Protein AF-A0A412X2U8-F1 (afdb_monomer_lite)

Organism: NCBI:txid544645

Sequence (378 aa):
MINEYYLPGLNDKSQNVSLQNDITNKDTPKIYLFLTNTDAFYDKYCRNLDNFKLREKRFLDFETPNRALITHEYDIEISDDDFNYQDYYYLFNPRARLSWLKISQEGKRLSVAGEKTVKSYIKEILQSELLQVSISFDEIWKNKIGLPCFIKLEKGQYKNFLLTASYYDSIKENKPLKCFFLKSIFSPLMERKIKYDYLPLKGKSSWLYIKAPNNFNISIDKKNIEAQDVNIIDYANSGNIDADPGKLSLTILNKESSISLERNVVSLNFCITVPPPLKVWFLSIYDIAIAILIMLCITVGNEIWLYFWTPIFNIERPVMLLFENKNFGSIIMGVVAAVITTRSWLISEETITRYYSIYLTRIIAFILILYVIAMLLQ

pLDDT: mean 76.71, std 13.03, range [38.62, 93.12]

Foldseek 3Di:
DEFEWEQCPQHDPDDDFDDDPLDDCVQQVLLNCQLPPVFVSCVPQNAAQQVFFQEWEWEWEDQFPWKTKIKIKTWGAQPDPPDDLVDKHWDGFHQDDFAPKFKDKQNHTWDWDDPVVVLVVVCVSRVVSCVVDPDDSVVSVVSGGGDITITRDDDDPHSIIMIMIITMTTMGGPDDDPPCDVVCLVPVQYKYKYKYKDQGRAQHKYKYKYFAHPQKFKDWPPVPFPPLVFKDKDWPQPPDPPDDRRMTMIIIGGNDPDDDPVSRITITIMIIGHPPVVSVLLVVLSVVLVVLLVLLCLQLVQLVCVVPDDGPDPDPHSLCVQVVPVCNVVVLVVSVVSLVVVVVVCPSRCPSCVSVNVVSVVSNVSSVVSVVSSVVSD

Structure (mmCIF, N/CA/C/O backbone):
data_AF-A0A412X2U8-F1
#
_entry.id   AF-A0A412X2U8-F1
#
loop_
_atom_site.group_PDB
_atom_site.id
_atom_site.type_symbol
_atom_site.label_atom_id
_atom_site.label_alt_id
_atom_site.label_comp_id
_atom_site.label_asym_id
_atom_site.label_entity_id
_atom_site.label_seq_id
_atom_site.pdbx_PDB_ins_code
_atom_site.Cartn_x
_atom_site.Cartn_y
_atom_site.Cartn_z
_atom_site.occupancy
_atom_site.B_iso_or_equiv
_atom_site.auth_seq_id
_atom_site.auth_comp_id
_atom_site.auth_asym_id
_atom_site.auth_atom_id
_atom_site.pdbx_PDB_model_num
ATOM 1 N N . MET A 1 1 ? 15.004 -6.950 -12.056 1.00 53.09 1 MET A N 1
ATOM 2 C CA . MET A 1 1 ? 15.632 -6.511 -10.788 1.00 53.09 1 MET A CA 1
ATOM 3 C C . MET A 1 1 ? 14.520 -6.014 -9.887 1.00 53.09 1 MET A C 1
ATOM 5 O O . MET A 1 1 ? 13.593 -5.417 -10.418 1.00 53.09 1 MET A O 1
ATOM 9 N N . ILE A 1 2 ? 14.569 -6.325 -8.593 1.00 53.44 2 ILE A N 1
ATOM 10 C CA . ILE A 1 2 ? 13.459 -6.100 -7.668 1.00 53.44 2 ILE A CA 1
ATOM 11 C C . ILE A 1 2 ? 13.888 -5.081 -6.611 1.00 53.44 2 ILE A C 1
ATOM 13 O O . ILE A 1 2 ? 14.855 -5.324 -5.894 1.00 53.44 2 ILE A O 1
ATOM 17 N N . ASN A 1 3 ? 13.163 -3.969 -6.518 1.00 51.91 3 ASN A N 1
ATOM 18 C CA . ASN A 1 3 ? 13.319 -2.996 -5.438 1.00 51.91 3 ASN A CA 1
ATOM 19 C C . ASN A 1 3 ? 12.344 -3.321 -4.305 1.00 51.91 3 ASN A C 1
ATOM 21 O O . ASN A 1 3 ? 11.178 -3.619 -4.570 1.00 51.91 3 ASN A O 1
ATOM 25 N N . GLU A 1 4 ? 12.817 -3.252 -3.063 1.00 56.66 4 GLU A N 1
ATOM 26 C CA . GLU A 1 4 ? 12.007 -3.538 -1.881 1.00 56.66 4 GLU A CA 1
ATOM 27 C C . GLU A 1 4 ? 11.320 -2.277 -1.363 1.00 56.66 4 GLU A C 1
ATOM 29 O O . GLU A 1 4 ? 11.937 -1.251 -1.068 1.00 56.66 4 GLU A O 1
ATOM 34 N N . TYR A 1 5 ? 10.011 -2.382 -1.223 1.00 55.53 5 TYR A N 1
ATOM 35 C CA . TYR A 1 5 ? 9.141 -1.341 -0.724 1.00 55.53 5 TYR A CA 1
ATOM 36 C C . TYR A 1 5 ? 8.297 -1.870 0.430 1.00 55.53 5 TYR A C 1
ATOM 38 O O . TYR A 1 5 ? 8.077 -3.073 0.555 1.00 55.53 5 TYR A O 1
ATOM 46 N N . TYR A 1 6 ? 7.794 -0.963 1.258 1.00 53.50 6 TYR A N 1
ATOM 47 C CA . TYR A 1 6 ? 6.918 -1.273 2.377 1.00 53.50 6 TYR A CA 1
ATOM 48 C C . TYR A 1 6 ? 5.621 -0.476 2.263 1.00 53.50 6 TYR A C 1
ATOM 50 O O . TYR A 1 6 ? 5.646 0.747 2.090 1.00 53.50 6 TYR A O 1
ATOM 58 N N . LEU A 1 7 ? 4.489 -1.173 2.352 1.00 55.44 7 LEU A N 1
ATOM 59 C CA . LEU A 1 7 ? 3.183 -0.559 2.548 1.00 55.44 7 LEU A CA 1
ATOM 60 C C . LEU A 1 7 ? 2.855 -0.673 4.045 1.00 55.44 7 LEU A C 1
ATOM 62 O O . LEU A 1 7 ? 2.484 -1.759 4.492 1.00 55.44 7 LEU A O 1
ATOM 66 N N . PRO A 1 8 ? 3.027 0.410 4.825 1.00 51.84 8 PRO A N 1
ATOM 67 C CA . PRO A 1 8 ? 2.992 0.345 6.286 1.00 51.84 8 PRO A CA 1
ATOM 68 C C . PRO A 1 8 ? 1.644 -0.091 6.854 1.00 51.84 8 PRO A C 1
ATOM 70 O O . PRO A 1 8 ? 1.582 -0.628 7.960 1.00 51.84 8 PRO A O 1
ATOM 73 N N . GLY A 1 9 ? 0.556 0.107 6.103 1.00 55.78 9 GLY A N 1
ATOM 74 C CA . GLY A 1 9 ? -0.774 -0.182 6.612 1.00 55.78 9 GLY A CA 1
ATOM 75 C C . GLY A 1 9 ? -1.017 0.568 7.926 1.00 55.78 9 GLY A C 1
ATOM 76 O O . GLY A 1 9 ? -0.541 1.684 8.124 1.00 55.78 9 GLY A O 1
ATOM 77 N N . LEU A 1 10 ? -1.766 -0.044 8.841 1.00 52.84 10 LEU A N 1
ATOM 78 C CA . LEU A 1 10 ? -2.047 0.545 10.155 1.00 52.84 10 LEU A CA 1
ATOM 79 C C . LEU A 1 10 ? -0.919 0.312 11.181 1.00 52.84 10 LEU A C 1
ATOM 81 O O . LEU A 1 10 ? -0.895 0.984 12.207 1.00 52.84 10 LEU A O 1
ATOM 85 N N . ASN A 1 11 ? 0.045 -0.571 10.893 1.00 49.09 11 ASN A N 1
ATOM 86 C CA . ASN A 1 11 ? 0.974 -1.120 11.884 1.00 49.09 11 ASN A CA 1
ATOM 87 C C . ASN A 1 11 ? 2.441 -0.795 11.542 1.00 49.09 11 ASN A C 1
ATOM 89 O O . ASN A 1 11 ? 3.209 -1.685 11.190 1.00 49.09 11 ASN A O 1
ATOM 93 N N . ASP A 1 12 ? 2.860 0.466 11.676 1.00 46.88 12 ASP A N 1
ATOM 94 C CA . ASP A 1 12 ? 4.286 0.830 11.582 1.00 46.88 12 ASP A CA 1
ATOM 95 C C . ASP A 1 12 ? 4.977 0.615 12.949 1.00 46.88 12 ASP A C 1
ATOM 97 O O . ASP A 1 12 ? 4.587 1.219 13.955 1.00 46.88 12 ASP A O 1
ATOM 101 N N . LYS A 1 13 ? 5.985 -0.270 13.001 1.00 46.59 13 LYS A N 1
ATOM 102 C CA . LYS A 1 13 ? 6.669 -0.715 14.238 1.00 46.59 13 LYS A CA 1
ATOM 103 C C . LYS A 1 13 ? 7.779 0.228 14.730 1.00 46.59 13 LYS A C 1
ATOM 105 O O . LYS A 1 13 ? 8.423 -0.064 15.735 1.00 46.59 13 LYS A O 1
ATOM 110 N N . SER A 1 14 ? 8.054 1.345 14.058 1.00 38.62 14 SER A N 1
ATOM 111 C CA . SER A 1 14 ? 9.189 2.199 14.424 1.00 38.62 14 SER A CA 1
ATOM 112 C C . SER A 1 14 ? 8.797 3.314 15.399 1.00 38.62 14 SER A C 1
ATOM 114 O O . SER A 1 14 ? 8.379 4.379 14.951 1.00 38.62 14 SER A O 1
ATOM 116 N N . GLN A 1 15 ? 8.962 3.098 16.709 1.00 43.44 15 GLN A N 1
ATOM 117 C CA . GLN A 1 15 ? 9.271 4.151 17.694 1.00 43.44 15 GLN A CA 1
ATOM 118 C C . GLN A 1 15 ? 9.549 3.548 19.079 1.00 43.44 15 GLN A C 1
ATOM 120 O O . GLN A 1 15 ? 8.745 2.781 19.600 1.00 43.44 15 GLN A O 1
ATOM 125 N N . ASN A 1 16 ? 10.677 3.932 19.683 1.00 41.62 16 ASN A N 1
ATOM 126 C CA . ASN A 1 16 ? 10.977 3.666 21.088 1.00 41.62 16 ASN A CA 1
ATOM 127 C C . ASN A 1 16 ? 10.439 4.834 21.918 1.00 41.62 16 ASN A C 1
ATOM 129 O O . ASN A 1 16 ? 10.831 5.978 21.686 1.00 41.62 16 ASN A O 1
ATOM 133 N N . VAL A 1 17 ? 9.557 4.553 22.875 1.00 51.81 17 VAL A N 1
ATOM 134 C CA . VAL A 1 17 ? 9.065 5.556 23.826 1.00 51.81 17 VAL A CA 1
ATOM 135 C C . VAL A 1 17 ? 9.987 5.564 25.041 1.00 51.81 17 VAL A C 1
ATOM 137 O O . VAL A 1 17 ? 10.225 4.525 25.654 1.00 51.81 17 VAL A O 1
ATOM 140 N N . SER A 1 18 ? 10.510 6.736 25.399 1.00 48.97 18 SER A N 1
ATOM 141 C CA . SER A 1 18 ? 11.182 6.940 26.682 1.00 48.97 18 SER A CA 1
ATOM 142 C C . SER A 1 18 ? 10.123 7.025 27.783 1.00 48.97 18 SER A C 1
ATOM 144 O O . SER A 1 18 ? 9.410 8.025 27.881 1.00 48.97 18 SER A O 1
ATOM 146 N N . LEU A 1 19 ? 9.990 5.971 28.585 1.00 57.75 19 LEU A N 1
ATOM 147 C CA . LEU A 1 19 ? 9.115 5.960 29.758 1.00 57.75 19 LEU A CA 1
ATOM 148 C C . LEU A 1 19 ? 9.795 6.693 30.925 1.00 57.75 19 LEU A C 1
ATOM 150 O O . LEU A 1 19 ? 10.999 6.544 31.129 1.00 57.75 19 LEU A O 1
ATOM 154 N N . GLN A 1 20 ? 9.029 7.476 31.687 1.00 61.97 20 GLN A N 1
ATOM 155 C CA . GLN A 1 20 ? 9.489 8.035 32.964 1.00 61.97 20 GLN A CA 1
ATOM 156 C C . GLN A 1 20 ? 9.479 6.951 34.054 1.00 61.97 20 GLN A C 1
ATOM 158 O O . GLN A 1 20 ? 8.694 6.006 33.981 1.00 61.97 20 GLN A O 1
ATOM 163 N N . ASN A 1 21 ? 10.336 7.104 35.069 1.00 58.28 21 ASN A N 1
ATOM 164 C CA . ASN A 1 21 ? 10.594 6.089 36.102 1.00 58.28 21 ASN A CA 1
ATOM 165 C C . ASN A 1 21 ? 9.352 5.665 36.914 1.00 58.28 21 ASN A C 1
ATOM 167 O O . ASN A 1 21 ? 9.322 4.544 37.413 1.00 58.28 21 ASN A O 1
ATOM 171 N N . ASP A 1 22 ? 8.330 6.520 37.001 1.00 65.06 22 ASP A N 1
ATOM 172 C CA . ASP A 1 22 ? 7.118 6.278 37.798 1.00 65.06 22 ASP A CA 1
ATOM 173 C C . ASP A 1 22 ? 6.039 5.476 37.032 1.00 65.06 22 ASP A C 1
ATOM 175 O O . ASP A 1 22 ? 5.006 5.111 37.594 1.00 65.06 22 ASP A O 1
ATOM 179 N N . ILE A 1 23 ? 6.254 5.189 35.740 1.00 73.38 23 ILE A N 1
ATOM 180 C CA . ILE A 1 23 ? 5.323 4.414 34.909 1.00 73.38 23 ILE A CA 1
ATOM 181 C C . ILE A 1 23 ? 5.823 2.973 34.800 1.00 73.38 23 ILE A C 1
ATOM 183 O O . ILE A 1 23 ? 6.752 2.674 34.045 1.00 73.38 23 ILE A O 1
ATOM 187 N N . THR A 1 24 ? 5.173 2.054 35.513 1.00 76.00 24 THR A N 1
ATOM 188 C CA . THR A 1 24 ? 5.520 0.629 35.506 1.00 76.00 24 THR A CA 1
ATOM 189 C C . THR A 1 24 ? 4.316 -0.220 35.113 1.00 76.00 24 THR A C 1
ATOM 191 O O . THR A 1 24 ? 3.169 0.103 35.405 1.00 76.00 24 THR A O 1
ATOM 194 N N . ASN A 1 25 ? 4.573 -1.375 34.497 1.00 77.00 25 ASN A N 1
ATOM 195 C CA . ASN A 1 25 ? 3.520 -2.340 34.167 1.00 77.00 25 ASN A CA 1
ATOM 196 C C . ASN A 1 25 ? 2.795 -2.903 35.414 1.00 77.00 25 ASN A C 1
ATOM 198 O O . ASN A 1 25 ? 1.745 -3.520 35.282 1.00 77.00 25 ASN A O 1
ATOM 202 N N . LYS A 1 26 ? 3.362 -2.749 36.619 1.00 80.56 26 LYS A N 1
ATOM 203 C CA . LYS A 1 26 ? 2.759 -3.256 37.861 1.00 80.56 26 LYS A CA 1
ATOM 204 C C . LYS A 1 26 ? 1.839 -2.229 38.509 1.00 80.56 26 LYS A C 1
ATOM 206 O O . LYS A 1 26 ? 0.725 -2.582 38.880 1.00 80.56 26 LYS A O 1
ATOM 211 N N . ASP A 1 27 ? 2.306 -0.992 38.618 1.00 81.81 27 ASP A N 1
ATOM 212 C CA . ASP A 1 27 ? 1.621 0.046 39.389 1.00 81.81 27 ASP A CA 1
ATOM 213 C C . ASP A 1 27 ? 0.662 0.852 38.506 1.00 81.81 27 ASP A C 1
ATOM 215 O O . ASP A 1 27 ? -0.418 1.237 38.942 1.00 81.81 27 ASP A O 1
ATOM 219 N N . THR A 1 28 ? 1.014 1.046 37.230 1.00 85.12 28 THR A N 1
ATOM 220 C CA . THR A 1 28 ? 0.232 1.828 36.259 1.00 85.12 28 THR A CA 1
ATOM 221 C C . THR A 1 28 ? 0.028 1.060 34.944 1.00 85.12 28 THR A C 1
ATOM 223 O O . THR A 1 28 ? 0.454 1.500 33.870 1.00 85.12 28 THR A O 1
ATOM 226 N N . PRO A 1 29 ? -0.609 -0.129 34.992 1.00 87.69 29 PRO A N 1
ATOM 227 C CA . PRO A 1 29 ? -0.693 -1.039 33.852 1.00 87.69 29 PRO A CA 1
ATOM 228 C C . PRO A 1 29 ? -1.435 -0.451 32.645 1.00 87.69 29 PRO A C 1
ATOM 230 O O . PRO A 1 29 ? -1.082 -0.764 31.506 1.00 87.69 29 PRO A O 1
ATOM 233 N N . LYS A 1 30 ? -2.464 0.386 32.840 1.00 89.75 30 LYS A N 1
ATOM 234 C CA . LYS A 1 30 ? -3.200 1.000 31.726 1.00 89.75 30 LYS A CA 1
ATOM 235 C C . LYS A 1 30 ? -2.381 2.102 31.059 1.00 89.75 30 LYS A C 1
ATOM 237 O O . LYS A 1 30 ? -2.304 2.113 29.832 1.00 89.75 30 LYS A O 1
ATOM 242 N N . ILE A 1 31 ? -1.757 2.995 31.832 1.00 87.00 31 ILE A N 1
ATOM 243 C CA . ILE A 1 31 ? -0.896 4.068 31.301 1.00 87.00 31 ILE A CA 1
ATOM 244 C C . ILE A 1 31 ? 0.329 3.463 30.606 1.00 87.00 31 ILE A C 1
ATOM 246 O O . ILE A 1 31 ? 0.656 3.855 29.484 1.00 87.00 31 ILE A O 1
ATOM 250 N N . TYR A 1 32 ? 0.964 2.466 31.228 1.00 86.44 32 TYR A N 1
ATOM 251 C CA . TYR A 1 32 ? 2.086 1.741 30.640 1.00 86.44 32 TYR A CA 1
ATOM 252 C C . TYR A 1 32 ? 1.700 1.126 29.291 1.00 86.44 32 TYR A C 1
ATOM 254 O O . TYR A 1 32 ? 2.402 1.322 28.297 1.00 86.44 32 TYR A O 1
ATOM 262 N N . LEU A 1 33 ? 0.559 0.430 29.222 1.00 84.12 33 LEU A N 1
ATOM 263 C CA . LEU A 1 33 ? 0.093 -0.183 27.979 1.00 84.12 33 LEU A CA 1
ATOM 264 C C . LEU A 1 33 ? -0.269 0.870 26.923 1.00 84.12 33 LEU A C 1
ATOM 266 O O . LEU A 1 33 ? 0.100 0.708 25.767 1.00 84.12 33 LEU A O 1
ATOM 270 N N . PHE A 1 34 ? -0.919 1.972 27.307 1.00 87.19 34 PHE A N 1
ATOM 271 C CA . PHE A 1 34 ? -1.264 3.066 26.393 1.00 87.19 34 PHE A CA 1
ATOM 272 C C . PHE A 1 34 ? -0.033 3.665 25.696 1.00 87.19 34 PHE A C 1
ATOM 274 O O . PHE A 1 34 ? -0.089 3.984 24.506 1.00 87.19 34 PHE A O 1
ATOM 281 N N . LEU A 1 35 ? 1.084 3.787 26.416 1.00 84.81 35 LEU A N 1
ATOM 282 C CA . LEU A 1 35 ? 2.327 4.356 25.892 1.00 84.81 35 LEU A CA 1
ATOM 283 C C . LEU A 1 35 ? 3.191 3.343 25.133 1.00 84.81 35 LEU A C 1
ATOM 285 O O . LEU A 1 35 ? 3.856 3.717 24.174 1.00 84.81 35 LEU A O 1
ATOM 289 N N . THR A 1 36 ? 3.198 2.074 25.543 1.00 80.06 36 THR A N 1
ATOM 290 C CA . THR A 1 36 ? 4.078 1.048 24.948 1.00 80.06 36 THR A CA 1
ATOM 291 C C . THR A 1 36 ? 3.427 0.279 23.805 1.00 80.06 36 THR A C 1
ATOM 293 O O . THR A 1 36 ? 4.088 -0.048 22.822 1.00 80.06 36 THR A O 1
ATOM 296 N N . ASN A 1 37 ? 2.129 -0.004 23.911 1.00 79.00 37 ASN A N 1
ATOM 297 C CA . ASN A 1 37 ? 1.350 -0.720 22.911 1.00 79.00 37 ASN A CA 1
ATOM 298 C C . ASN A 1 37 ? -0.087 -0.183 22.888 1.00 79.00 37 ASN A C 1
ATOM 300 O O . ASN A 1 37 ? -1.024 -0.787 23.417 1.00 79.00 37 ASN A O 1
ATOM 304 N N . THR A 1 38 ? -0.239 0.987 22.267 1.00 81.56 38 THR A N 1
ATOM 305 C CA . THR A 1 38 ? -1.504 1.725 22.218 1.00 81.56 38 THR A CA 1
ATOM 306 C C . THR A 1 38 ? -2.629 0.909 21.563 1.00 81.56 38 THR A C 1
ATOM 308 O O . THR A 1 38 ? -3.773 0.996 21.998 1.00 81.56 38 THR A O 1
ATOM 311 N N . ASP A 1 39 ? -2.307 0.056 20.587 1.00 77.75 39 ASP A N 1
ATOM 312 C CA . ASP A 1 39 ? -3.278 -0.811 19.905 1.00 77.75 39 ASP A CA 1
ATOM 313 C C . ASP A 1 39 ? -3.862 -1.850 20.876 1.00 77.75 39 ASP A C 1
ATOM 315 O O . ASP A 1 39 ? -5.078 -1.939 21.037 1.00 77.75 39 ASP A O 1
ATOM 319 N N . ALA A 1 40 ? -3.003 -2.541 21.635 1.00 79.62 40 ALA A N 1
ATOM 320 C CA . ALA A 1 40 ? -3.441 -3.481 22.667 1.00 79.62 40 ALA A CA 1
ATOM 321 C C . ALA A 1 40 ? -4.219 -2.800 23.806 1.00 79.62 40 ALA A C 1
ATOM 323 O O . ALA A 1 40 ? -5.109 -3.410 24.403 1.00 79.62 40 ALA A O 1
ATOM 324 N N . PHE A 1 41 ? -3.898 -1.542 24.125 1.00 87.81 41 PHE A N 1
ATOM 325 C CA . PHE A 1 41 ? -4.673 -0.758 25.082 1.00 87.81 41 PHE A CA 1
ATOM 326 C C . PHE A 1 41 ? -6.107 -0.524 24.593 1.00 87.81 41 PHE A C 1
ATOM 328 O O . PHE A 1 41 ? -7.047 -0.767 25.355 1.00 87.81 41 PHE A O 1
ATOM 335 N N . TYR A 1 42 ? -6.286 -0.083 23.343 1.00 86.69 42 TYR A N 1
ATOM 336 C CA . TYR A 1 42 ? -7.621 0.148 22.790 1.00 86.69 42 TYR A CA 1
ATOM 337 C C . TYR A 1 42 ? -8.414 -1.153 22.688 1.00 86.69 42 TYR A C 1
ATOM 339 O O . TYR A 1 42 ? -9.576 -1.180 23.085 1.00 86.69 42 TYR A O 1
ATOM 347 N N . ASP A 1 43 ? -7.779 -2.245 22.267 1.00 80.69 43 ASP A N 1
ATOM 348 C CA . ASP A 1 43 ? -8.441 -3.546 22.169 1.00 80.69 43 ASP A CA 1
ATOM 349 C C . ASP A 1 43 ? -8.916 -4.072 23.530 1.00 80.69 43 ASP A C 1
ATOM 351 O O . ASP A 1 43 ? -9.949 -4.735 23.611 1.00 80.69 43 ASP A O 1
ATOM 355 N N . LYS A 1 44 ? -8.166 -3.794 24.605 1.00 84.81 44 LYS A N 1
ATOM 356 C CA . LYS A 1 44 ? -8.449 -4.329 25.944 1.00 84.81 44 LYS A CA 1
ATOM 357 C C . LYS A 1 44 ? -9.409 -3.467 26.762 1.00 84.81 44 LYS A C 1
ATOM 359 O O . LYS A 1 44 ? -10.215 -4.012 27.512 1.00 84.81 44 LYS A O 1
ATOM 364 N N . TYR A 1 45 ? -9.277 -2.143 26.691 1.00 88.81 45 TYR A N 1
ATOM 365 C CA . TYR A 1 45 ? -9.975 -1.225 27.599 1.00 88.81 45 TYR A CA 1
ATOM 366 C C . TYR A 1 45 ? -11.022 -0.347 26.916 1.00 88.81 45 TYR A C 1
ATOM 368 O O . TYR A 1 45 ? -11.829 0.267 27.611 1.00 88.81 45 TYR A O 1
ATOM 376 N N . CYS A 1 46 ? -11.024 -0.270 25.584 1.00 88.00 46 CYS A N 1
ATOM 377 C CA . CYS A 1 46 ? -12.033 0.474 24.840 1.00 88.00 46 CYS A CA 1
ATOM 378 C C . CYS A 1 46 ? -13.056 -0.475 24.218 1.00 88.00 46 CYS A C 1
ATOM 380 O O . CYS A 1 46 ? -12.797 -1.652 23.977 1.00 88.00 46 CYS A O 1
ATOM 382 N N . ARG A 1 47 ? -14.240 0.061 23.923 1.00 87.12 47 ARG A N 1
ATOM 383 C CA . ARG A 1 47 ? -15.244 -0.678 23.156 1.00 87.12 47 ARG A CA 1
ATOM 384 C C . ARG A 1 47 ? -14.773 -0.787 21.712 1.00 87.12 47 ARG A C 1
ATOM 386 O O . ARG A 1 47 ? -14.545 0.238 21.076 1.00 87.12 47 ARG A O 1
ATOM 393 N N . ASN A 1 48 ? -14.644 -2.001 21.196 1.00 84.06 48 ASN A N 1
ATOM 394 C CA . ASN A 1 48 ? -14.281 -2.270 19.806 1.00 84.06 48 ASN A CA 1
ATOM 395 C C . ASN A 1 48 ? -15.377 -3.095 19.114 1.00 84.06 48 ASN A C 1
ATOM 397 O O . ASN A 1 48 ? -16.329 -3.552 19.749 1.00 84.06 48 ASN A O 1
ATOM 401 N N . LEU A 1 49 ? -15.258 -3.244 17.795 1.00 82.56 49 LEU A N 1
ATOM 402 C CA . LEU A 1 49 ? -16.226 -3.988 16.983 1.00 82.56 49 LEU A CA 1
ATOM 403 C C . LEU A 1 49 ? -15.794 -5.431 16.696 1.00 82.56 49 LEU A C 1
ATOM 405 O O . LEU A 1 49 ? -16.496 -6.136 15.979 1.00 82.56 49 LEU A O 1
ATOM 409 N N . ASP A 1 50 ? -14.664 -5.892 17.232 1.00 78.94 50 ASP A N 1
ATOM 410 C CA . ASP A 1 50 ? -14.033 -7.145 16.800 1.00 78.94 50 ASP A CA 1
ATOM 411 C C . ASP A 1 50 ? -14.894 -8.383 17.063 1.00 78.94 50 ASP A C 1
ATOM 413 O O . ASP A 1 50 ? -14.944 -9.295 16.233 1.00 78.94 50 ASP A O 1
ATOM 417 N N . ASN A 1 51 ? -15.646 -8.384 18.165 1.00 80.00 51 ASN A N 1
ATOM 418 C CA . ASN A 1 51 ? -16.562 -9.477 18.490 1.00 80.00 51 ASN A CA 1
ATOM 419 C C . ASN A 1 51 ? -17.734 -9.573 17.496 1.00 80.00 51 ASN A C 1
ATOM 421 O O . ASN A 1 51 ? -18.158 -10.680 17.166 1.00 80.00 51 ASN A O 1
ATOM 425 N N . PHE A 1 52 ? -18.188 -8.440 16.952 1.00 84.38 52 PHE A N 1
ATOM 426 C CA . PHE A 1 52 ? -19.332 -8.350 16.036 1.00 84.38 52 PHE A CA 1
ATOM 427 C C . PHE A 1 52 ? -18.954 -8.544 14.556 1.00 84.38 52 PHE A C 1
ATOM 429 O O . PHE A 1 52 ? -19.827 -8.729 13.711 1.00 84.38 52 PHE A O 1
ATOM 436 N N . LYS A 1 53 ? -17.659 -8.507 14.209 1.00 85.69 53 LYS A N 1
ATOM 437 C CA . LYS A 1 53 ? -17.177 -8.704 12.829 1.00 85.69 53 LYS A CA 1
ATOM 438 C C . LYS A 1 53 ? -17.301 -10.169 12.421 1.00 85.69 53 LYS A C 1
ATOM 440 O O . LYS A 1 53 ? -16.552 -10.996 12.926 1.00 85.69 53 LYS A O 1
ATOM 445 N N . LEU A 1 54 ? -18.172 -10.519 11.485 1.00 85.56 54 LEU A N 1
ATOM 446 C CA . LEU A 1 54 ? -18.260 -11.878 10.933 1.00 85.56 54 LEU A CA 1
ATOM 447 C C . LEU A 1 54 ? -17.108 -12.183 9.975 1.00 85.56 54 LEU A C 1
ATOM 449 O O . LEU A 1 54 ? -16.542 -13.276 9.989 1.00 85.56 54 LEU A O 1
ATOM 453 N N . ARG A 1 55 ? -16.765 -11.203 9.138 1.00 84.75 55 ARG A N 1
ATOM 454 C CA . ARG A 1 55 ? -15.767 -11.333 8.080 1.00 84.75 55 ARG A CA 1
ATOM 455 C C . ARG A 1 55 ? -15.106 -9.990 7.823 1.00 84.75 55 ARG A C 1
ATOM 457 O O . ARG A 1 55 ? -15.747 -8.944 7.907 1.00 84.75 55 ARG A O 1
ATOM 464 N N . GLU A 1 56 ? -13.833 -10.045 7.459 1.00 87.75 56 GLU A N 1
ATOM 465 C CA . GLU A 1 56 ? -13.098 -8.905 6.926 1.00 87.75 56 GLU A CA 1
ATOM 466 C C . GLU A 1 56 ? -12.734 -9.173 5.468 1.00 87.75 56 GLU A C 1
ATOM 468 O O . GLU A 1 56 ? -12.249 -10.255 5.125 1.00 87.75 56 GLU A O 1
ATOM 473 N N . LYS A 1 57 ? -12.916 -8.162 4.622 1.00 91.06 57 LYS A N 1
ATOM 474 C CA . LYS A 1 57 ? -12.312 -8.102 3.295 1.00 91.06 57 LYS A CA 1
ATOM 475 C C . LYS A 1 57 ? -11.440 -6.863 3.216 1.00 91.06 57 LYS A C 1
ATOM 477 O O . LYS A 1 57 ? -11.839 -5.779 3.632 1.00 91.06 57 LYS A O 1
ATOM 482 N N . ARG A 1 58 ? -10.252 -7.008 2.651 1.00 90.12 58 ARG A N 1
ATOM 483 C CA . ARG A 1 58 ? -9.331 -5.906 2.428 1.00 90.12 58 ARG A CA 1
ATOM 484 C C . ARG A 1 58 ? -8.993 -5.818 0.956 1.00 90.12 58 ARG A C 1
ATOM 486 O O . ARG A 1 58 ? -8.538 -6.789 0.360 1.00 90.12 58 ARG A O 1
ATOM 493 N N . PHE A 1 59 ? -9.199 -4.641 0.389 1.00 91.31 59 PHE A N 1
ATOM 494 C CA . PHE A 1 59 ? -8.905 -4.340 -1.001 1.00 91.31 59 PHE A CA 1
ATOM 495 C C . PHE A 1 59 ? -7.721 -3.388 -1.063 1.00 91.31 59 PHE A C 1
ATOM 497 O O . PHE A 1 59 ? -7.735 -2.326 -0.440 1.00 91.31 59 PHE A O 1
ATOM 504 N N . LEU A 1 60 ? -6.703 -3.776 -1.818 1.00 91.12 60 LEU A N 1
ATOM 505 C CA . LEU A 1 60 ? -5.561 -2.951 -2.176 1.00 91.12 60 LEU A CA 1
ATOM 506 C C . LEU A 1 60 ? -5.668 -2.654 -3.673 1.00 91.12 60 LEU A C 1
ATOM 508 O O . LEU A 1 60 ? -5.278 -3.485 -4.494 1.00 91.12 60 LEU A O 1
ATOM 512 N N . ASP A 1 61 ? -6.243 -1.505 -4.030 1.00 90.62 61 ASP A N 1
ATOM 513 C CA . ASP A 1 61 ? -6.347 -1.067 -5.426 1.00 90.62 61 ASP A CA 1
ATOM 514 C C . ASP A 1 61 ? -5.244 -0.051 -5.730 1.00 90.62 61 ASP A C 1
ATOM 516 O O . ASP A 1 61 ? -5.257 1.079 -5.233 1.00 90.62 61 ASP A O 1
ATOM 520 N N . PHE A 1 62 ? -4.244 -0.466 -6.504 1.00 86.94 62 PHE A N 1
ATOM 521 C CA . PHE A 1 62 ? -3.134 0.400 -6.872 1.00 86.94 62 PHE A CA 1
ATOM 522 C C . PHE A 1 62 ? -3.551 1.348 -7.999 1.00 86.94 62 PHE A C 1
ATOM 524 O O . PHE A 1 62 ? -3.685 0.940 -9.146 1.00 86.94 62 PHE A O 1
ATOM 531 N N . GLU A 1 63 ? -3.691 2.642 -7.700 1.00 82.00 63 GLU A N 1
ATOM 532 C CA . GLU A 1 63 ? -3.849 3.667 -8.746 1.00 82.00 63 GLU A CA 1
ATOM 533 C C . GLU A 1 63 ? -2.554 3.827 -9.543 1.00 82.00 63 GLU A C 1
ATOM 535 O O . GLU A 1 63 ? -2.557 4.005 -10.757 1.00 82.00 63 GLU A O 1
ATOM 540 N N . THR A 1 64 ? -1.429 3.770 -8.832 1.00 76.25 64 THR A N 1
ATOM 541 C CA . THR A 1 64 ? -0.084 3.838 -9.398 1.00 76.25 64 THR A CA 1
ATOM 542 C C . THR A 1 64 ? 0.812 2.859 -8.648 1.00 76.25 64 THR A C 1
ATOM 544 O O . THR A 1 64 ? 0.487 2.461 -7.526 1.00 76.25 64 THR A O 1
ATOM 547 N N . PRO A 1 65 ? 2.005 2.533 -9.171 1.00 70.00 65 PRO A N 1
ATOM 548 C CA . PRO A 1 65 ? 2.954 1.699 -8.441 1.00 70.00 65 PRO A CA 1
ATOM 549 C C . PRO A 1 65 ? 3.420 2.268 -7.088 1.00 70.00 65 PRO A C 1
ATOM 551 O O . PRO A 1 65 ? 4.128 1.561 -6.381 1.00 70.00 65 PRO A O 1
ATOM 554 N N . ASN A 1 66 ? 3.090 3.522 -6.738 1.00 73.44 66 ASN A N 1
ATOM 555 C CA . ASN A 1 66 ? 3.448 4.198 -5.481 1.00 73.44 66 ASN A CA 1
ATOM 556 C C . ASN A 1 66 ? 2.264 4.432 -4.537 1.00 73.44 66 ASN A C 1
ATOM 558 O O . ASN A 1 66 ? 2.486 4.791 -3.384 1.00 73.44 66 ASN A O 1
ATOM 562 N N . ARG A 1 67 ? 1.024 4.327 -5.015 1.00 82.62 67 ARG A N 1
ATOM 563 C CA . ARG A 1 67 ? -0.157 4.765 -4.270 1.00 82.62 67 ARG A CA 1
ATOM 564 C C . ARG A 1 67 ? -1.252 3.726 -4.394 1.00 82.62 67 ARG A C 1
ATOM 566 O O . ARG A 1 67 ? -1.634 3.366 -5.506 1.00 82.62 67 ARG A O 1
ATOM 573 N N . ALA A 1 68 ? -1.773 3.308 -3.249 1.00 87.69 68 ALA A N 1
ATOM 574 C CA . ALA A 1 68 ? -2.892 2.388 -3.164 1.00 87.69 68 ALA A CA 1
ATOM 575 C C . ALA A 1 68 ? -4.083 3.058 -2.487 1.00 87.69 68 ALA A C 1
ATOM 577 O O . ALA A 1 68 ? -3.929 3.761 -1.485 1.00 87.69 68 ALA A O 1
ATOM 578 N N . LEU A 1 69 ? -5.272 2.801 -3.021 1.00 90.81 69 LEU A N 1
ATOM 579 C CA . LEU A 1 69 ? -6.510 2.915 -2.275 1.00 90.81 69 LEU A CA 1
ATOM 580 C C . LEU A 1 69 ? -6.668 1.637 -1.451 1.00 90.81 69 LEU A C 1
ATOM 582 O O . LEU A 1 69 ? -6.841 0.546 -1.996 1.00 90.81 69 LEU A O 1
ATOM 586 N N . ILE A 1 70 ? -6.599 1.780 -0.133 1.00 90.38 70 ILE A N 1
ATOM 587 C CA . ILE A 1 70 ? -6.827 0.691 0.809 1.00 90.38 70 ILE A CA 1
ATOM 588 C C . ILE A 1 70 ? -8.265 0.798 1.289 1.00 90.38 70 ILE A C 1
ATOM 590 O O . ILE A 1 70 ? -8.648 1.816 1.865 1.00 90.38 70 ILE A O 1
ATOM 594 N N . THR A 1 71 ? -9.049 -0.253 1.073 1.00 91.44 71 THR A N 1
ATOM 595 C CA . THR A 1 71 ? -10.420 -0.353 1.580 1.00 91.44 71 THR A CA 1
ATOM 596 C C . THR A 1 71 ? -10.532 -1.545 2.510 1.00 91.44 71 THR A C 1
ATOM 598 O O . THR A 1 71 ? -10.231 -2.672 2.127 1.00 91.44 71 THR A O 1
ATOM 601 N N . HIS A 1 72 ? -10.961 -1.284 3.737 1.00 90.44 72 HIS A N 1
ATOM 602 C CA . HIS A 1 72 ? -11.330 -2.297 4.715 1.00 90.44 72 HIS A CA 1
ATOM 603 C C . HIS A 1 72 ? -12.844 -2.413 4.711 1.00 90.44 72 HIS A C 1
ATOM 605 O O . HIS A 1 72 ? -13.531 -1.413 4.910 1.00 90.44 72 HIS A O 1
ATOM 611 N N . GLU A 1 73 ? -13.354 -3.613 4.491 1.00 92.19 73 GLU A N 1
ATOM 612 C CA . GLU A 1 73 ? -14.767 -3.939 4.596 1.00 92.19 73 GLU A CA 1
ATOM 613 C C . GLU A 1 73 ? -14.964 -4.942 5.725 1.00 92.19 73 GLU A C 1
ATOM 615 O O . GLU A 1 73 ? -14.322 -5.993 5.768 1.00 92.19 73 GLU A O 1
ATOM 620 N N . TYR A 1 74 ? -15.872 -4.613 6.631 1.00 90.06 74 TYR A N 1
ATOM 621 C CA . TYR A 1 74 ? -16.251 -5.452 7.749 1.00 90.06 74 TYR A CA 1
ATOM 622 C C . TYR A 1 74 ? -17.733 -5.781 7.621 1.00 90.06 74 TYR A C 1
ATOM 624 O O . TYR A 1 74 ? -18.574 -4.880 7.640 1.00 90.06 74 TYR A O 1
ATOM 632 N N . ASP A 1 75 ? -18.039 -7.069 7.513 1.00 90.25 75 ASP A N 1
ATOM 633 C CA . ASP A 1 75 ? -19.405 -7.559 7.676 1.00 90.25 75 ASP A CA 1
ATOM 634 C C . ASP A 1 75 ? -19.674 -7.646 9.182 1.00 90.25 75 ASP A C 1
ATOM 636 O O . ASP A 1 75 ? -19.013 -8.423 9.878 1.00 90.25 75 ASP A O 1
ATOM 640 N N . ILE A 1 76 ? -20.588 -6.821 9.694 1.00 89.25 76 ILE A N 1
ATOM 641 C CA . ILE A 1 76 ? -20.897 -6.729 11.125 1.00 89.25 76 ILE A CA 1
ATOM 642 C C . ILE A 1 76 ? -22.304 -7.264 11.369 1.00 89.25 76 ILE A C 1
ATOM 644 O O . ILE A 1 76 ? -23.240 -6.882 10.669 1.00 89.25 76 ILE A O 1
ATOM 648 N N . GLU A 1 77 ? -22.444 -8.116 12.382 1.00 88.50 77 GLU A N 1
ATOM 649 C CA . GLU A 1 77 ? -23.724 -8.621 12.878 1.00 88.50 77 GLU A CA 1
ATOM 650 C C . GLU A 1 77 ? -23.853 -8.297 14.366 1.00 88.50 77 GLU A C 1
ATOM 652 O O . GLU A 1 77 ? -23.040 -8.718 15.192 1.00 88.50 77 GLU A O 1
ATOM 657 N N . ILE A 1 78 ? -24.873 -7.509 14.703 1.00 86.00 78 ILE A N 1
ATOM 658 C CA . ILE A 1 78 ? -25.193 -7.144 16.081 1.00 86.00 78 ILE A CA 1
ATOM 659 C C . ILE A 1 78 ? -26.293 -8.084 16.571 1.00 86.00 78 ILE A C 1
ATOM 661 O O . ILE A 1 78 ? -27.480 -7.848 16.344 1.00 86.00 78 ILE A O 1
ATOM 665 N N . SER A 1 79 ? -25.896 -9.166 17.238 1.00 72.56 79 SER A N 1
ATOM 666 C CA . SER A 1 79 ? -26.828 -10.122 17.843 1.00 72.56 79 SER A CA 1
ATOM 667 C C . SER A 1 79 ? -27.448 -9.603 19.143 1.00 72.56 79 SER A C 1
ATOM 669 O O . SER A 1 79 ? -28.616 -9.890 19.407 1.00 72.56 79 SER A O 1
ATOM 671 N N . ASP A 1 80 ? -26.693 -8.816 19.916 1.00 66.50 80 ASP A N 1
ATOM 672 C CA . ASP A 1 80 ? -27.059 -8.409 21.276 1.00 66.50 80 ASP A CA 1
ATOM 673 C C . ASP A 1 80 ? -27.978 -7.186 21.309 1.00 66.50 80 ASP A C 1
ATOM 675 O O . ASP A 1 80 ? -27.713 -6.157 20.680 1.00 66.50 80 ASP A O 1
ATOM 679 N N . ASP A 1 81 ? -29.030 -7.272 22.123 1.00 63.88 81 ASP A N 1
ATOM 680 C CA . ASP A 1 81 ? -29.950 -6.157 22.367 1.00 63.88 81 ASP A CA 1
ATOM 681 C C . ASP A 1 81 ? -29.314 -5.046 23.242 1.00 63.88 81 ASP A C 1
ATOM 683 O O . ASP A 1 81 ? -29.809 -3.919 23.256 1.00 63.88 81 ASP A O 1
ATOM 687 N N . ASP A 1 82 ? -28.166 -5.320 23.879 1.00 68.00 82 ASP A N 1
ATOM 688 C CA . ASP A 1 82 ? -27.399 -4.383 24.721 1.00 68.00 82 ASP A CA 1
ATOM 689 C C . ASP A 1 82 ? -26.417 -3.490 23.936 1.00 68.00 82 ASP A C 1
ATOM 691 O O . ASP A 1 82 ? -25.662 -2.698 24.514 1.00 68.00 82 ASP A O 1
ATOM 695 N N . PHE A 1 83 ? -26.393 -3.585 22.603 1.00 81.06 83 PHE A N 1
ATOM 696 C CA . PHE A 1 83 ? -25.516 -2.747 21.794 1.00 81.06 83 PHE A CA 1
ATOM 697 C C . PHE A 1 83 ? -25.928 -1.268 21.857 1.00 81.06 83 PHE A C 1
ATOM 699 O O . PHE A 1 83 ? -26.976 -0.860 21.344 1.00 81.06 83 PHE A O 1
ATOM 706 N N . ASN A 1 84 ? -25.069 -0.429 22.439 1.00 84.00 84 ASN A N 1
ATOM 707 C CA . ASN A 1 84 ? -25.358 0.991 22.585 1.00 84.00 84 ASN A CA 1
ATOM 708 C C . ASN A 1 84 ? -24.865 1.828 21.394 1.00 84.00 84 ASN A C 1
ATOM 710 O O . ASN A 1 84 ? -23.723 2.281 21.349 1.00 84.00 84 ASN A O 1
ATOM 714 N N . TYR A 1 85 ? -25.784 2.153 20.485 1.00 85.00 85 TYR A N 1
ATOM 715 C CA . TYR A 1 85 ? -25.543 3.062 19.354 1.00 85.00 85 TYR A CA 1
ATOM 716 C C . TYR A 1 85 ? -25.167 4.500 19.757 1.00 85.00 85 TYR A C 1
ATOM 718 O O . TYR A 1 85 ? -24.752 5.288 18.907 1.00 85.00 85 TYR A O 1
ATOM 726 N N . GLN A 1 86 ? -25.328 4.893 21.026 1.00 84.31 86 GLN A N 1
ATOM 727 C CA . GLN A 1 86 ? -24.918 6.228 21.470 1.00 84.31 86 GLN A CA 1
ATOM 728 C C . GLN A 1 86 ? -23.410 6.364 21.663 1.00 84.31 86 GLN A C 1
ATOM 730 O O . GLN A 1 86 ? -22.904 7.490 21.579 1.00 84.31 86 GLN A O 1
ATOM 735 N N . ASP A 1 87 ? -22.722 5.244 21.871 1.00 86.88 87 ASP A N 1
ATOM 736 C CA . ASP A 1 87 ? -21.313 5.214 22.225 1.00 86.88 87 ASP A CA 1
ATOM 737 C C . ASP A 1 87 ? -20.392 5.207 21.003 1.00 86.88 87 ASP A C 1
ATOM 739 O O . ASP A 1 87 ? -20.781 4.911 19.870 1.00 86.88 87 ASP A O 1
ATOM 743 N N . TYR A 1 88 ? -19.137 5.571 21.258 1.00 89.69 88 TYR A N 1
ATOM 744 C CA . TYR A 1 88 ? -18.071 5.519 20.271 1.00 89.69 88 TYR A CA 1
ATOM 745 C C . TYR A 1 88 ? -17.321 4.196 20.370 1.00 89.69 88 TYR A C 1
ATOM 747 O O . TYR A 1 88 ? -16.916 3.776 21.454 1.00 89.69 88 TYR A O 1
ATOM 755 N N . TYR A 1 89 ? -17.086 3.582 19.217 1.00 90.06 89 TYR A N 1
ATOM 756 C CA . TYR A 1 89 ? -16.365 2.325 19.092 1.00 90.06 89 TYR A CA 1
ATOM 757 C C . TYR A 1 89 ? -15.025 2.551 18.401 1.00 90.06 89 TYR A C 1
ATOM 759 O O . TYR A 1 89 ? -14.939 3.251 17.389 1.00 90.06 89 TYR A O 1
ATOM 767 N N . TYR A 1 90 ? -13.977 1.959 18.960 1.00 89.81 90 TYR A N 1
ATOM 768 C CA . TYR A 1 90 ? -12.644 1.927 18.381 1.00 89.81 90 TYR A CA 1
ATOM 769 C C . TYR A 1 90 ? -12.641 1.084 17.101 1.00 89.81 90 TYR A C 1
ATOM 771 O O . TYR A 1 90 ? -13.197 -0.018 17.074 1.00 89.81 90 TYR A O 1
ATOM 779 N N . LEU A 1 91 ? -12.011 1.612 16.047 1.00 86.56 91 LEU A N 1
ATOM 780 C CA . LEU A 1 91 ? -11.905 0.941 14.753 1.00 86.56 91 LEU A CA 1
ATOM 781 C C . LEU A 1 91 ? -10.459 0.580 14.391 1.00 86.56 91 LEU A C 1
ATOM 783 O O . LEU A 1 91 ? -10.194 -0.563 14.033 1.00 86.56 91 LEU A O 1
ATOM 787 N N . PHE A 1 92 ? -9.545 1.552 14.442 1.00 84.62 92 PHE A N 1
ATOM 788 C CA . PHE A 1 92 ? -8.110 1.361 14.202 1.00 84.62 92 PHE A CA 1
ATOM 789 C C . PHE A 1 92 ? -7.300 2.570 14.696 1.00 84.62 92 PHE A C 1
ATOM 791 O O . PHE A 1 92 ? -7.852 3.641 14.952 1.00 84.62 92 PHE A O 1
ATOM 798 N N . ASN A 1 93 ? -5.976 2.432 14.760 1.00 84.44 93 ASN A N 1
ATOM 799 C CA . ASN A 1 93 ? -5.047 3.471 15.202 1.00 84.44 93 ASN A CA 1
ATOM 800 C C . ASN A 1 93 ? -3.897 3.638 14.183 1.00 84.44 93 ASN A C 1
ATOM 802 O O . ASN A 1 93 ? -2.848 3.008 14.300 1.00 84.44 93 ASN A O 1
ATOM 806 N N . PRO A 1 94 ? -4.071 4.478 13.148 1.00 80.50 94 PRO A N 1
ATOM 807 C CA . PRO A 1 94 ? -3.036 4.732 12.165 1.00 80.50 94 PRO A CA 1
ATOM 808 C C . PRO A 1 94 ? -1.893 5.557 12.777 1.00 80.50 94 PRO A C 1
ATOM 810 O O . PRO A 1 94 ? -2.106 6.477 13.570 1.00 80.50 94 PRO A O 1
ATOM 813 N N . ARG A 1 95 ? -0.659 5.282 12.351 1.00 76.38 95 ARG A N 1
ATOM 814 C CA . ARG A 1 95 ? 0.548 5.984 12.835 1.00 76.38 95 ARG A CA 1
ATOM 815 C C . ARG A 1 95 ? 0.691 7.401 12.280 1.00 76.38 95 ARG A C 1
ATOM 817 O O . ARG A 1 95 ? 1.307 8.257 12.907 1.00 76.38 95 ARG A O 1
ATOM 824 N N . ALA A 1 96 ? 0.101 7.654 11.117 1.00 78.62 96 ALA A N 1
ATOM 825 C CA . ALA A 1 96 ? 0.076 8.953 10.465 1.00 78.62 96 ALA A CA 1
ATOM 826 C C . ALA A 1 96 ? -1.346 9.298 10.019 1.00 78.62 96 ALA A C 1
ATOM 828 O O . ALA A 1 96 ? -2.226 8.439 9.934 1.00 78.62 96 ALA A O 1
ATOM 829 N N . ARG A 1 97 ? -1.580 10.576 9.718 1.00 80.31 97 ARG A N 1
ATOM 830 C CA . ARG A 1 97 ? -2.876 11.034 9.218 1.00 80.31 97 ARG A CA 1
ATOM 831 C C . ARG A 1 97 ? -3.185 10.358 7.881 1.00 80.31 97 ARG A C 1
ATOM 833 O O . ARG A 1 97 ? -2.461 10.548 6.908 1.00 80.31 97 ARG A O 1
ATOM 840 N N . LEU A 1 98 ? -4.288 9.617 7.83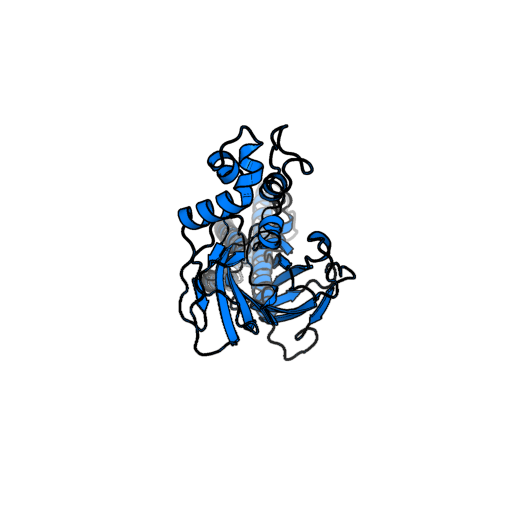9 1.00 83.69 98 LEU A N 1
ATOM 841 C CA . LEU A 1 98 ? -4.745 8.938 6.631 1.00 83.69 98 LEU A CA 1
ATOM 842 C C . LEU A 1 98 ? -5.284 9.947 5.611 1.00 83.69 98 LEU A C 1
ATOM 844 O O . LEU A 1 98 ? -6.101 10.817 5.938 1.00 83.69 98 LEU A O 1
ATOM 848 N N . SER A 1 99 ? -4.836 9.822 4.363 1.00 83.50 99 SER A N 1
ATOM 849 C CA . SER A 1 99 ? -5.261 10.707 3.281 1.00 83.50 99 SER A CA 1
ATOM 850 C C . SER A 1 99 ? -6.646 10.311 2.785 1.00 83.50 99 SER A C 1
ATOM 852 O O . SER A 1 99 ? -6.861 9.181 2.351 1.00 83.50 99 SER A O 1
ATOM 854 N N . TRP A 1 100 ? -7.576 11.270 2.824 1.00 87.31 100 TRP A N 1
ATOM 855 C CA . TRP A 1 100 ? -8.945 11.124 2.311 1.00 87.31 100 TRP A CA 1
ATOM 856 C C . TRP A 1 100 ? -9.707 9.950 2.937 1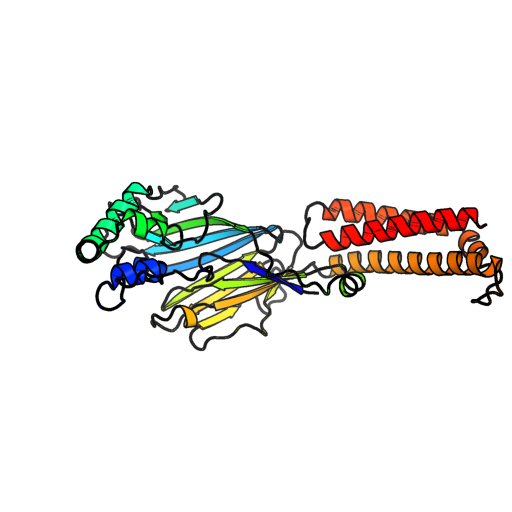.00 87.31 100 TRP A C 1
ATOM 858 O O . TRP A 1 100 ? -10.457 9.255 2.255 1.00 87.31 100 TRP A O 1
ATOM 868 N N . LEU A 1 101 ? -9.532 9.749 4.246 1.00 90.12 101 LEU A N 1
ATOM 869 C CA . LEU A 1 101 ? -10.288 8.750 4.989 1.00 90.12 101 LEU A CA 1
ATOM 870 C C . LEU A 1 101 ? -11.797 8.975 4.816 1.00 90.12 101 LEU A C 1
ATOM 872 O O . LEU A 1 101 ? -12.338 10.035 5.155 1.00 90.12 101 LEU A O 1
ATOM 876 N N . LYS A 1 102 ? -12.475 7.948 4.313 1.00 92.00 102 LYS A N 1
ATOM 877 C CA . LYS A 1 102 ? -13.931 7.852 4.263 1.00 92.00 102 LYS A CA 1
ATOM 878 C C . LYS A 1 102 ? -14.332 6.603 5.023 1.00 92.00 102 LYS A C 1
ATOM 880 O O . LYS A 1 102 ? -13.825 5.524 4.736 1.00 92.00 102 LYS A O 1
ATOM 885 N N . ILE A 1 103 ? -15.233 6.770 5.978 1.00 92.50 103 ILE A N 1
ATOM 886 C CA . ILE A 1 103 ? -15.855 5.662 6.692 1.00 92.50 103 ILE A CA 1
ATOM 887 C C . ILE A 1 103 ? -17.339 5.717 6.376 1.00 92.50 103 ILE A C 1
ATOM 889 O O . ILE A 1 103 ? -17.932 6.799 6.422 1.00 92.50 103 ILE A O 1
ATOM 893 N N . SER A 1 104 ? -17.926 4.583 6.017 1.00 92.88 104 SER A N 1
ATOM 894 C CA . SER A 1 104 ? -19.351 4.502 5.736 1.00 92.88 104 SER A CA 1
ATOM 895 C C . SER A 1 104 ? -19.976 3.225 6.275 1.00 92.88 104 SER A C 1
ATOM 897 O O . SER A 1 104 ? -19.336 2.178 6.309 1.00 92.88 104 SER A O 1
ATOM 899 N N . GLN A 1 105 ? -21.231 3.334 6.690 1.00 92.56 105 GLN A N 1
ATOM 900 C CA . GLN A 1 105 ? -22.106 2.233 7.064 1.00 92.56 105 GLN A CA 1
ATOM 901 C C . GLN A 1 105 ? -23.184 2.134 5.990 1.00 92.56 105 GLN A C 1
ATOM 903 O O . GLN A 1 105 ? -23.901 3.103 5.753 1.00 92.56 105 GLN A O 1
ATOM 908 N N . GLU A 1 106 ? -23.255 1.001 5.291 1.00 88.75 106 GLU A N 1
ATOM 909 C CA . GLU A 1 106 ? -24.185 0.791 4.165 1.00 88.75 106 GLU A CA 1
ATOM 910 C C . GLU A 1 106 ? -24.137 1.923 3.117 1.00 88.75 106 GLU A C 1
ATOM 912 O O . GLU A 1 106 ? -25.152 2.380 2.594 1.00 88.75 106 GLU A O 1
ATOM 917 N N . GLY A 1 107 ? -22.936 2.447 2.850 1.00 85.62 107 GLY A N 1
ATOM 918 C CA . GLY A 1 107 ? -22.716 3.561 1.923 1.00 85.62 107 GLY A CA 1
ATOM 919 C C . GLY A 1 107 ? -23.033 4.953 2.485 1.00 85.62 107 GLY A C 1
ATOM 920 O O . GLY A 1 107 ? -22.662 5.953 1.867 1.00 85.62 107 GLY A O 1
ATOM 921 N N . LYS A 1 108 ? -23.638 5.064 3.675 1.00 89.81 108 LYS A N 1
ATOM 922 C CA . LYS A 1 108 ? -23.832 6.346 4.370 1.00 89.81 108 LYS A CA 1
ATOM 923 C C . LYS A 1 108 ? -22.585 6.725 5.149 1.00 89.81 108 LYS A C 1
ATOM 925 O O . LYS A 1 108 ? -22.060 5.939 5.933 1.00 89.81 108 LYS A O 1
ATOM 930 N N . ARG A 1 109 ? -22.086 7.941 4.936 1.00 90.12 109 ARG A N 1
ATOM 931 C CA . ARG A 1 109 ? -20.855 8.418 5.574 1.00 90.12 109 ARG A CA 1
ATOM 932 C C . ARG A 1 109 ? -21.047 8.568 7.083 1.00 90.12 109 ARG A C 1
ATOM 934 O O . ARG A 1 109 ? -21.906 9.329 7.512 1.00 90.12 109 ARG A O 1
ATOM 941 N N . LEU A 1 110 ? -20.185 7.920 7.861 1.00 90.25 110 LEU A N 1
ATOM 942 C CA . LEU A 1 110 ? -20.171 8.051 9.314 1.00 90.25 110 LEU A CA 1
ATOM 943 C C . LEU A 1 110 ? -19.328 9.239 9.773 1.00 90.25 110 LEU A C 1
ATOM 945 O O . LEU A 1 110 ? -18.364 9.655 9.117 1.00 90.25 110 LEU A O 1
ATOM 949 N N . SER A 1 111 ? -19.683 9.753 10.947 1.00 83.31 111 SER A N 1
ATOM 950 C CA . SER A 1 111 ? -18.873 10.730 11.666 1.00 83.31 111 SER A CA 1
ATOM 951 C C . SER A 1 111 ? -17.780 10.031 12.481 1.00 83.31 111 SER A C 1
ATOM 953 O O . SER A 1 111 ? -17.992 8.987 13.099 1.00 83.31 111 SER A O 1
ATOM 955 N N . VAL A 1 112 ? -16.587 10.622 12.463 1.00 88.56 112 VAL A N 1
ATOM 956 C CA . VAL A 1 112 ? -15.447 10.200 13.285 1.00 88.56 112 VAL A CA 1
ATOM 957 C C . VAL A 1 112 ? -15.410 11.082 14.526 1.00 88.56 112 VAL A C 1
ATOM 959 O O . VAL A 1 112 ? -15.619 12.293 14.426 1.00 88.56 112 VAL A O 1
ATOM 962 N N . ALA A 1 113 ? -15.142 10.487 15.686 1.00 90.38 113 ALA A N 1
ATOM 963 C CA . ALA A 1 113 ? -15.056 11.209 16.948 1.00 90.38 113 ALA A CA 1
ATOM 964 C C . ALA A 1 113 ? -14.008 12.331 16.882 1.00 90.38 113 ALA A C 1
ATOM 966 O O . ALA A 1 113 ? -12.879 12.129 16.427 1.00 90.38 113 ALA A O 1
ATOM 967 N N . GLY A 1 114 ? -14.367 13.515 17.379 1.00 90.00 114 GLY A N 1
ATOM 968 C CA . GLY A 1 114 ? -13.415 14.609 17.542 1.00 90.00 114 GLY A CA 1
ATOM 969 C C . GLY A 1 114 ? -12.409 14.319 18.658 1.00 90.00 114 GLY A C 1
ATOM 970 O O . GLY A 1 114 ? -12.724 13.636 19.632 1.00 90.00 114 GLY A O 1
ATOM 971 N N . GLU A 1 115 ? -11.211 14.904 18.567 1.00 90.38 115 GLU A N 1
ATOM 972 C CA . GLU A 1 115 ? -10.132 14.678 19.542 1.00 90.38 115 GLU A CA 1
ATOM 973 C C . GLU A 1 115 ? -10.575 14.937 20.990 1.00 90.38 115 GLU A C 1
ATOM 975 O O . GLU A 1 115 ? -10.225 14.172 21.881 1.00 90.38 115 GLU A O 1
ATOM 980 N N . LYS A 1 116 ? -11.379 15.982 21.233 1.00 91.69 116 LYS A N 1
ATOM 981 C CA . LYS A 1 116 ? -11.876 16.319 22.579 1.00 91.69 116 LYS A CA 1
ATOM 982 C C . LYS A 1 116 ? -12.695 15.182 23.197 1.00 91.69 116 LYS A C 1
ATOM 984 O O . LYS A 1 116 ? -12.508 14.880 24.370 1.00 91.69 116 LYS A O 1
ATOM 989 N N . THR A 1 117 ? -13.557 14.552 22.402 1.00 91.88 117 THR A N 1
ATOM 990 C CA . THR A 1 117 ? -14.415 13.439 22.829 1.00 91.88 117 THR A CA 1
ATOM 991 C C . THR A 1 117 ? -13.596 12.184 23.110 1.00 91.88 117 THR A C 1
ATOM 993 O O . THR A 1 117 ? -13.822 11.504 24.105 1.00 91.88 117 THR A O 1
ATOM 996 N N . VAL A 1 118 ? -12.601 11.893 22.268 1.00 91.38 118 VAL A N 1
ATOM 997 C CA . VAL A 1 118 ? -11.706 10.753 22.507 1.00 91.38 118 VAL A CA 1
ATOM 998 C C . VAL A 1 118 ? -10.850 11.001 23.751 1.00 91.38 118 VAL A C 1
ATOM 1000 O O . VAL A 1 118 ? -10.722 10.118 24.591 1.00 91.38 118 VAL A O 1
ATOM 1003 N N . LYS A 1 119 ? -10.317 12.216 23.925 1.00 93.12 119 LYS A N 1
ATOM 1004 C CA . LYS A 1 119 ? -9.553 12.599 25.119 1.00 93.12 119 LYS A CA 1
ATOM 1005 C C . LYS A 1 119 ? -10.347 12.407 26.403 1.00 93.12 119 LYS A C 1
ATOM 1007 O O . LYS A 1 119 ? -9.801 11.839 27.341 1.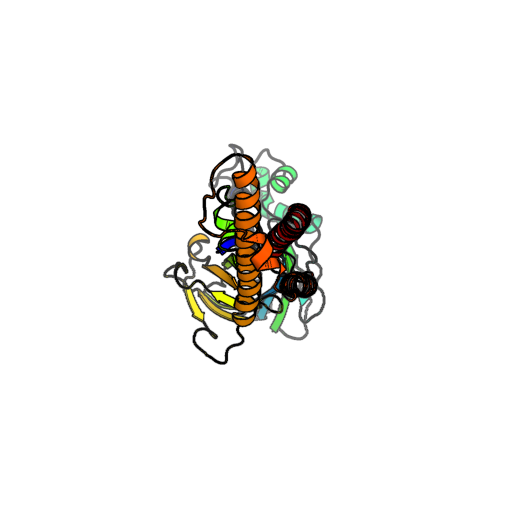00 93.12 119 LYS A O 1
ATOM 1012 N N . SER A 1 120 ? -11.598 12.873 26.461 1.00 92.31 120 SER A N 1
ATOM 1013 C CA . SER A 1 120 ? -12.428 12.698 27.658 1.00 92.31 120 SER A CA 1
ATOM 1014 C C . SER A 1 120 ? -12.661 11.219 27.957 1.00 92.31 120 SER A C 1
ATOM 1016 O O . SER A 1 120 ? -12.438 10.796 29.086 1.00 92.31 120 SER A O 1
ATOM 1018 N N . TYR A 1 121 ? -12.980 10.426 26.931 1.00 91.56 121 TYR A N 1
ATOM 1019 C CA . TYR A 1 121 ? -13.199 8.987 27.069 1.00 91.56 121 TYR A CA 1
ATOM 1020 C C . TYR A 1 121 ? -11.957 8.241 27.586 1.00 91.56 121 TYR A C 1
ATOM 1022 O O . TYR A 1 121 ? -12.033 7.484 28.551 1.00 91.56 121 TYR A O 1
ATOM 1030 N N . ILE A 1 122 ? -10.777 8.494 27.006 1.00 92.50 122 ILE A N 1
ATOM 1031 C CA . ILE A 1 122 ? -9.533 7.856 27.469 1.00 92.50 122 ILE A CA 1
ATOM 1032 C C . ILE A 1 122 ? -9.138 8.351 28.866 1.00 92.50 122 ILE A C 1
ATOM 1034 O O . ILE A 1 122 ? -8.668 7.563 29.687 1.00 92.50 122 ILE A O 1
ATOM 1038 N N . LYS A 1 123 ? -9.354 9.635 29.168 1.00 92.81 123 LYS A N 1
ATOM 1039 C CA . LYS A 1 123 ? -9.079 10.197 30.494 1.00 92.81 123 LYS A CA 1
ATOM 1040 C C . LYS A 1 123 ? -9.910 9.515 31.581 1.00 92.81 123 LYS A C 1
ATOM 1042 O O . LYS A 1 123 ? -9.361 9.237 32.640 1.00 92.81 123 LYS A O 1
ATOM 1047 N N . GLU A 1 124 ? -11.182 9.218 31.320 1.00 92.62 124 GLU A N 1
ATOM 1048 C CA . GLU A 1 124 ? -12.046 8.464 32.242 1.00 92.62 124 GLU A CA 1
ATOM 1049 C C . GLU A 1 124 ? -11.507 7.047 32.493 1.00 92.62 124 GLU A C 1
ATOM 1051 O O . GLU A 1 124 ? -11.395 6.622 33.641 1.00 92.62 124 GLU A O 1
ATOM 1056 N N . ILE A 1 125 ? -11.070 6.339 31.445 1.00 92.00 125 ILE A N 1
ATOM 1057 C CA . ILE A 1 125 ? -10.490 4.986 31.570 1.00 92.00 125 ILE A CA 1
ATOM 1058 C C . ILE A 1 125 ? -9.214 4.985 32.427 1.00 92.00 125 ILE A C 1
ATOM 1060 O O . ILE A 1 125 ? -8.983 4.049 33.208 1.00 92.00 125 ILE A O 1
ATOM 1064 N N . LEU A 1 126 ? -8.381 6.018 32.266 1.00 91.50 126 LEU A N 1
ATOM 1065 C CA . LEU A 1 126 ? -7.099 6.177 32.957 1.00 91.50 126 LEU A CA 1
ATOM 1066 C C . LEU A 1 126 ? -7.217 6.879 34.318 1.00 91.50 126 LEU A C 1
ATOM 1068 O O . LEU A 1 126 ? -6.228 6.939 35.045 1.00 91.50 126 LEU A O 1
ATOM 1072 N N . GLN A 1 127 ? -8.393 7.391 34.694 1.00 91.19 127 GLN A N 1
ATOM 1073 C CA . GLN A 1 127 ? -8.569 8.286 35.844 1.00 91.19 127 GLN A CA 1
ATOM 1074 C C . GLN A 1 127 ? -8.022 7.711 37.156 1.00 91.19 127 GLN A C 1
ATOM 1076 O O . GLN A 1 127 ? -7.408 8.440 37.929 1.00 91.19 127 GLN A O 1
ATOM 1081 N N . SER A 1 128 ? -8.201 6.407 37.388 1.00 88.75 128 SER A N 1
ATOM 1082 C CA . SER A 1 128 ? -7.711 5.727 38.592 1.00 88.75 128 SER A CA 1
ATOM 1083 C C . SER A 1 128 ? -6.185 5.739 38.715 1.00 88.75 128 SER A C 1
ATOM 1085 O O . SER A 1 128 ? -5.666 5.868 39.818 1.00 88.75 128 SER A O 1
ATOM 1087 N N . GLU A 1 129 ? -5.471 5.615 37.593 1.00 89.81 129 GLU A N 1
ATOM 1088 C CA . GLU A 1 129 ? -4.002 5.592 37.558 1.00 89.81 129 GLU A CA 1
ATOM 1089 C C . GLU A 1 129 ? -3.421 7.007 37.467 1.00 89.81 129 GLU A C 1
ATOM 1091 O O . GLU A 1 129 ? -2.379 7.283 38.047 1.00 89.81 129 GLU A O 1
ATOM 1096 N N . LEU A 1 130 ? -4.124 7.944 36.821 1.00 87.75 130 LEU A N 1
ATOM 1097 C CA . LEU A 1 130 ? -3.711 9.351 36.746 1.00 87.75 130 LEU A CA 1
ATOM 1098 C C . LEU A 1 130 ? -3.608 10.023 38.122 1.00 87.75 130 LEU A C 1
ATOM 1100 O O . LEU A 1 130 ? -2.847 10.969 38.273 1.00 87.75 130 LEU A O 1
ATOM 1104 N N . LEU A 1 131 ? -4.355 9.548 39.122 1.00 86.12 131 LEU A N 1
ATOM 1105 C CA . LEU A 1 131 ? -4.259 10.043 40.502 1.00 86.12 131 LEU A CA 1
ATOM 1106 C C . LEU A 1 131 ? -2.981 9.583 41.222 1.00 86.12 131 LEU A C 1
ATOM 1108 O O . LEU A 1 131 ? -2.627 10.154 42.249 1.00 86.12 131 LEU A O 1
ATOM 1112 N N . GLN A 1 132 ? -2.317 8.544 40.712 1.00 84.81 132 GLN A N 1
ATOM 1113 C CA . GLN A 1 132 ? -1.136 7.924 41.321 1.00 84.81 132 GLN A CA 1
ATOM 1114 C C . GLN A 1 132 ? 0.174 8.423 40.702 1.00 84.81 132 GLN A C 1
ATOM 1116 O O . GLN A 1 132 ? 1.244 8.186 41.255 1.00 84.81 132 GLN A O 1
ATOM 1121 N N . VAL A 1 133 ? 0.094 9.115 39.563 1.00 83.81 133 VAL A N 1
ATOM 1122 C CA . VAL A 1 133 ? 1.248 9.587 38.797 1.00 83.81 133 VAL A CA 1
ATOM 1123 C C . VAL A 1 133 ? 1.295 11.110 38.834 1.00 83.81 133 VAL A C 1
ATOM 1125 O O . VAL A 1 133 ? 0.273 11.785 38.766 1.00 83.81 133 VAL A O 1
ATOM 1128 N N . SER A 1 134 ? 2.499 11.669 38.906 1.00 80.50 134 SER A N 1
ATOM 1129 C CA . SER A 1 134 ? 2.746 13.118 38.913 1.00 80.50 134 SER A CA 1
ATOM 1130 C C . SER A 1 134 ? 2.516 13.802 37.550 1.00 80.50 134 SER A C 1
ATOM 1132 O O . SER A 1 134 ? 2.529 15.030 37.457 1.00 80.50 134 SER A O 1
ATOM 1134 N N . ILE A 1 135 ? 2.297 13.022 36.489 1.00 81.81 135 ILE A N 1
ATOM 1135 C CA . ILE A 1 135 ? 2.254 13.465 35.092 1.00 81.81 135 ILE A CA 1
ATOM 1136 C C . ILE A 1 135 ? 0.832 13.867 34.694 1.00 81.81 135 ILE A C 1
ATOM 1138 O O . ILE A 1 135 ? -0.146 13.172 34.973 1.00 81.81 135 ILE A O 1
ATOM 1142 N N . SER A 1 136 ? 0.712 14.969 33.952 1.00 86.75 136 SER A N 1
ATOM 1143 C CA . SER A 1 136 ? -0.578 15.408 33.416 1.00 86.75 136 SER A CA 1
ATOM 1144 C C . SER A 1 136 ? -1.079 14.506 32.276 1.00 86.75 136 SER A C 1
ATOM 1146 O O . SER A 1 136 ? -0.311 14.023 31.442 1.00 86.75 136 SER A O 1
ATOM 1148 N N . PHE A 1 137 ? -2.401 14.341 32.161 1.00 88.56 137 PHE A N 1
ATOM 1149 C CA . PHE A 1 137 ? -2.994 13.581 31.052 1.00 88.56 137 PHE A CA 1
ATOM 1150 C C . PHE A 1 137 ? -2.621 14.147 29.671 1.00 88.56 137 PHE A C 1
ATOM 1152 O O . PHE A 1 137 ? -2.425 13.382 28.730 1.00 88.56 137 PHE A O 1
ATOM 1159 N N . ASP A 1 138 ? -2.492 15.470 29.533 1.00 88.19 138 ASP A N 1
ATOM 1160 C CA . ASP A 1 138 ? -2.117 16.089 28.257 1.00 88.19 138 ASP A CA 1
ATOM 1161 C C . ASP A 1 138 ? -0.689 15.730 27.824 1.00 88.19 138 ASP A C 1
ATOM 1163 O O . ASP A 1 138 ? -0.414 15.631 26.627 1.00 88.19 138 ASP A O 1
ATOM 1167 N N . GLU A 1 139 ? 0.212 15.500 28.776 1.00 85.81 139 GLU A N 1
ATOM 1168 C CA . GLU A 1 139 ? 1.574 15.042 28.506 1.00 85.81 139 GLU A CA 1
ATOM 1169 C C . GLU A 1 139 ? 1.592 13.569 28.078 1.00 85.81 139 GLU A C 1
ATOM 1171 O O . GLU A 1 139 ? 2.179 13.233 27.048 1.00 85.81 139 GLU A O 1
ATOM 1176 N N . ILE A 1 140 ? 0.832 12.711 28.767 1.00 86.12 140 ILE A N 1
ATOM 1177 C CA . ILE A 1 140 ? 0.622 11.308 28.364 1.00 86.12 140 ILE A CA 1
ATOM 1178 C C . ILE A 1 140 ? 0.004 11.238 26.959 1.00 86.12 140 ILE A C 1
ATOM 1180 O O . ILE A 1 140 ? 0.447 10.465 26.110 1.00 86.12 140 ILE A O 1
ATOM 1184 N N . TRP A 1 141 ? -0.985 12.087 26.668 1.00 88.31 141 TRP A N 1
ATOM 1185 C CA . TRP A 1 141 ? -1.653 12.131 25.368 1.00 88.31 141 TRP A CA 1
ATOM 1186 C C . TRP A 1 141 ? -0.728 12.551 24.220 1.00 88.31 141 TRP A C 1
ATOM 1188 O O . TRP A 1 141 ? -0.916 12.101 23.085 1.00 88.31 141 TRP A O 1
ATOM 1198 N N . LYS A 1 142 ? 0.249 13.427 24.480 1.00 86.00 142 LYS A N 1
ATOM 1199 C CA . LYS A 1 142 ? 1.254 13.829 23.483 1.00 86.00 142 LYS A CA 1
ATOM 1200 C C . LYS A 1 142 ? 2.221 12.695 23.153 1.00 86.00 142 LYS A C 1
ATOM 1202 O O . LYS A 1 142 ? 2.630 12.591 22.003 1.00 86.00 142 LYS A O 1
ATOM 1207 N N . ASN A 1 143 ? 2.517 11.840 24.129 1.00 83.44 143 ASN A N 1
ATOM 1208 C CA . ASN A 1 143 ? 3.445 10.717 23.983 1.00 83.44 143 ASN A CA 1
ATOM 1209 C C . ASN A 1 143 ? 2.786 9.432 23.457 1.00 83.44 143 ASN A C 1
ATOM 1211 O O . ASN A 1 143 ? 3.476 8.434 23.259 1.00 83.44 143 ASN A O 1
ATOM 1215 N N . LYS A 1 144 ? 1.465 9.435 23.226 1.00 83.62 144 LYS A N 1
ATOM 1216 C CA . LYS A 1 144 ? 0.760 8.285 22.643 1.00 83.62 144 LYS A CA 1
ATOM 1217 C C . LYS A 1 144 ? 1.285 7.974 21.244 1.00 83.62 144 LYS A C 1
ATOM 1219 O O . LYS A 1 144 ? 1.643 8.885 20.491 1.00 83.62 144 LYS A O 1
ATOM 1224 N N . ILE A 1 145 ? 1.202 6.707 20.854 1.00 82.06 145 ILE A N 1
ATOM 1225 C CA . ILE A 1 145 ? 1.602 6.292 19.518 1.00 82.06 145 ILE A CA 1
ATOM 1226 C C . ILE A 1 145 ? 0.371 6.138 18.615 1.00 82.06 145 ILE A C 1
ATOM 1228 O O . ILE A 1 145 ? -0.531 5.345 18.885 1.00 82.06 145 ILE A O 1
ATOM 1232 N N . GLY A 1 146 ? 0.348 6.902 17.522 1.00 82.25 146 GLY A N 1
ATOM 1233 C CA . GLY A 1 146 ? -0.737 6.898 16.536 1.00 82.25 146 GLY A CA 1
ATOM 1234 C C . GLY A 1 146 ? -1.897 7.860 16.825 1.00 82.25 146 GLY A C 1
ATOM 1235 O O . GLY A 1 146 ? -1.862 8.690 17.740 1.00 82.25 146 GLY A O 1
ATOM 1236 N N . LEU A 1 147 ? -2.910 7.799 15.959 1.00 86.38 147 LEU A N 1
ATOM 1237 C CA . LEU A 1 147 ? -4.073 8.685 15.920 1.00 86.38 147 LEU A CA 1
ATOM 1238 C C . LEU A 1 147 ? -5.385 7.883 16.006 1.00 86.38 147 LEU A C 1
ATOM 1240 O O . LEU A 1 147 ? -5.997 7.617 14.972 1.00 86.38 147 LEU A O 1
ATOM 1244 N N . PRO A 1 148 ? -5.865 7.519 17.204 1.00 88.44 148 PRO A N 1
ATOM 1245 C CA . PRO A 1 148 ? -6.984 6.593 17.339 1.00 88.44 148 PRO A CA 1
ATOM 1246 C C . PRO A 1 148 ? -8.231 7.052 16.584 1.00 88.44 148 PRO A C 1
ATOM 1248 O O . PRO A 1 148 ? -8.675 8.195 16.714 1.00 88.44 148 PRO A O 1
ATOM 1251 N N . CYS A 1 149 ? -8.822 6.133 15.828 1.00 88.81 149 CYS A N 1
ATOM 1252 C CA . CYS A 1 149 ? -10.055 6.354 15.100 1.00 88.81 149 CYS A CA 1
ATOM 1253 C C . CYS A 1 149 ? -11.214 5.686 15.840 1.00 88.81 149 CYS A C 1
ATOM 1255 O O . CYS A 1 149 ? -11.291 4.460 15.934 1.00 88.81 149 CYS A O 1
ATOM 1257 N N . PHE A 1 150 ? -12.113 6.523 16.351 1.00 91.62 150 PHE A N 1
ATOM 1258 C CA . PHE A 1 150 ? -13.361 6.111 16.974 1.00 91.62 150 PHE A CA 1
ATOM 1259 C C . PHE A 1 150 ? -14.534 6.544 16.102 1.00 91.62 150 PHE A C 1
ATOM 1261 O O . PHE A 1 150 ? -14.565 7.675 15.608 1.00 91.62 150 PHE A O 1
ATOM 1268 N N . ILE A 1 151 ? -15.508 5.658 15.935 1.00 92.00 151 ILE A N 1
ATOM 1269 C CA . ILE A 1 151 ? -16.693 5.895 15.114 1.00 92.00 151 ILE A CA 1
ATOM 1270 C C . ILE A 1 151 ? -17.954 5.750 15.948 1.00 92.00 151 ILE A C 1
ATOM 1272 O O . ILE A 1 151 ? -17.999 4.965 16.895 1.00 92.00 151 ILE A O 1
ATOM 1276 N N . LYS A 1 152 ? -18.981 6.511 15.583 1.00 90.94 152 LYS A N 1
ATOM 1277 C CA . LYS A 1 152 ? -20.332 6.323 16.103 1.00 90.94 152 LYS A CA 1
ATOM 1278 C C . LYS A 1 152 ? -21.174 5.676 15.016 1.00 90.94 152 LYS A C 1
ATOM 1280 O O . LYS A 1 152 ? -21.195 6.168 13.889 1.00 90.94 152 LYS A O 1
ATOM 1285 N N . LEU A 1 153 ? -21.823 4.571 15.357 1.00 88.69 153 LEU A N 1
ATOM 1286 C CA . LEU A 1 153 ? -22.671 3.829 14.434 1.00 88.69 153 LEU A CA 1
ATOM 1287 C C . LEU A 1 153 ? -24.086 4.398 14.444 1.00 88.69 153 LEU A C 1
ATOM 1289 O O . LEU A 1 153 ? -24.601 4.810 15.484 1.00 88.69 153 LEU A O 1
ATOM 1293 N N . GLU A 1 154 ? -24.722 4.405 13.279 1.00 86.06 154 GLU A N 1
ATOM 1294 C CA . GLU A 1 154 ? -26.128 4.766 13.167 1.00 86.06 154 GLU A CA 1
ATOM 1295 C C . GLU A 1 154 ? -26.992 3.526 13.387 1.00 86.06 154 GLU A C 1
ATOM 1297 O O . GLU A 1 154 ? -26.651 2.417 12.963 1.00 86.06 154 GLU A O 1
ATOM 1302 N N . LYS A 1 155 ? -28.138 3.704 14.050 1.00 83.75 155 LYS A N 1
ATOM 1303 C CA . LYS A 1 155 ? -29.105 2.620 14.209 1.00 83.75 155 LYS A CA 1
ATOM 1304 C C . LYS A 1 155 ? -29.768 2.353 12.857 1.00 83.75 155 LYS A C 1
ATOM 1306 O O . LYS A 1 155 ? -30.604 3.134 12.406 1.00 83.75 155 LYS A O 1
ATOM 1311 N N . GLY A 1 156 ? -29.347 1.271 12.209 1.00 74.38 156 GLY A N 1
ATOM 1312 C CA . GLY A 1 156 ? -29.905 0.802 10.944 1.00 74.38 156 GLY A CA 1
ATOM 1313 C C . GLY A 1 156 ? -31.244 0.083 11.119 1.00 74.38 156 GLY A C 1
ATOM 1314 O O . GLY A 1 156 ? -31.681 -0.200 12.235 1.00 74.38 156 GLY A O 1
ATOM 1315 N N . GLN A 1 157 ? -31.893 -0.224 9.993 1.00 70.62 157 GLN A N 1
ATOM 1316 C CA . GLN A 1 157 ? -33.079 -1.091 9.971 1.00 70.62 157 GLN A CA 1
ATOM 1317 C C . GLN A 1 157 ? -32.718 -2.561 10.214 1.00 70.62 157 GLN A C 1
ATOM 1319 O O . GLN A 1 157 ? -33.512 -3.299 10.793 1.00 70.62 157 GLN A O 1
ATOM 1324 N N . TYR A 1 158 ? -31.521 -2.973 9.795 1.00 76.94 158 TYR A N 1
ATOM 1325 C CA . TYR A 1 158 ? -31.039 -4.344 9.900 1.00 76.94 158 TYR A CA 1
ATOM 1326 C C . TYR A 1 158 ? -29.979 -4.472 10.996 1.00 76.94 158 TYR A C 1
ATOM 1328 O O . TYR A 1 158 ? -29.183 -3.560 11.219 1.00 76.94 158 TYR A O 1
ATOM 1336 N N . LYS A 1 159 ? -29.965 -5.633 11.664 1.00 82.56 159 LYS A N 1
ATOM 1337 C CA . LYS A 1 159 ? -28.923 -6.010 12.636 1.00 82.56 159 LYS A CA 1
ATOM 1338 C C . LYS A 1 159 ? -27.573 -6.305 11.961 1.00 82.56 159 LYS A C 1
ATOM 1340 O O . LYS A 1 159 ? -26.540 -6.238 12.624 1.00 82.56 159 LYS A O 1
ATOM 1345 N N . ASN A 1 160 ? -27.595 -6.564 10.650 1.00 87.44 160 ASN A N 1
ATOM 1346 C CA . ASN A 1 160 ? -26.422 -6.886 9.844 1.00 87.44 160 ASN A CA 1
ATOM 1347 C C . ASN A 1 160 ? -26.174 -5.761 8.853 1.00 87.44 160 ASN A C 1
ATOM 1349 O O . ASN A 1 160 ? -27.090 -5.378 8.129 1.00 87.44 160 ASN A O 1
ATOM 1353 N N . PHE A 1 161 ? -24.948 -5.252 8.818 1.00 89.94 161 PHE A N 1
ATOM 1354 C CA . PHE A 1 161 ? -24.580 -4.163 7.925 1.00 89.94 161 PHE A CA 1
ATOM 1355 C C . PHE A 1 161 ? -23.114 -4.246 7.510 1.00 89.94 161 PHE A C 1
ATOM 1357 O O . PHE A 1 161 ? -22.273 -4.861 8.170 1.00 89.94 161 PHE A O 1
ATOM 1364 N N . LEU A 1 162 ? -22.810 -3.567 6.406 1.00 91.56 162 LEU A N 1
ATOM 1365 C CA . LEU A 1 162 ? -21.454 -3.415 5.899 1.00 91.56 162 LEU A CA 1
ATOM 1366 C C . LEU A 1 162 ? -20.840 -2.120 6.436 1.00 91.56 162 LEU A C 1
ATOM 1368 O O . LEU A 1 162 ? -21.349 -1.028 6.166 1.00 91.56 162 LEU A O 1
ATOM 1372 N N . LEU A 1 163 ? -19.722 -2.235 7.150 1.00 92.19 163 LEU A N 1
ATOM 1373 C CA . LEU A 1 163 ? -18.883 -1.102 7.528 1.00 92.19 163 LEU A CA 1
ATOM 1374 C C . LEU A 1 163 ? -17.670 -1.047 6.603 1.00 92.19 163 LEU A C 1
ATOM 1376 O O . LEU A 1 163 ? -16.904 -2.002 6.516 1.00 92.19 163 LEU A O 1
ATOM 1380 N N . THR A 1 164 ? -17.459 0.090 5.949 1.00 92.88 164 THR A N 1
ATOM 1381 C CA . THR A 1 164 ? -16.321 0.295 5.051 1.00 92.88 164 THR A CA 1
ATOM 1382 C C . THR A 1 164 ? -15.456 1.456 5.519 1.00 92.88 164 THR A C 1
ATOM 1384 O O . THR A 1 164 ? -15.962 2.500 5.932 1.00 92.88 164 THR A O 1
ATOM 1387 N N . ALA A 1 165 ? -14.139 1.287 5.449 1.00 91.62 165 ALA A N 1
ATOM 1388 C CA . ALA A 1 165 ? -13.158 2.334 5.693 1.00 91.62 165 ALA A CA 1
ATOM 1389 C C . ALA A 1 165 ? -12.150 2.361 4.542 1.00 91.62 165 ALA A C 1
ATOM 1391 O O . ALA A 1 165 ? -11.354 1.438 4.384 1.00 91.62 165 ALA A O 1
ATOM 1392 N N . SER A 1 166 ? -12.178 3.428 3.745 1.00 92.44 166 SER A N 1
ATOM 1393 C CA . SER A 1 166 ? -11.296 3.610 2.592 1.00 92.44 166 SER A CA 1
ATOM 1394 C C . SER A 1 166 ? -10.366 4.800 2.794 1.00 92.44 166 SER A C 1
ATOM 1396 O O . SER A 1 166 ? -10.824 5.876 3.192 1.00 92.44 166 SER A O 1
ATOM 1398 N N . TYR A 1 167 ? -9.087 4.641 2.479 1.00 90.81 167 TYR A N 1
ATOM 1399 C CA . TYR A 1 167 ? -8.098 5.715 2.520 1.00 90.81 167 TYR A CA 1
ATOM 1400 C C . TYR A 1 167 ? -6.975 5.466 1.519 1.00 90.81 167 TYR A C 1
ATOM 1402 O O . TYR A 1 167 ? -6.730 4.337 1.098 1.00 90.81 167 TYR A O 1
ATOM 1410 N N . TYR A 1 168 ? -6.266 6.532 1.158 1.00 87.25 168 TYR A N 1
ATOM 1411 C CA . TYR A 1 168 ? -5.058 6.415 0.355 1.00 87.25 168 TYR A CA 1
ATOM 1412 C C . TYR A 1 168 ? -3.828 6.294 1.231 1.00 87.25 168 TYR A C 1
ATO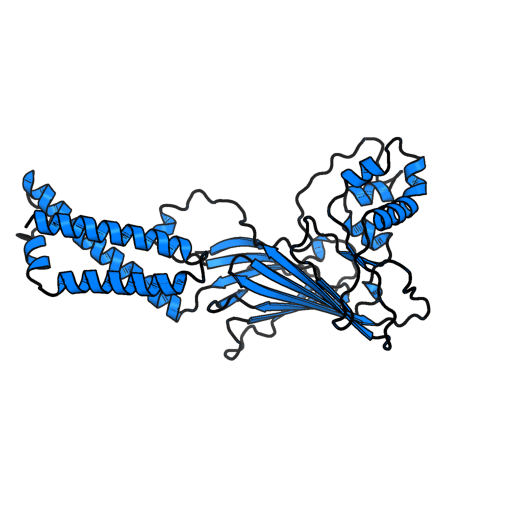M 1414 O O . TYR A 1 168 ? -3.671 7.051 2.195 1.00 87.25 168 TYR A O 1
ATOM 1422 N N . ASP A 1 169 ? -2.940 5.395 0.831 1.00 83.50 169 ASP A N 1
ATOM 1423 C CA . ASP A 1 169 ? -1.615 5.270 1.414 1.00 83.50 169 ASP A CA 1
ATOM 1424 C C . ASP A 1 169 ? -0.543 5.213 0.322 1.00 83.50 169 ASP A C 1
ATOM 1426 O O . ASP A 1 169 ? -0.790 4.799 -0.819 1.00 83.50 169 ASP A O 1
ATOM 1430 N N . SER A 1 170 ? 0.647 5.675 0.687 1.00 80.19 170 SER A N 1
ATOM 1431 C CA . SER A 1 170 ? 1.802 5.742 -0.196 1.00 80.19 170 SER A CA 1
ATOM 1432 C C . SER A 1 170 ? 2.795 4.655 0.177 1.00 80.19 170 SER A C 1
ATOM 1434 O O . SER A 1 170 ? 3.173 4.489 1.335 1.00 80.19 170 SER A O 1
ATOM 1436 N N . ILE A 1 171 ? 3.270 3.945 -0.834 1.00 76.31 171 ILE A N 1
ATOM 1437 C CA . ILE A 1 171 ? 4.317 2.947 -0.699 1.00 76.31 171 ILE A CA 1
ATOM 1438 C C . ILE A 1 171 ? 5.637 3.657 -0.377 1.00 76.31 171 ILE A C 1
ATOM 1440 O O . ILE A 1 171 ? 6.063 4.557 -1.105 1.00 76.31 171 ILE A O 1
ATOM 1444 N N . LYS A 1 172 ? 6.302 3.236 0.702 1.00 71.56 172 LYS A N 1
ATOM 1445 C CA . LYS A 1 172 ? 7.598 3.777 1.126 1.00 71.56 172 LYS A CA 1
ATOM 1446 C C . LYS A 1 172 ? 8.733 2.890 0.623 1.00 71.56 172 LYS A C 1
ATOM 1448 O O . LYS A 1 172 ? 8.629 1.666 0.627 1.00 71.56 172 LYS A O 1
ATOM 1453 N N . GLU A 1 173 ? 9.827 3.503 0.190 1.00 64.69 173 GLU A N 1
ATOM 1454 C CA . GLU A 1 173 ? 11.032 2.781 -0.225 1.00 64.69 173 GLU A CA 1
ATOM 1455 C C . GLU A 1 173 ? 11.798 2.271 0.996 1.00 64.69 173 GLU A C 1
ATOM 1457 O O . GLU A 1 173 ? 12.075 3.027 1.932 1.00 64.69 173 GLU A O 1
ATOM 1462 N N . ASN A 1 174 ? 12.148 0.984 0.995 1.00 55.62 174 ASN A N 1
ATOM 1463 C CA . ASN A 1 174 ? 12.867 0.374 2.103 1.00 55.62 174 ASN A CA 1
ATOM 1464 C C . ASN A 1 174 ? 14.383 0.575 1.894 1.00 55.62 174 ASN A C 1
ATOM 1466 O O . ASN A 1 174 ? 15.101 -0.334 1.499 1.00 55.62 174 ASN A O 1
ATOM 1470 N N . LYS A 1 175 ? 14.855 1.805 2.161 1.00 54.75 175 LYS A N 1
ATOM 1471 C CA . LYS A 1 175 ? 16.254 2.298 2.083 1.00 54.75 175 LYS A CA 1
ATOM 1472 C C . LYS A 1 175 ? 16.900 2.389 0.676 1.00 54.75 175 LYS A C 1
ATOM 1474 O O . LYS A 1 175 ? 16.673 1.549 -0.187 1.00 54.75 175 LYS A O 1
ATOM 1479 N N . PRO A 1 176 ? 17.808 3.369 0.458 1.00 45.00 176 PRO A N 1
ATOM 1480 C CA . PRO A 1 176 ? 18.525 3.531 -0.806 1.00 45.00 176 PRO A CA 1
ATOM 1481 C C . PRO A 1 176 ? 19.768 2.625 -0.862 1.00 45.00 176 PRO A C 1
ATOM 1483 O O . PRO A 1 176 ? 20.739 2.840 -0.132 1.00 45.00 176 PRO A O 1
ATOM 1486 N N . LEU A 1 177 ? 19.795 1.622 -1.747 1.00 48.25 177 LEU A N 1
ATOM 1487 C CA . LEU A 1 177 ? 21.012 0.835 -1.985 1.00 48.25 177 LEU A CA 1
ATOM 1488 C C . LEU A 1 177 ? 21.975 1.574 -2.932 1.00 48.25 177 LEU A C 1
ATOM 1490 O O . LEU A 1 177 ? 21.765 1.652 -4.139 1.00 48.25 177 LEU A O 1
ATOM 1494 N N . LYS A 1 178 ? 23.101 2.041 -2.376 1.00 42.75 178 LYS A N 1
ATOM 1495 C CA . LYS A 1 178 ? 24.212 2.749 -3.051 1.00 42.75 178 LYS A CA 1
ATOM 1496 C C . LYS A 1 178 ? 24.920 1.969 -4.183 1.00 42.75 178 LYS A C 1
ATOM 1498 O O . LYS A 1 178 ? 25.780 2.528 -4.852 1.00 42.75 178 LYS A O 1
ATOM 1503 N N . CYS A 1 179 ? 24.570 0.708 -4.444 1.00 42.12 179 CYS A N 1
ATOM 1504 C CA . CYS A 1 179 ? 25.244 -0.169 -5.418 1.00 42.12 179 CYS A CA 1
ATOM 1505 C C . CYS A 1 179 ? 24.557 -0.196 -6.804 1.00 42.12 179 CYS A C 1
ATOM 1507 O O . CYS A 1 179 ? 24.553 -1.210 -7.502 1.00 42.12 179 CYS A O 1
ATOM 1509 N N . PHE A 1 180 ? 23.906 0.906 -7.178 1.00 49.31 180 PHE A N 1
ATOM 1510 C CA . PHE A 1 180 ? 22.910 0.926 -8.250 1.00 49.31 180 PHE A CA 1
ATOM 1511 C C . PHE A 1 180 ? 23.465 1.286 -9.634 1.00 49.31 180 PHE A C 1
ATOM 1513 O O . PHE A 1 180 ? 22.949 0.810 -10.639 1.00 49.31 180 PHE A O 1
ATOM 1520 N N . PHE A 1 181 ? 24.531 2.090 -9.714 1.00 47.22 181 PHE A N 1
ATOM 1521 C CA . PHE A 1 181 ? 24.945 2.705 -10.984 1.00 47.22 181 PHE A CA 1
ATOM 1522 C C . PHE A 1 181 ? 25.354 1.698 -12.070 1.00 47.22 181 PHE A C 1
ATOM 1524 O O . PHE A 1 181 ? 24.907 1.833 -13.204 1.00 47.22 181 PHE A O 1
ATOM 1531 N N . LEU A 1 182 ? 26.148 0.675 -11.733 1.00 47.66 182 LEU A N 1
ATOM 1532 C CA . LEU A 1 182 ? 26.598 -0.336 -12.704 1.00 47.66 182 LEU A CA 1
ATOM 1533 C C . LEU A 1 182 ? 25.535 -1.413 -12.979 1.00 47.66 182 LEU A C 1
ATOM 1535 O O . LEU A 1 182 ? 25.398 -1.859 -14.113 1.00 47.66 182 LEU A O 1
ATOM 1539 N N . LYS A 1 183 ? 24.735 -1.799 -11.973 1.00 50.22 183 LYS A N 1
ATOM 1540 C CA . LYS A 1 183 ? 23.652 -2.790 -12.141 1.00 50.22 183 LYS A CA 1
ATOM 1541 C C . LYS A 1 183 ? 22.440 -2.235 -12.897 1.00 50.22 183 LYS A C 1
ATOM 1543 O O . LYS A 1 183 ? 21.767 -2.988 -13.589 1.00 50.22 183 LYS A O 1
ATOM 1548 N N . SER A 1 184 ? 22.186 -0.928 -12.815 1.00 53.97 184 SER A N 1
ATOM 1549 C CA . SER A 1 184 ? 21.049 -0.275 -13.475 1.00 53.97 184 SER A CA 1
ATOM 1550 C C . SER A 1 184 ? 21.172 -0.194 -15.001 1.00 53.97 184 SER A C 1
ATOM 1552 O O . SER A 1 184 ? 20.148 -0.049 -15.664 1.00 53.97 184 SER A O 1
ATOM 1554 N N . ILE A 1 185 ? 22.385 -0.269 -15.562 1.00 57.03 185 ILE A N 1
ATOM 1555 C CA . ILE A 1 185 ? 22.595 -0.215 -17.019 1.00 57.03 185 ILE A CA 1
ATOM 1556 C C . ILE A 1 185 ? 22.165 -1.538 -17.672 1.00 57.03 185 ILE A C 1
ATOM 1558 O O . ILE A 1 185 ? 21.536 -1.535 -18.718 1.00 57.03 185 ILE A O 1
ATOM 1562 N N . PHE A 1 186 ? 22.423 -2.679 -17.031 1.00 57.56 186 PHE A N 1
ATOM 1563 C CA . PHE A 1 186 ? 22.103 -3.997 -17.600 1.00 57.56 186 PHE A CA 1
ATOM 1564 C C . PHE A 1 186 ? 20.681 -4.489 -17.287 1.00 57.56 186 PHE A C 1
ATOM 1566 O O . PHE A 1 186 ? 20.260 -5.533 -17.777 1.00 57.56 186 PHE A O 1
ATOM 1573 N N . SER A 1 187 ? 19.919 -3.756 -16.470 1.00 59.16 187 SER A N 1
ATOM 1574 C CA . SER A 1 187 ? 18.512 -4.063 -16.198 1.00 59.16 187 SER A CA 1
ATOM 1575 C C . SER A 1 187 ? 17.712 -2.777 -15.958 1.00 59.16 187 SER A C 1
ATOM 1577 O O . SER A 1 187 ? 17.476 -2.409 -14.803 1.00 59.16 187 SER A O 1
ATOM 1579 N N . PRO A 1 188 ? 17.299 -2.073 -17.027 1.00 64.06 188 PRO A N 1
ATOM 1580 C CA . PRO A 1 188 ? 16.713 -0.737 -16.910 1.00 64.06 188 PRO A CA 1
ATOM 1581 C C . PRO A 1 188 ? 15.261 -0.754 -16.399 1.00 64.06 188 PRO A C 1
ATOM 1583 O O . PRO A 1 188 ? 14.776 0.253 -15.883 1.00 64.06 188 PRO A O 1
ATOM 1586 N N . LEU A 1 189 ? 14.567 -1.893 -16.516 1.00 71.94 189 LEU A N 1
ATOM 1587 C CA . LEU A 1 189 ? 13.236 -2.104 -15.943 1.00 71.94 189 LEU A CA 1
ATOM 1588 C C . LEU A 1 189 ? 13.348 -2.622 -14.507 1.00 71.94 189 LEU A C 1
ATOM 1590 O O . LEU A 1 189 ? 13.858 -3.723 -14.260 1.00 71.94 189 LEU A O 1
ATOM 1594 N N . MET A 1 190 ? 12.841 -1.830 -13.564 1.00 67.38 190 MET A N 1
ATOM 1595 C CA . MET A 1 190 ? 12.917 -2.130 -12.135 1.00 67.38 190 MET A CA 1
ATOM 1596 C C . MET A 1 190 ? 11.546 -2.515 -11.607 1.00 67.38 190 MET A C 1
ATOM 1598 O O . MET A 1 190 ? 10.687 -1.672 -11.359 1.00 67.38 190 MET A O 1
ATOM 1602 N N . GLU A 1 191 ? 11.346 -3.817 -11.455 1.00 72.75 191 GLU A N 1
ATOM 1603 C CA . GLU A 1 191 ? 10.141 -4.377 -10.859 1.00 72.75 191 GLU A CA 1
ATOM 1604 C C . GLU A 1 191 ? 10.121 -4.065 -9.358 1.00 72.75 191 GLU A C 1
ATOM 1606 O O . GLU A 1 191 ? 11.159 -3.852 -8.720 1.00 72.75 191 GLU A O 1
ATOM 1611 N N . ARG A 1 192 ? 8.923 -4.013 -8.779 1.00 75.25 192 ARG A N 1
ATOM 1612 C CA . ARG A 1 192 ? 8.746 -3.591 -7.388 1.00 75.25 192 ARG A CA 1
ATOM 1613 C C . ARG A 1 192 ? 8.241 -4.740 -6.558 1.00 75.25 192 ARG A C 1
ATOM 1615 O O . ARG A 1 192 ? 7.186 -5.271 -6.874 1.00 75.25 192 ARG A O 1
ATOM 1622 N N . LYS A 1 193 ? 8.944 -5.067 -5.482 1.00 79.69 193 LYS A N 1
ATOM 1623 C CA . LYS A 1 193 ? 8.468 -5.973 -4.441 1.00 79.69 193 LYS A CA 1
ATOM 1624 C C . LYS A 1 193 ? 8.004 -5.147 -3.266 1.00 79.69 193 LYS A C 1
ATOM 1626 O O . LYS A 1 193 ? 8.769 -4.372 -2.707 1.00 79.69 193 LYS A O 1
ATOM 1631 N N . ILE A 1 194 ? 6.741 -5.296 -2.921 1.00 80.06 194 ILE A N 1
ATOM 1632 C CA . ILE A 1 194 ? 6.111 -4.580 -1.826 1.00 80.06 194 ILE A CA 1
ATOM 1633 C C . ILE A 1 194 ? 5.850 -5.592 -0.721 1.00 80.06 194 ILE A C 1
ATOM 1635 O O . ILE A 1 194 ? 5.174 -6.601 -0.933 1.00 80.06 194 ILE A O 1
ATOM 1639 N N . LYS A 1 195 ? 6.410 -5.306 0.452 1.00 81.88 195 LYS A N 1
ATOM 1640 C CA . LYS A 1 195 ? 6.082 -5.970 1.703 1.00 81.88 195 LYS A CA 1
ATOM 1641 C C . LYS A 1 195 ? 4.841 -5.312 2.293 1.00 81.88 195 LYS A C 1
ATOM 1643 O O . LYS A 1 195 ? 4.782 -4.087 2.415 1.00 81.88 195 LYS A O 1
ATOM 1648 N N . TYR A 1 196 ? 3.877 -6.132 2.680 1.00 80.62 196 TYR A N 1
ATOM 1649 C CA . TYR A 1 196 ? 2.655 -5.710 3.338 1.00 80.62 196 TYR A CA 1
ATOM 1650 C C . TYR A 1 196 ? 2.362 -6.606 4.531 1.00 80.62 196 TYR A C 1
ATOM 1652 O O . TYR A 1 196 ? 2.271 -7.825 4.390 1.00 80.62 196 TYR A O 1
ATOM 1660 N N . ASP A 1 197 ? 2.205 -5.988 5.694 1.00 77.62 197 ASP A N 1
ATOM 1661 C CA . ASP A 1 197 ? 1.882 -6.690 6.927 1.00 77.62 197 ASP A CA 1
ATOM 1662 C C . ASP A 1 197 ? 0.362 -6.699 7.120 1.00 77.62 197 ASP A C 1
ATOM 1664 O O . ASP A 1 197 ? -0.289 -5.656 7.238 1.00 77.62 197 ASP A O 1
ATOM 1668 N N . TYR A 1 198 ? -0.212 -7.898 7.132 1.00 77.88 198 TYR A N 1
ATOM 1669 C CA . TYR A 1 198 ? -1.640 -8.128 7.279 1.00 77.88 198 TYR A CA 1
ATOM 1670 C C . TYR A 1 198 ? -1.934 -8.763 8.637 1.00 77.88 198 TYR A C 1
ATOM 1672 O O . TYR A 1 198 ? -1.367 -9.796 8.980 1.00 77.88 198 TYR A O 1
ATOM 1680 N N . LEU A 1 199 ? -2.842 -8.161 9.405 1.00 77.19 199 LEU A N 1
ATOM 1681 C CA . LEU A 1 199 ? -3.357 -8.741 10.643 1.00 77.19 199 LEU A CA 1
ATOM 1682 C C . LEU A 1 199 ? -4.765 -9.305 10.367 1.00 77.19 199 LEU A C 1
ATOM 1684 O O . LEU A 1 199 ? -5.678 -8.498 10.186 1.00 77.19 199 LEU A O 1
ATOM 1688 N N . PRO A 1 200 ? -4.936 -10.638 10.281 1.00 76.69 200 PRO A N 1
ATOM 1689 C CA . PRO A 1 200 ? -6.231 -11.286 10.089 1.00 76.69 200 PRO A CA 1
ATOM 1690 C C . PRO A 1 200 ? -7.099 -11.243 11.351 1.00 76.69 200 PRO A C 1
ATOM 1692 O O . PRO A 1 200 ? -6.595 -11.143 12.474 1.00 76.69 200 PRO A O 1
ATOM 1695 N N . LEU A 1 201 ? -8.413 -11.400 11.165 1.00 76.38 201 LEU A N 1
ATOM 1696 C CA . LEU A 1 201 ? -9.351 -11.571 12.272 1.00 76.38 201 LEU A CA 1
ATOM 1697 C C . LEU A 1 201 ? -9.086 -12.886 13.018 1.00 76.38 201 LEU A C 1
ATOM 1699 O O . LEU A 1 201 ? -8.870 -13.937 12.416 1.00 76.38 201 LEU A O 1
ATOM 1703 N N . LYS A 1 202 ? -9.154 -12.836 14.351 1.00 75.69 202 LYS A N 1
ATOM 1704 C CA . LYS A 1 202 ? -8.950 -14.005 15.220 1.00 75.69 202 LYS A CA 1
ATOM 1705 C C . LYS A 1 202 ? -10.050 -15.043 14.996 1.00 75.69 202 LYS A C 1
ATOM 1707 O O . LYS A 1 202 ? -11.230 -14.716 15.114 1.00 75.69 202 LYS A O 1
ATOM 1712 N N . GLY A 1 203 ? -9.665 -16.286 14.699 1.00 72.25 203 GLY A N 1
ATOM 1713 C CA . GLY A 1 203 ? -10.592 -17.412 14.540 1.00 72.25 203 GLY A CA 1
ATOM 1714 C C . GLY A 1 203 ? -11.591 -17.277 13.383 1.00 72.25 203 GLY A C 1
ATOM 1715 O O . GLY A 1 203 ? -12.570 -18.020 13.343 1.00 72.25 203 GLY A O 1
ATOM 1716 N N . LYS A 1 204 ? -11.389 -16.321 12.467 1.00 80.06 204 LYS A N 1
ATOM 1717 C CA . LYS A 1 204 ? -12.302 -16.012 11.356 1.00 80.06 204 LYS A CA 1
ATOM 1718 C C . LYS A 1 204 ? -11.526 -15.925 10.042 1.00 80.06 204 LYS A C 1
ATOM 1720 O O . LYS A 1 204 ? -10.310 -15.744 10.027 1.00 80.06 204 LYS A O 1
ATOM 1725 N N . SER A 1 205 ? -12.233 -16.081 8.923 1.00 79.75 205 SER A N 1
ATOM 1726 C CA . SER A 1 205 ? -11.638 -15.943 7.593 1.00 79.75 205 SER A CA 1
ATOM 1727 C C . SER A 1 205 ? -11.540 -14.473 7.190 1.00 79.75 205 SER A C 1
ATOM 1729 O O . SER A 1 205 ? -12.537 -13.746 7.223 1.00 79.75 205 SER A O 1
ATOM 1731 N N . SER A 1 206 ? -10.365 -14.084 6.722 1.00 86.00 206 SER A N 1
ATOM 1732 C CA . SER A 1 206 ? -10.040 -12.761 6.208 1.00 86.00 206 SER A CA 1
ATOM 1733 C C . SER A 1 206 ? -9.720 -12.851 4.720 1.00 86.00 206 SER A C 1
ATOM 1735 O O . SER A 1 206 ? -8.981 -13.735 4.292 1.00 86.00 206 SER A O 1
ATOM 1737 N N . TRP A 1 207 ? -10.281 -11.959 3.911 1.00 89.19 207 TRP A N 1
ATOM 1738 C CA . TRP A 1 207 ? -10.052 -11.938 2.466 1.00 89.19 207 TRP A CA 1
ATOM 1739 C C . TRP A 1 207 ? -9.152 -10.765 2.112 1.00 89.19 207 TRP A C 1
ATOM 1741 O O . TRP A 1 207 ? -9.426 -9.635 2.503 1.00 89.19 207 TRP A O 1
ATOM 1751 N N . LEU A 1 208 ? -8.102 -11.013 1.338 1.00 89.31 208 LEU A N 1
ATOM 1752 C CA . LEU A 1 208 ? -7.229 -9.975 0.809 1.00 89.31 208 LEU A CA 1
ATOM 1753 C C . LEU A 1 208 ? -7.279 -10.013 -0.714 1.00 89.31 208 LEU A C 1
ATOM 1755 O O . LEU A 1 208 ? -6.930 -11.007 -1.348 1.00 89.31 208 LEU A O 1
ATOM 1759 N N . TYR A 1 209 ? -7.711 -8.905 -1.294 1.00 90.38 209 TYR A N 1
ATOM 1760 C CA . TYR A 1 209 ? -7.765 -8.697 -2.725 1.00 90.38 209 TYR A CA 1
ATOM 1761 C C . TYR A 1 209 ? -6.800 -7.584 -3.112 1.00 90.38 209 TYR A C 1
ATOM 1763 O O . TYR A 1 209 ? -6.818 -6.499 -2.533 1.00 90.38 209 TYR A O 1
ATOM 1771 N N . ILE A 1 210 ? -5.962 -7.849 -4.105 1.00 89.81 210 ILE A N 1
ATOM 1772 C CA . ILE A 1 210 ? -4.950 -6.918 -4.586 1.00 89.81 210 ILE A CA 1
ATOM 1773 C C . ILE A 1 210 ? -5.125 -6.753 -6.089 1.00 89.81 210 ILE A C 1
ATOM 1775 O O . ILE A 1 210 ? -5.103 -7.730 -6.837 1.00 89.81 210 ILE A O 1
ATOM 1779 N N . LYS A 1 211 ? -5.287 -5.508 -6.527 1.00 90.25 211 LYS A N 1
ATOM 1780 C CA . LYS A 1 211 ? -5.386 -5.132 -7.934 1.00 90.25 211 LYS A CA 1
ATOM 1781 C C . LYS A 1 211 ? -4.180 -4.290 -8.311 1.00 90.25 211 LYS A C 1
ATOM 1783 O O . LYS A 1 211 ? -3.948 -3.240 -7.718 1.00 90.25 211 LYS A O 1
ATOM 1788 N N . ALA A 1 212 ? -3.415 -4.779 -9.280 1.00 86.38 212 ALA A N 1
ATOM 1789 C CA . ALA A 1 212 ? -2.279 -4.079 -9.850 1.00 86.38 212 ALA A CA 1
ATOM 1790 C C . ALA A 1 212 ? -2.718 -2.748 -10.489 1.00 86.38 212 ALA A C 1
ATOM 1792 O O . ALA A 1 212 ? -3.878 -2.618 -10.899 1.00 86.38 212 ALA A O 1
ATOM 1793 N N . PRO A 1 213 ? -1.794 -1.783 -10.636 1.00 83.88 213 PRO A N 1
ATOM 1794 C CA . PRO A 1 213 ? -2.052 -0.630 -11.480 1.00 83.88 213 PRO A CA 1
ATOM 1795 C C . PRO A 1 213 ? -2.368 -1.069 -12.911 1.00 83.88 213 PRO A C 1
ATOM 1797 O O . PRO A 1 213 ? -1.945 -2.139 -13.358 1.00 83.88 213 PRO A O 1
ATOM 1800 N N . ASN A 1 214 ? -3.102 -0.227 -13.638 1.00 80.12 214 ASN A N 1
ATOM 1801 C CA . ASN A 1 214 ? -3.434 -0.490 -15.037 1.00 80.12 214 ASN A CA 1
ATOM 1802 C C . ASN A 1 214 ? -2.162 -0.811 -15.837 1.00 80.12 214 ASN A C 1
ATOM 1804 O O . ASN A 1 214 ? -1.144 -0.155 -15.650 1.00 80.12 214 ASN A O 1
ATOM 1808 N N . ASN A 1 215 ? -2.242 -1.809 -16.722 1.00 78.25 215 ASN A N 1
ATOM 1809 C CA . ASN A 1 215 ? -1.128 -2.321 -17.533 1.00 78.25 215 ASN A CA 1
ATOM 1810 C C . ASN A 1 215 ? 0.017 -2.996 -16.758 1.00 78.25 215 ASN A C 1
ATOM 1812 O O . ASN A 1 215 ? 1.069 -3.237 -17.345 1.00 78.25 215 ASN A O 1
ATOM 1816 N N . PHE A 1 216 ? -0.167 -3.348 -15.483 1.00 81.25 216 PHE A N 1
ATOM 1817 C CA . PHE A 1 216 ? 0.800 -4.143 -14.725 1.00 81.25 216 PHE A CA 1
ATOM 1818 C C . PHE A 1 216 ? 0.228 -5.494 -14.312 1.00 81.25 216 PHE A C 1
ATOM 1820 O O . PHE A 1 216 ? -0.964 -5.645 -14.054 1.00 81.25 216 PHE A O 1
ATOM 1827 N N . ASN A 1 217 ? 1.125 -6.466 -14.186 1.00 85.12 217 ASN A N 1
ATOM 1828 C CA . ASN A 1 217 ? 0.824 -7.763 -13.606 1.00 85.12 217 ASN A CA 1
ATOM 1829 C C . ASN A 1 217 ? 1.251 -7.784 -12.140 1.00 85.12 217 ASN A C 1
ATOM 1831 O O . ASN A 1 217 ? 2.261 -7.175 -11.764 1.00 85.12 217 ASN A O 1
ATOM 1835 N N . ILE A 1 218 ? 0.532 -8.549 -11.326 1.00 84.81 218 ILE A N 1
ATOM 1836 C CA . ILE A 1 218 ? 0.880 -8.795 -9.931 1.00 84.81 218 ILE A CA 1
ATOM 1837 C C . ILE A 1 218 ? 1.156 -10.276 -9.695 1.00 84.81 218 ILE A C 1
ATOM 1839 O O . ILE A 1 218 ? 0.466 -11.156 -10.200 1.00 84.81 218 ILE A O 1
ATOM 1843 N N . SER A 1 219 ? 2.185 -10.561 -8.906 1.00 82.00 219 SER A N 1
ATOM 1844 C CA . SER A 1 219 ? 2.526 -11.921 -8.493 1.00 82.00 219 SER A CA 1
ATOM 1845 C C . SER A 1 219 ? 2.927 -11.948 -7.026 1.00 82.00 219 SER A C 1
ATOM 1847 O O . SER A 1 219 ? 3.352 -10.937 -6.473 1.00 82.00 219 SER A O 1
ATOM 1849 N N . ILE A 1 220 ? 2.786 -13.103 -6.379 1.00 79.06 220 ILE A N 1
ATOM 1850 C CA . ILE A 1 220 ? 3.241 -13.301 -5.000 1.00 79.06 220 ILE A CA 1
ATOM 1851 C C . ILE A 1 220 ? 4.566 -14.044 -5.013 1.00 79.06 220 ILE A C 1
ATOM 1853 O O . ILE A 1 220 ? 4.699 -15.081 -5.667 1.00 79.06 220 ILE A O 1
ATOM 1857 N N . ASP A 1 221 ? 5.516 -13.560 -4.220 1.00 74.31 221 ASP A N 1
ATOM 1858 C CA . ASP A 1 221 ? 6.734 -14.299 -3.919 1.00 74.31 221 ASP A CA 1
ATOM 1859 C C . ASP A 1 221 ? 6.440 -15.391 -2.879 1.00 74.31 221 ASP A C 1
ATOM 1861 O O . ASP A 1 221 ? 6.577 -15.189 -1.672 1.00 74.31 221 ASP A O 1
ATOM 1865 N N . LYS A 1 222 ? 6.023 -16.568 -3.364 1.00 68.50 222 LYS A N 1
ATOM 1866 C CA . LYS A 1 222 ? 5.681 -17.731 -2.527 1.00 68.50 222 LYS A CA 1
ATOM 1867 C C . LYS A 1 222 ? 6.856 -18.263 -1.695 1.00 68.50 222 LYS A C 1
ATOM 1869 O O . LYS A 1 222 ? 6.624 -19.010 -0.754 1.00 68.50 222 LYS A O 1
ATOM 1874 N N . LYS A 1 223 ? 8.105 -17.906 -2.027 1.00 58.78 223 LYS A N 1
ATOM 1875 C CA . LYS A 1 223 ? 9.307 -18.441 -1.361 1.00 58.78 223 LYS A CA 1
ATOM 1876 C C . LYS A 1 223 ? 9.570 -17.824 0.015 1.00 58.78 223 LYS A C 1
ATOM 1878 O O . LYS A 1 223 ? 10.283 -18.427 0.802 1.00 58.78 223 LYS A O 1
ATOM 1883 N N . ASN A 1 224 ? 9.007 -16.646 0.287 1.00 50.81 224 ASN A N 1
ATOM 1884 C CA . ASN A 1 224 ? 9.245 -15.868 1.511 1.00 50.81 224 ASN A CA 1
ATOM 1885 C C . ASN A 1 224 ? 7.979 -15.676 2.348 1.00 50.81 224 ASN A C 1
ATOM 1887 O O . ASN A 1 224 ? 7.893 -14.741 3.142 1.00 50.81 224 ASN A O 1
ATOM 1891 N N . ILE A 1 225 ? 6.967 -16.510 2.131 1.00 56.03 225 ILE A N 1
ATOM 1892 C CA . ILE A 1 225 ? 5.795 -16.519 2.993 1.00 56.03 225 ILE A CA 1
ATOM 1893 C C . ILE A 1 225 ? 6.213 -17.367 4.175 1.00 56.03 225 ILE A C 1
ATOM 1895 O O . ILE A 1 225 ? 6.157 -18.593 4.114 1.00 56.03 225 ILE A O 1
ATOM 1899 N N . GLU A 1 226 ? 6.734 -16.700 5.203 1.00 51.06 226 GLU A N 1
ATOM 1900 C CA . GLU A 1 226 ? 6.880 -17.283 6.528 1.00 51.06 226 GLU A CA 1
ATOM 1901 C C . GLU A 1 226 ? 5.475 -17.701 6.957 1.00 51.06 226 GLU A C 1
ATOM 1903 O O . GLU A 1 226 ? 4.698 -16.915 7.500 1.00 51.06 226 GLU A O 1
ATOM 1908 N N . ALA A 1 227 ? 5.105 -18.928 6.600 1.00 47.72 227 ALA A N 1
ATOM 1909 C CA . ALA A 1 227 ? 3.941 -19.601 7.120 1.00 47.72 227 ALA A CA 1
ATOM 1910 C C . ALA A 1 227 ? 4.222 -19.798 8.607 1.00 47.72 227 ALA A C 1
ATOM 1912 O O . ALA A 1 227 ? 4.782 -20.801 9.029 1.00 47.72 227 ALA A O 1
ATOM 1913 N N . GLN A 1 228 ? 3.913 -18.769 9.390 1.00 54.09 228 GLN A N 1
ATOM 1914 C CA . GLN A 1 228 ? 3.748 -18.900 10.822 1.00 54.09 228 GLN A CA 1
ATOM 1915 C C . GLN A 1 228 ? 2.698 -19.999 10.998 1.00 54.09 228 GLN A C 1
ATOM 1917 O O . GLN A 1 228 ? 1.609 -19.871 10.434 1.00 54.09 228 GLN A O 1
ATOM 1922 N N . ASP A 1 229 ? 3.031 -21.067 11.731 1.00 57.88 229 ASP A N 1
ATOM 1923 C CA . ASP A 1 229 ? 2.254 -22.315 11.922 1.00 57.88 229 ASP A CA 1
ATOM 1924 C C . ASP A 1 229 ? 0.755 -22.113 12.270 1.00 57.88 229 ASP A C 1
ATOM 1926 O O . ASP A 1 229 ? -0.063 -23.033 12.225 1.00 57.88 229 ASP A O 1
ATOM 1930 N N . VAL A 1 230 ? 0.398 -20.873 12.596 1.00 64.50 230 VAL A N 1
ATOM 1931 C CA . VAL A 1 230 ? -0.883 -20.338 13.041 1.00 64.50 230 VAL A CA 1
ATOM 1932 C C . VAL A 1 230 ? -1.852 -19.971 11.901 1.00 64.50 230 VAL A C 1
ATOM 1934 O O . VAL A 1 230 ? -3.068 -20.062 12.084 1.00 64.50 230 VAL A O 1
ATOM 1937 N N . ASN A 1 231 ? -1.366 -19.574 10.720 1.00 69.44 231 ASN A N 1
ATOM 1938 C CA . ASN A 1 231 ? -2.209 -19.037 9.642 1.00 69.44 231 ASN A CA 1
ATOM 1939 C C . ASN A 1 231 ? -2.269 -19.983 8.427 1.00 69.44 231 ASN A C 1
ATOM 1941 O O . ASN A 1 231 ? -1.235 -20.364 7.883 1.00 69.44 231 ASN A O 1
ATOM 1945 N N . ILE A 1 232 ? -3.473 -20.325 7.946 1.00 72.75 232 ILE A N 1
ATOM 1946 C CA . ILE A 1 232 ? -3.649 -20.952 6.620 1.00 72.75 232 ILE A CA 1
ATOM 1947 C C . ILE A 1 232 ? -3.866 -19.849 5.590 1.00 72.75 232 ILE A C 1
ATOM 1949 O O . ILE A 1 232 ? -4.751 -19.014 5.761 1.00 72.75 232 ILE A O 1
ATOM 1953 N N . ILE A 1 233 ? -3.107 -19.892 4.496 1.00 78.06 233 ILE A N 1
ATOM 1954 C CA . ILE A 1 233 ? -3.289 -19.004 3.348 1.00 78.06 233 ILE A CA 1
ATOM 1955 C C . ILE A 1 233 ? -3.691 -19.851 2.146 1.00 78.06 233 ILE A C 1
ATOM 1957 O O . ILE A 1 233 ? -2.916 -20.696 1.697 1.00 78.06 233 ILE A O 1
ATOM 1961 N N . ASP A 1 234 ? -4.887 -19.598 1.630 1.00 77.06 234 ASP A N 1
ATOM 1962 C CA . ASP A 1 234 ? -5.371 -20.162 0.378 1.00 77.06 234 ASP A CA 1
ATOM 1963 C C . ASP A 1 234 ? -5.331 -19.105 -0.732 1.00 77.06 234 ASP A C 1
ATOM 1965 O O . ASP A 1 234 ? -5.644 -17.928 -0.526 1.00 77.06 234 ASP A O 1
ATOM 1969 N N . TYR A 1 235 ? -4.925 -19.531 -1.922 1.00 74.75 235 TYR A N 1
ATOM 1970 C CA . TYR A 1 235 ? -4.690 -18.670 -3.069 1.00 74.75 235 TYR A CA 1
ATOM 1971 C C . TYR A 1 235 ? -5.731 -18.966 -4.142 1.00 74.75 235 TYR A C 1
ATOM 1973 O O . TYR A 1 235 ? -5.514 -19.822 -4.999 1.00 74.75 235 TYR A O 1
ATOM 1981 N N . ALA A 1 236 ? -6.818 -18.197 -4.157 1.00 64.19 236 ALA A N 1
ATOM 1982 C CA . ALA A 1 236 ? -7.916 -18.408 -5.101 1.00 64.19 236 ALA A CA 1
ATOM 1983 C C . ALA A 1 236 ? -7.466 -18.353 -6.578 1.00 64.19 236 ALA A C 1
ATOM 1985 O O . ALA A 1 236 ? -8.024 -19.048 -7.422 1.00 64.19 236 ALA A O 1
ATOM 1986 N N . ASN A 1 237 ? -6.420 -17.573 -6.885 1.00 59.97 237 ASN A N 1
ATOM 1987 C CA . ASN A 1 237 ? -5.918 -17.388 -8.252 1.00 59.97 237 ASN A CA 1
ATOM 1988 C C . ASN A 1 237 ? -4.597 -18.121 -8.547 1.00 59.97 237 ASN A C 1
ATOM 1990 O O . ASN A 1 237 ? -4.083 -18.008 -9.660 1.00 59.97 237 ASN A O 1
ATOM 1994 N N . SER A 1 238 ? -3.980 -18.832 -7.591 1.00 51.66 238 SER A N 1
ATOM 1995 C CA . SER A 1 238 ? -2.651 -19.396 -7.863 1.00 51.66 238 SER A CA 1
ATOM 1996 C C . SER A 1 238 ? -2.742 -20.714 -8.626 1.00 51.66 238 SER A C 1
ATOM 1998 O O . SER A 1 238 ? -3.049 -21.750 -8.048 1.00 51.66 238 SER A O 1
ATOM 2000 N N . GLY A 1 239 ? -2.428 -20.666 -9.920 1.00 52.50 239 GLY A N 1
ATOM 2001 C CA . GLY A 1 239 ? -2.353 -21.847 -10.785 1.00 52.50 239 GLY A CA 1
ATOM 2002 C C . GLY A 1 239 ? -3.482 -21.971 -11.806 1.00 52.50 239 GLY A C 1
ATOM 2003 O O . GLY A 1 239 ? -3.456 -22.913 -12.590 1.00 52.50 239 GLY A O 1
ATOM 2004 N N . ASN A 1 240 ? -4.430 -21.030 -11.840 1.00 62.19 240 ASN A N 1
ATOM 2005 C CA . ASN A 1 240 ? -5.434 -20.982 -12.897 1.00 62.19 240 ASN A CA 1
ATOM 2006 C C . ASN A 1 240 ? -4.921 -20.126 -14.068 1.00 62.19 240 ASN A C 1
ATOM 2008 O O . ASN A 1 240 ? -4.600 -18.954 -13.880 1.00 62.19 240 ASN A O 1
ATOM 2012 N N . ILE A 1 241 ? -4.823 -20.720 -15.260 1.00 61.16 241 ILE A N 1
A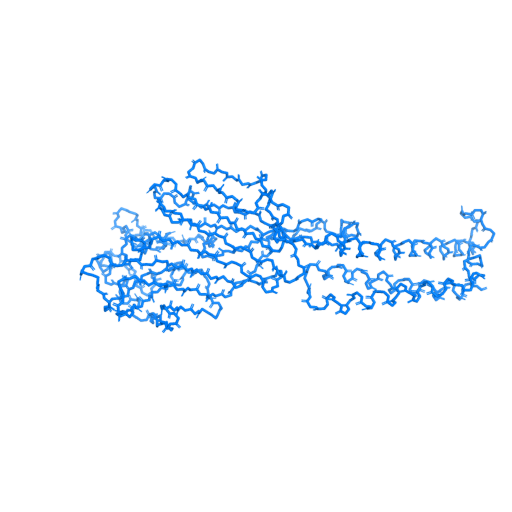TOM 2013 C CA . ILE A 1 241 ? -4.341 -20.058 -16.486 1.00 61.16 241 ILE A CA 1
ATOM 2014 C C . ILE A 1 241 ? -5.302 -18.934 -16.911 1.00 61.16 241 ILE A C 1
ATOM 2016 O O . ILE A 1 241 ? -4.863 -17.944 -17.491 1.00 61.16 241 ILE A O 1
ATOM 2020 N N . ASP A 1 242 ? -6.579 -19.049 -16.537 1.00 66.31 242 ASP A N 1
ATOM 2021 C CA . ASP A 1 242 ? -7.631 -18.079 -16.854 1.00 66.31 242 ASP A CA 1
ATOM 2022 C C . ASP A 1 242 ? -7.739 -16.935 -15.829 1.00 66.31 242 ASP A C 1
ATOM 2024 O O . ASP A 1 242 ? -8.597 -16.058 -15.952 1.00 66.31 242 ASP A O 1
ATOM 2028 N N . ALA A 1 243 ? -6.903 -16.931 -14.783 1.00 72.88 243 ALA A N 1
ATOM 2029 C CA . ALA A 1 243 ? -6.918 -15.862 -13.792 1.00 72.88 243 ALA A CA 1
ATOM 2030 C C . ALA A 1 243 ? -6.368 -14.553 -14.379 1.00 72.88 243 ALA A C 1
ATOM 2032 O O . ALA A 1 243 ? -5.322 -14.532 -15.027 1.00 72.88 243 ALA A O 1
ATOM 2033 N N . ASP A 1 244 ? -7.052 -13.441 -14.095 1.00 78.94 244 ASP A N 1
ATOM 2034 C CA . ASP A 1 244 ? -6.611 -12.104 -14.496 1.00 78.94 244 ASP A CA 1
ATOM 2035 C C . ASP A 1 244 ? -5.227 -11.798 -13.879 1.00 78.94 244 ASP A C 1
ATOM 2037 O O . ASP A 1 244 ? -5.116 -11.708 -12.651 1.00 78.94 244 ASP A O 1
ATOM 2041 N N . PRO A 1 245 ? -4.167 -11.616 -14.691 1.00 80.38 245 PRO A N 1
ATOM 2042 C CA . PRO A 1 245 ? -2.802 -11.430 -14.199 1.00 80.38 245 PRO A CA 1
ATOM 2043 C C . PRO A 1 245 ? -2.604 -10.098 -13.460 1.00 80.38 245 PRO A C 1
ATOM 2045 O O . PRO A 1 245 ? -1.599 -9.921 -12.766 1.00 80.38 245 PRO A O 1
ATOM 2048 N N . GLY A 1 246 ? -3.549 -9.161 -13.583 1.00 83.06 246 GLY A N 1
ATOM 2049 C CA . GLY A 1 246 ? -3.579 -7.913 -12.824 1.00 83.06 246 GLY A CA 1
ATOM 2050 C C . GLY A 1 246 ? -4.251 -8.039 -11.453 1.00 83.06 246 GLY A C 1
ATOM 2051 O O . GLY A 1 246 ? -4.277 -7.061 -10.704 1.00 83.06 246 GLY A O 1
ATOM 2052 N N . LYS A 1 247 ? -4.804 -9.207 -11.094 1.00 87.12 247 LYS A N 1
ATOM 2053 C CA . LYS A 1 247 ? -5.579 -9.399 -9.861 1.00 87.12 247 LYS A CA 1
ATOM 2054 C C . LYS A 1 247 ? -5.133 -10.612 -9.068 1.00 87.12 247 LYS A C 1
ATOM 2056 O O . LYS A 1 247 ? -4.927 -11.712 -9.574 1.00 87.12 247 LYS A O 1
ATOM 2061 N N . LEU A 1 248 ? -5.110 -10.427 -7.763 1.00 86.38 248 LEU A N 1
ATOM 2062 C CA . LEU A 1 248 ? -4.692 -11.435 -6.816 1.00 86.38 248 LEU A CA 1
ATOM 2063 C C . LEU A 1 248 ? -5.687 -11.495 -5.667 1.00 86.38 248 LEU A C 1
ATOM 2065 O O . LEU A 1 248 ? -6.006 -10.476 -5.063 1.00 86.38 248 LEU A O 1
ATOM 2069 N N . SER A 1 249 ? -6.163 -12.696 -5.359 1.00 86.25 249 SER A N 1
ATOM 2070 C CA . SER A 1 249 ? -7.076 -12.934 -4.247 1.00 86.25 249 SER A CA 1
ATOM 2071 C C . SER A 1 249 ? -6.525 -14.024 -3.338 1.00 86.25 249 SER A C 1
ATOM 2073 O O . SER A 1 249 ? -6.036 -15.059 -3.802 1.00 86.25 249 SER A O 1
ATOM 2075 N N . LEU A 1 250 ? -6.580 -13.742 -2.041 1.00 85.75 250 LEU A N 1
ATOM 2076 C CA . LEU A 1 250 ? -6.077 -14.567 -0.959 1.00 85.75 250 LEU A CA 1
ATOM 2077 C C . LEU A 1 250 ? -7.150 -14.694 0.111 1.00 85.75 250 LEU A C 1
ATOM 2079 O O . LEU A 1 250 ? -7.787 -13.704 0.477 1.00 85.75 250 LEU A O 1
ATOM 2083 N N . THR A 1 251 ? -7.284 -15.892 0.659 1.00 85.12 251 THR A N 1
ATOM 2084 C CA . THR A 1 251 ? -8.048 -16.126 1.882 1.00 85.12 251 THR A CA 1
ATOM 2085 C C . THR A 1 251 ? -7.073 -16.516 2.979 1.00 85.12 251 THR A C 1
ATOM 2087 O O . THR A 1 251 ? -6.285 -17.440 2.814 1.00 85.12 251 THR A O 1
ATOM 2090 N N . ILE A 1 252 ? -7.105 -15.793 4.092 1.00 84.12 252 ILE A N 1
ATOM 2091 C CA . ILE A 1 252 ? -6.228 -15.990 5.243 1.00 84.12 252 ILE A CA 1
ATOM 2092 C C . ILE A 1 252 ? -7.111 -16.392 6.419 1.00 84.12 252 ILE A C 1
ATOM 2094 O O . ILE A 1 252 ? -8.026 -15.660 6.793 1.00 84.12 252 ILE A O 1
ATOM 2098 N N . LEU A 1 253 ? -6.852 -17.558 7.000 1.00 81.12 253 LEU A N 1
ATOM 2099 C CA . LEU A 1 253 ? -7.529 -18.046 8.196 1.00 81.12 253 LEU A CA 1
ATOM 2100 C C . LEU A 1 253 ? -6.533 -18.074 9.353 1.00 81.12 253 LEU A C 1
ATOM 2102 O O . LEU A 1 253 ? -5.565 -18.836 9.307 1.00 81.12 253 LEU A O 1
ATOM 2106 N N . ASN A 1 254 ? -6.809 -17.298 10.399 1.00 76.75 254 ASN A N 1
ATOM 2107 C CA . ASN A 1 254 ? -6.056 -17.376 11.644 1.00 76.75 254 ASN A CA 1
ATOM 2108 C C . ASN A 1 254 ? -6.655 -18.451 12.558 1.00 76.75 254 ASN A C 1
ATOM 2110 O O . ASN A 1 254 ? -7.810 -18.334 12.976 1.00 76.75 254 ASN A O 1
ATOM 2114 N N . LYS A 1 255 ? -5.878 -19.500 12.850 1.00 71.44 255 LYS A N 1
ATOM 2115 C CA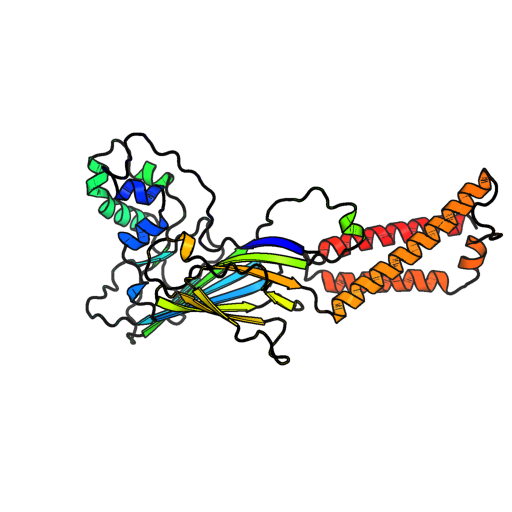 . LYS A 1 255 ? -6.307 -20.618 13.702 1.00 71.44 255 LYS A CA 1
ATOM 2116 C C . LYS A 1 255 ? -6.137 -20.358 15.194 1.00 71.44 255 LYS A C 1
ATOM 2118 O O . LYS A 1 255 ? -6.803 -21.028 15.980 1.00 71.44 255 LYS A O 1
ATOM 2123 N N . GLU A 1 256 ? -5.254 -19.449 15.606 1.00 66.62 256 GLU A N 1
ATOM 2124 C CA . GLU A 1 256 ? -5.033 -19.194 17.029 1.00 66.62 256 GLU A CA 1
ATOM 2125 C C . GLU A 1 256 ? -5.923 -18.071 17.563 1.00 66.62 256 GLU A C 1
ATOM 2127 O O . GLU A 1 256 ? -6.176 -17.046 16.931 1.00 66.62 256 GLU A O 1
ATOM 2132 N N . SER A 1 257 ? -6.353 -18.255 18.808 1.00 55.38 257 SER A N 1
ATOM 2133 C CA . SER A 1 257 ? -6.983 -17.230 19.642 1.00 55.38 257 SER A CA 1
ATOM 2134 C C . SER A 1 257 ? -5.966 -16.444 20.484 1.00 55.38 257 SER A C 1
ATOM 2136 O O . SER A 1 257 ? -6.352 -15.579 21.275 1.00 55.38 257 SER A O 1
ATOM 2138 N N . SER A 1 258 ? -4.668 -16.746 20.349 1.00 52.78 258 SER A N 1
ATOM 2139 C CA . SER A 1 258 ? -3.609 -16.218 21.210 1.00 52.78 258 SER A CA 1
ATOM 2140 C C . SER A 1 258 ? -3.336 -14.724 20.947 1.00 52.78 258 SER A C 1
ATOM 2142 O O . SER A 1 258 ? -3.492 -14.205 19.841 1.00 52.78 258 SER A O 1
ATOM 2144 N N . ILE A 1 259 ? -2.967 -13.990 22.003 1.00 47.41 259 ILE A N 1
ATOM 2145 C CA . ILE A 1 259 ? -2.894 -12.513 22.024 1.00 47.41 259 ILE A CA 1
ATOM 2146 C C . ILE A 1 259 ? -1.596 -11.971 21.388 1.00 47.41 259 ILE A C 1
ATOM 2148 O O . ILE A 1 259 ? -1.487 -10.770 21.145 1.00 47.41 259 ILE A O 1
ATOM 2152 N N . SER A 1 260 ? -0.597 -12.809 21.089 1.00 51.72 260 SER A N 1
ATOM 2153 C CA . SER A 1 260 ? 0.696 -12.312 20.604 1.00 51.72 260 SER A CA 1
ATOM 2154 C C . SER A 1 260 ? 0.599 -11.746 19.181 1.00 51.72 260 SER A C 1
ATOM 2156 O O . SER A 1 260 ? 0.596 -12.492 18.204 1.00 51.72 260 SER A O 1
ATOM 2158 N N . LEU A 1 261 ? 0.568 -10.411 19.074 1.00 55.62 261 LEU A N 1
ATOM 2159 C CA . LEU A 1 261 ? 0.557 -9.638 17.821 1.00 55.62 261 LEU A CA 1
ATOM 2160 C C . LEU A 1 261 ? 1.635 -10.096 16.827 1.00 55.62 261 LEU A C 1
ATOM 2162 O O . LEU A 1 261 ? 1.390 -10.121 15.630 1.00 55.62 261 LEU A O 1
ATOM 2166 N N . GLU A 1 262 ? 2.813 -10.501 17.301 1.00 54.59 262 GLU A N 1
ATOM 2167 C CA . GLU A 1 262 ? 3.927 -10.882 16.424 1.00 54.59 262 GLU A CA 1
ATOM 2168 C C . GLU A 1 262 ? 3.732 -12.218 15.699 1.00 54.59 262 GLU A C 1
ATOM 2170 O O . GLU A 1 262 ? 4.229 -12.363 14.587 1.00 54.59 262 GLU A O 1
ATOM 2175 N N . ARG A 1 263 ? 2.981 -13.159 16.288 1.00 54.03 263 ARG A N 1
ATOM 2176 C CA . ARG A 1 263 ? 2.682 -14.473 15.682 1.00 54.03 263 ARG A CA 1
ATOM 2177 C C . ARG A 1 263 ? 1.421 -14.482 14.819 1.00 54.03 263 ARG A C 1
ATOM 2179 O O . ARG A 1 263 ? 1.141 -15.471 14.155 1.00 54.03 263 ARG A O 1
ATOM 2186 N N . ASN A 1 264 ? 0.639 -13.407 14.885 1.00 61.34 264 ASN A N 1
ATOM 2187 C CA . ASN A 1 264 ? -0.621 -13.283 14.160 1.00 61.34 264 ASN A CA 1
ATOM 2188 C C . ASN A 1 264 ? -0.473 -12.475 12.863 1.00 61.34 264 ASN A C 1
ATOM 2190 O O . ASN A 1 264 ? -1.354 -12.544 12.013 1.00 61.34 264 ASN A O 1
ATOM 2194 N N . VAL A 1 265 ? 0.604 -11.698 12.702 1.00 71.06 265 VAL A N 1
ATOM 2195 C CA . VAL A 1 265 ? 0.816 -10.852 11.519 1.00 71.06 265 VAL A CA 1
ATOM 2196 C C . VAL A 1 265 ? 1.395 -11.669 10.368 1.00 71.06 265 VAL A C 1
ATOM 2198 O O . VAL A 1 265 ? 2.501 -12.191 10.452 1.00 71.06 265 VAL A O 1
ATOM 2201 N N . VAL A 1 266 ? 0.679 -11.682 9.246 1.00 73.06 266 VAL A N 1
ATOM 2202 C CA . VAL A 1 266 ? 1.124 -12.279 7.989 1.00 73.06 266 VAL A CA 1
ATOM 2203 C C . VAL A 1 266 ? 1.865 -11.225 7.167 1.00 73.06 266 VAL A C 1
ATOM 2205 O O . VAL A 1 266 ? 1.255 -10.287 6.652 1.00 73.06 266 VAL A O 1
ATOM 2208 N N . SER A 1 267 ? 3.181 -11.380 7.014 1.00 75.44 267 SER A N 1
ATOM 2209 C CA . SER A 1 267 ? 3.984 -10.550 6.109 1.00 75.44 267 SER A CA 1
ATOM 2210 C C . SER A 1 267 ? 3.932 -11.117 4.686 1.00 75.44 267 SER A C 1
ATOM 2212 O O . SER A 1 267 ? 4.511 -12.162 4.394 1.00 75.44 267 SER A O 1
ATOM 2214 N N . LEU A 1 268 ? 3.263 -10.409 3.778 1.00 77.12 268 LEU A N 1
ATOM 2215 C CA . LEU A 1 268 ? 3.130 -10.779 2.370 1.00 77.12 268 LEU A CA 1
ATOM 2216 C C . LEU A 1 268 ? 4.079 -9.959 1.505 1.00 77.12 268 LEU A C 1
ATOM 2218 O O . LEU A 1 268 ? 4.156 -8.740 1.633 1.00 77.12 268 LEU A O 1
ATOM 2222 N N . ASN A 1 269 ? 4.749 -10.629 0.573 1.00 80.75 269 ASN A N 1
ATOM 2223 C CA . ASN A 1 269 ? 5.585 -9.989 -0.431 1.00 80.75 269 ASN A CA 1
ATOM 2224 C C . ASN A 1 269 ? 4.973 -10.195 -1.818 1.00 80.75 269 ASN A C 1
ATOM 2226 O O . ASN A 1 269 ? 4.914 -11.324 -2.312 1.00 80.75 269 ASN A O 1
ATOM 2230 N N . PHE A 1 270 ? 4.550 -9.112 -2.464 1.00 82.19 270 PHE A N 1
ATOM 2231 C CA . PHE A 1 270 ? 4.028 -9.155 -3.830 1.00 82.19 270 PHE A CA 1
ATOM 2232 C C . PHE A 1 270 ? 4.866 -8.300 -4.772 1.00 82.19 270 PHE A C 1
ATOM 2234 O O . PHE A 1 270 ? 5.396 -7.258 -4.391 1.00 82.19 270 PHE A O 1
ATOM 2241 N N . CYS A 1 271 ? 4.987 -8.759 -6.011 1.00 80.25 271 CYS A N 1
ATOM 2242 C CA . CYS A 1 271 ? 5.757 -8.119 -7.059 1.00 80.25 271 CYS A CA 1
ATOM 2243 C C . CYS A 1 271 ? 4.820 -7.508 -8.101 1.00 80.25 271 CYS A C 1
ATOM 2245 O O . CYS A 1 271 ? 4.025 -8.223 -8.712 1.00 80.25 271 CYS A O 1
ATOM 2247 N N . ILE A 1 272 ? 4.948 -6.201 -8.330 1.00 81.06 272 ILE A N 1
ATOM 2248 C CA . ILE A 1 272 ? 4.340 -5.502 -9.464 1.00 81.06 272 ILE A CA 1
ATOM 2249 C C . ILE A 1 272 ? 5.343 -5.539 -10.615 1.00 81.06 272 ILE A C 1
ATOM 2251 O O . ILE A 1 272 ? 6.474 -5.054 -10.492 1.00 81.06 272 ILE A O 1
ATOM 2255 N N . THR A 1 273 ? 4.925 -6.140 -11.725 1.00 78.50 273 THR A N 1
ATOM 2256 C CA . THR A 1 273 ? 5.774 -6.431 -12.884 1.00 78.50 273 THR A CA 1
ATOM 2257 C C . THR A 1 273 ? 5.142 -5.924 -14.171 1.00 78.50 273 THR A C 1
ATOM 2259 O O . THR A 1 273 ? 3.920 -5.873 -14.304 1.00 78.50 273 THR A O 1
ATOM 2262 N N . VAL A 1 274 ? 5.983 -5.531 -15.127 1.00 79.50 274 VAL A N 1
ATOM 2263 C CA . VAL A 1 274 ? 5.527 -5.157 -16.471 1.00 79.50 274 VAL A CA 1
ATOM 2264 C C . VAL A 1 274 ? 5.094 -6.432 -17.207 1.00 79.50 274 VAL A C 1
ATOM 2266 O O . VAL A 1 274 ? 5.818 -7.432 -17.130 1.00 79.50 274 VAL A O 1
ATOM 2269 N N . PRO A 1 275 ? 3.964 -6.428 -17.937 1.00 82.62 275 PRO A N 1
ATOM 2270 C CA . PRO A 1 275 ? 3.519 -7.582 -18.700 1.00 82.62 275 PRO A CA 1
ATOM 2271 C C . PRO A 1 275 ? 4.607 -8.079 -19.665 1.00 82.62 275 PRO A C 1
ATOM 2273 O O . PRO A 1 275 ? 5.321 -7.258 -20.250 1.00 82.62 275 PRO A O 1
ATOM 2276 N N . PRO A 1 276 ? 4.739 -9.401 -19.885 1.00 82.00 276 PRO A N 1
ATOM 2277 C CA . PRO A 1 276 ? 5.825 -9.959 -20.690 1.00 82.00 276 PRO A CA 1
ATOM 2278 C C . PRO A 1 276 ? 5.981 -9.344 -22.094 1.00 82.00 276 PRO A C 1
ATOM 2280 O O . PRO A 1 276 ? 7.114 -9.020 -22.448 1.00 82.00 276 PRO A O 1
ATOM 2283 N N . PRO A 1 277 ? 4.907 -9.096 -22.877 1.00 82.94 277 PRO A N 1
ATOM 2284 C CA . PRO A 1 277 ? 5.047 -8.493 -24.207 1.00 82.94 277 PRO A CA 1
ATOM 2285 C C . PRO A 1 277 ? 5.655 -7.086 -24.162 1.00 82.94 277 PRO A C 1
ATOM 2287 O O . PRO A 1 277 ? 6.553 -6.758 -24.935 1.00 82.94 277 PRO A O 1
ATOM 2290 N N . LEU A 1 278 ? 5.212 -6.271 -23.203 1.00 80.56 278 LEU A N 1
ATOM 2291 C CA . LEU A 1 278 ? 5.725 -4.919 -22.985 1.00 80.56 278 LEU A CA 1
ATOM 2292 C C . LEU A 1 278 ? 7.173 -4.945 -22.504 1.00 80.56 278 LEU A C 1
ATOM 2294 O O . LEU A 1 278 ? 8.000 -4.161 -22.963 1.00 80.56 278 LEU A O 1
ATOM 2298 N N . LYS A 1 279 ? 7.502 -5.887 -21.618 1.00 82.44 279 LYS A N 1
ATOM 2299 C CA . LYS A 1 279 ? 8.870 -6.098 -21.147 1.00 82.44 279 LYS A CA 1
ATOM 2300 C C . LYS A 1 279 ? 9.818 -6.420 -22.303 1.00 82.44 279 LYS A C 1
ATOM 2302 O O . LYS A 1 279 ? 10.893 -5.832 -22.362 1.00 82.44 279 LYS A O 1
ATOM 2307 N N . VAL A 1 280 ? 9.414 -7.297 -23.226 1.00 85.12 280 VAL A N 1
ATOM 2308 C CA . VAL A 1 280 ? 10.198 -7.612 -24.433 1.00 85.12 280 VAL A CA 1
ATOM 2309 C C . VAL A 1 280 ? 10.382 -6.362 -25.289 1.00 85.12 280 VAL A C 1
ATOM 2311 O O . VAL A 1 280 ? 11.514 -6.024 -25.606 1.00 85.12 280 VAL A O 1
ATOM 2314 N N . TRP A 1 281 ? 9.306 -5.628 -25.580 1.00 84.25 281 TRP A N 1
ATOM 2315 C CA . TRP A 1 281 ? 9.366 -4.400 -26.379 1.00 84.25 281 TRP A CA 1
ATOM 2316 C C . TRP A 1 281 ? 10.357 -3.365 -25.820 1.00 84.25 281 TRP A C 1
ATOM 2318 O O . TRP A 1 281 ? 11.220 -2.861 -26.542 1.00 84.25 281 TRP A O 1
ATOM 2328 N N . PHE A 1 282 ? 10.278 -3.078 -24.518 1.00 81.50 282 PHE A N 1
ATOM 2329 C CA . PHE A 1 282 ? 11.174 -2.124 -23.864 1.00 81.50 282 PHE A CA 1
ATOM 2330 C C . PHE A 1 282 ? 12.634 -2.579 -23.876 1.00 81.50 282 PHE A C 1
ATOM 2332 O O . PHE A 1 282 ? 13.523 -1.758 -24.122 1.00 81.50 282 PHE A O 1
ATOM 2339 N N . LEU A 1 283 ? 12.892 -3.861 -23.609 1.00 83.50 283 LEU A N 1
ATOM 2340 C CA . LEU A 1 283 ? 14.248 -4.406 -23.641 1.00 83.50 283 LEU A CA 1
ATOM 2341 C C . LEU A 1 283 ? 14.812 -4.385 -25.064 1.00 83.50 283 LEU A C 1
ATOM 2343 O O . LEU A 1 283 ? 15.921 -3.905 -25.249 1.00 83.50 283 LEU A O 1
ATOM 2347 N N . SER A 1 284 ? 14.026 -4.754 -26.080 1.00 85.56 284 SER A N 1
ATOM 2348 C CA . SER A 1 284 ? 14.465 -4.712 -27.479 1.00 85.56 284 SER A CA 1
ATOM 2349 C C . SER A 1 284 ? 14.883 -3.310 -27.928 1.00 85.56 284 SER A C 1
ATOM 2351 O O . SER A 1 284 ? 15.944 -3.157 -28.527 1.00 85.56 284 SER A O 1
ATOM 2353 N N . ILE A 1 285 ? 14.103 -2.268 -27.610 1.00 85.00 285 ILE A N 1
ATOM 2354 C CA . ILE A 1 285 ? 14.482 -0.878 -27.935 1.00 85.00 285 ILE A CA 1
ATOM 2355 C C . ILE A 1 285 ? 15.780 -0.482 -27.227 1.00 85.00 285 ILE A C 1
ATOM 2357 O O . ILE A 1 285 ? 16.635 0.180 -27.817 1.00 85.00 285 ILE A O 1
ATOM 2361 N N . TYR A 1 286 ? 15.930 -0.884 -25.966 1.00 84.94 286 TYR A N 1
ATOM 2362 C CA . TYR A 1 286 ? 17.110 -0.573 -25.171 1.00 84.94 286 TYR A CA 1
ATOM 2363 C C . TYR A 1 286 ? 18.368 -1.261 -25.716 1.00 84.94 286 TYR A C 1
ATOM 2365 O O . TYR A 1 286 ? 19.391 -0.603 -25.901 1.00 84.94 286 TYR A O 1
ATOM 2373 N N . ASP A 1 287 ? 18.270 -2.548 -26.046 1.00 85.06 287 ASP A N 1
ATOM 2374 C CA . ASP A 1 287 ? 19.368 -3.347 -26.589 1.00 85.06 287 ASP A CA 1
ATOM 2375 C C . ASP A 1 287 ? 19.803 -2.831 -27.969 1.00 85.06 287 ASP A C 1
ATOM 2377 O O . ASP A 1 287 ? 20.999 -2.680 -28.223 1.00 85.06 287 ASP A O 1
ATOM 2381 N N . ILE A 1 288 ? 18.846 -2.467 -28.835 1.00 87.31 288 ILE A N 1
ATOM 2382 C CA . ILE A 1 288 ? 19.131 -1.835 -30.135 1.00 87.31 288 ILE A CA 1
ATOM 2383 C C . ILE A 1 288 ? 19.853 -0.496 -29.937 1.00 87.31 288 ILE A C 1
ATOM 2385 O O . ILE A 1 288 ? 20.851 -0.227 -30.607 1.00 87.31 288 ILE A O 1
ATOM 2389 N N . ALA A 1 289 ? 19.386 0.342 -29.007 1.00 86.75 289 ALA A N 1
ATOM 2390 C CA . ALA A 1 289 ? 20.018 1.629 -28.730 1.00 86.75 289 ALA A CA 1
ATOM 2391 C C . ALA A 1 289 ? 21.453 1.460 -28.200 1.00 86.75 289 ALA A C 1
ATOM 2393 O O . ALA A 1 289 ? 22.359 2.166 -28.644 1.00 86.75 289 ALA A O 1
ATOM 2394 N N . ILE A 1 290 ? 21.693 0.499 -27.303 1.00 86.31 290 ILE A N 1
ATOM 2395 C CA . ILE A 1 290 ? 23.045 0.183 -26.822 1.00 86.31 290 ILE A CA 1
ATOM 2396 C C . ILE A 1 290 ? 23.935 -0.321 -27.957 1.00 86.31 290 ILE A C 1
ATOM 2398 O O . ILE A 1 290 ? 25.074 0.127 -28.064 1.00 86.31 290 ILE A O 1
ATOM 2402 N N . ALA A 1 291 ? 23.439 -1.214 -28.816 1.00 86.06 291 ALA A N 1
ATOM 2403 C CA . ALA A 1 291 ? 24.214 -1.728 -29.941 1.00 86.06 291 ALA A CA 1
ATOM 2404 C C . ALA A 1 291 ? 24.661 -0.595 -30.882 1.00 86.06 291 ALA A C 1
ATOM 2406 O O . ALA A 1 291 ? 25.835 -0.523 -31.242 1.00 86.06 291 ALA A O 1
ATOM 2407 N N . ILE A 1 292 ? 23.756 0.337 -31.211 1.00 85.50 292 ILE A N 1
ATOM 2408 C CA . ILE A 1 292 ? 24.074 1.526 -32.019 1.00 85.50 292 ILE A CA 1
ATOM 2409 C C . ILE A 1 292 ? 25.105 2.411 -31.310 1.00 85.50 292 ILE A C 1
ATOM 2411 O O . ILE A 1 292 ? 26.058 2.867 -31.941 1.00 85.50 292 ILE A O 1
ATOM 2415 N N . LEU A 1 293 ? 24.946 2.635 -30.002 1.00 87.69 293 LEU A N 1
ATOM 2416 C CA . LEU A 1 293 ? 25.888 3.428 -29.216 1.00 87.69 293 LEU A CA 1
ATOM 2417 C C . LEU A 1 293 ? 27.294 2.810 -29.223 1.00 87.69 293 LEU A C 1
ATOM 2419 O O . LEU A 1 293 ? 28.265 3.521 -29.458 1.00 87.69 293 LEU A O 1
ATOM 2423 N N . ILE A 1 294 ? 27.409 1.497 -28.995 1.00 86.12 294 ILE A N 1
ATOM 2424 C CA . ILE A 1 294 ? 28.693 0.781 -29.010 1.00 86.12 294 ILE A CA 1
ATOM 2425 C C . ILE A 1 294 ? 29.341 0.882 -30.392 1.00 86.12 294 ILE A C 1
ATOM 2427 O O . ILE A 1 294 ? 30.522 1.212 -30.478 1.00 86.12 294 ILE A O 1
ATOM 2431 N N . MET A 1 295 ? 28.571 0.657 -31.461 1.00 83.62 295 MET A N 1
ATOM 2432 C CA . MET A 1 295 ? 29.059 0.788 -32.835 1.00 83.62 295 MET A CA 1
ATOM 2433 C C . MET A 1 295 ? 29.618 2.191 -33.106 1.00 83.62 295 MET A C 1
ATOM 2435 O O . MET A 1 295 ? 30.748 2.305 -33.572 1.00 83.62 295 MET A O 1
ATOM 2439 N N . LEU A 1 296 ? 28.882 3.249 -32.743 1.00 82.81 296 LEU A N 1
ATOM 2440 C CA . LEU A 1 296 ? 29.328 4.638 -32.914 1.00 82.81 296 LEU A CA 1
ATOM 2441 C C . LEU A 1 296 ? 30.556 4.983 -32.059 1.00 82.81 296 LEU A C 1
ATOM 2443 O O . LEU A 1 296 ? 31.452 5.692 -32.515 1.00 82.81 296 LEU A O 1
ATOM 2447 N N . CYS A 1 297 ? 30.628 4.479 -30.825 1.00 85.75 297 CYS A N 1
ATOM 2448 C CA . CYS A 1 297 ? 31.799 4.653 -29.966 1.00 85.75 297 CYS A CA 1
ATOM 2449 C C . CYS A 1 297 ? 33.047 4.004 -30.573 1.00 85.75 297 CYS A C 1
ATOM 2451 O O . CYS A 1 297 ? 34.112 4.617 -30.565 1.00 85.75 297 CYS A O 1
ATOM 2453 N N . ILE A 1 298 ? 32.924 2.783 -31.107 1.00 82.62 298 ILE A N 1
ATOM 2454 C CA . ILE A 1 298 ? 34.035 2.080 -31.762 1.00 82.62 298 ILE A CA 1
ATOM 2455 C C . ILE A 1 298 ? 34.483 2.851 -33.002 1.00 82.62 298 ILE A C 1
ATOM 2457 O O . ILE A 1 298 ? 35.681 3.034 -33.200 1.00 82.62 298 ILE A O 1
ATOM 2461 N N . THR A 1 299 ? 33.547 3.340 -33.819 1.00 77.81 299 THR A N 1
ATOM 2462 C CA . THR A 1 299 ? 33.890 4.032 -35.066 1.00 77.81 299 THR A CA 1
ATOM 2463 C C . THR A 1 299 ? 34.559 5.373 -34.811 1.00 77.81 299 THR A C 1
ATOM 2465 O O . THR A 1 299 ? 35.632 5.621 -35.349 1.00 77.81 299 THR A O 1
ATOM 2468 N N . VAL A 1 300 ? 33.983 6.209 -33.941 1.00 80.31 300 VAL A N 1
ATOM 2469 C CA . VAL A 1 300 ? 34.576 7.504 -33.572 1.00 80.31 300 VAL A CA 1
ATOM 2470 C C . VAL A 1 300 ? 35.904 7.297 -32.841 1.00 80.31 300 VAL A C 1
ATOM 2472 O O . VAL A 1 300 ? 36.874 7.992 -33.122 1.00 80.31 300 VAL A O 1
ATOM 2475 N N . GLY A 1 301 ? 35.980 6.314 -31.938 1.00 80.81 301 GLY A N 1
ATOM 2476 C CA . GLY A 1 301 ? 37.210 5.982 -31.223 1.00 80.81 301 GLY A CA 1
ATOM 2477 C C . GLY A 1 301 ? 38.340 5.537 -32.153 1.00 80.81 301 GLY A C 1
ATOM 2478 O O . GLY A 1 301 ? 39.471 5.981 -31.977 1.00 80.81 301 GLY A O 1
ATOM 2479 N N . ASN A 1 302 ? 38.041 4.711 -33.161 1.00 76.88 302 ASN A N 1
ATOM 2480 C CA . ASN A 1 302 ? 39.032 4.255 -34.136 1.00 76.88 302 ASN A CA 1
ATOM 2481 C C . ASN A 1 302 ? 39.519 5.399 -35.042 1.00 76.88 302 ASN A C 1
ATOM 2483 O O . ASN A 1 302 ? 40.718 5.492 -35.277 1.00 76.88 302 ASN A O 1
ATOM 2487 N N . GLU A 1 303 ? 38.633 6.298 -35.490 1.00 74.38 303 GLU A N 1
ATOM 2488 C CA . GLU A 1 303 ? 39.039 7.486 -36.265 1.00 74.38 303 GLU A CA 1
ATOM 2489 C C . GLU A 1 303 ? 39.899 8.447 -35.437 1.00 74.38 303 GLU A C 1
ATOM 2491 O O . GLU A 1 303 ? 40.951 8.890 -35.889 1.00 74.38 303 GLU A O 1
ATOM 2496 N N . ILE A 1 304 ? 39.517 8.725 -34.184 1.00 77.06 304 ILE A N 1
ATOM 2497 C CA . ILE A 1 304 ? 40.335 9.552 -33.283 1.00 77.06 304 ILE A CA 1
ATOM 2498 C C . ILE A 1 304 ? 41.708 8.908 -33.061 1.00 77.06 304 ILE A C 1
ATOM 2500 O O . ILE A 1 304 ? 42.721 9.601 -33.056 1.00 77.06 304 ILE A O 1
ATOM 2504 N N . TRP A 1 305 ? 41.758 7.588 -32.889 1.00 76.06 305 TRP A N 1
ATOM 2505 C CA . TRP A 1 305 ? 43.007 6.862 -32.685 1.00 76.06 305 TRP A CA 1
ATOM 2506 C C . TRP A 1 305 ? 43.924 6.904 -33.913 1.00 76.06 305 TRP A C 1
ATOM 2508 O O . TRP A 1 305 ? 45.130 7.097 -33.761 1.00 76.06 305 TRP A O 1
ATOM 2518 N N . LEU A 1 306 ? 43.356 6.803 -35.120 1.00 74.44 306 LEU A N 1
ATOM 2519 C CA . LEU A 1 306 ? 44.081 6.906 -36.391 1.00 74.44 306 LEU A CA 1
ATOM 2520 C C . LEU A 1 306 ? 44.820 8.241 -36.568 1.00 74.44 306 LEU A C 1
ATOM 2522 O O . LEU A 1 306 ? 45.854 8.271 -37.231 1.00 74.44 306 LEU A O 1
ATOM 2526 N N . TYR A 1 307 ? 44.352 9.335 -35.953 1.00 70.81 307 TYR A N 1
ATOM 2527 C CA . TYR A 1 307 ? 45.087 10.609 -35.979 1.00 70.81 307 TYR A CA 1
ATOM 2528 C C . TYR A 1 307 ? 46.439 10.547 -35.272 1.00 70.81 307 TYR A C 1
ATOM 2530 O O . TYR A 1 307 ? 47.325 11.346 -35.572 1.00 70.81 307 TYR A O 1
ATOM 2538 N N . PHE A 1 308 ? 46.597 9.637 -34.316 1.00 72.56 308 PHE A N 1
ATOM 2539 C CA . PHE A 1 308 ? 47.774 9.597 -33.460 1.00 72.56 308 PHE A CA 1
ATOM 2540 C C . PHE A 1 308 ? 48.603 8.307 -33.653 1.00 72.56 308 PHE A C 1
ATOM 2542 O O . PHE A 1 308 ? 49.806 8.332 -33.405 1.00 72.56 308 PHE A O 1
ATOM 2549 N N . TRP A 1 309 ? 47.983 7.179 -34.029 1.00 73.56 309 TRP A N 1
ATOM 2550 C CA . TRP A 1 309 ? 48.566 5.822 -34.003 1.00 73.56 309 TRP A CA 1
ATOM 2551 C C . TRP A 1 309 ? 48.073 4.965 -35.194 1.00 73.56 309 TRP A C 1
ATOM 2553 O O . TRP A 1 309 ? 47.252 5.398 -35.999 1.00 73.56 309 TRP A O 1
ATOM 2563 N N . THR A 1 310 ? 48.557 3.720 -35.312 1.00 69.06 310 THR A N 1
ATOM 2564 C CA . THR A 1 310 ? 48.042 2.718 -36.268 1.00 69.06 310 THR A CA 1
ATOM 2565 C C . THR A 1 310 ? 46.658 2.187 -35.857 1.00 69.06 310 THR A C 1
ATOM 2567 O O . THR A 1 310 ? 46.344 2.178 -34.663 1.00 69.06 310 THR A O 1
ATOM 2570 N N . PRO A 1 311 ? 45.819 1.726 -36.811 1.00 62.25 311 PRO A N 1
ATOM 2571 C CA . PRO A 1 311 ? 44.448 1.298 -36.523 1.00 62.25 311 PRO A CA 1
ATOM 2572 C C . PRO A 1 311 ? 44.380 0.158 -35.501 1.00 62.25 311 PRO A C 1
ATOM 2574 O O . PRO A 1 311 ? 45.132 -0.812 -35.592 1.00 62.25 311 PRO A O 1
ATOM 2577 N N . ILE A 1 312 ? 43.429 0.248 -34.563 1.00 60.75 312 ILE A N 1
ATOM 2578 C CA . ILE A 1 312 ? 43.134 -0.826 -33.595 1.00 60.75 312 ILE A CA 1
ATOM 2579 C C . ILE A 1 312 ? 42.361 -1.957 -34.287 1.00 60.75 312 ILE A C 1
ATOM 2581 O O . ILE A 1 312 ? 42.610 -3.135 -34.031 1.00 60.75 312 ILE A O 1
ATOM 2585 N N . PHE A 1 313 ? 41.436 -1.604 -35.183 1.00 61.59 313 PHE A N 1
ATOM 2586 C CA . PHE A 1 313 ? 40.688 -2.548 -36.009 1.00 61.59 313 PHE A CA 1
ATOM 2587 C C . PHE A 1 313 ? 41.133 -2.440 -37.464 1.00 61.59 313 PHE A C 1
ATOM 2589 O O . PHE A 1 313 ? 41.194 -1.344 -38.013 1.00 61.59 313 PHE A O 1
ATOM 2596 N N . ASN A 1 314 ? 41.402 -3.583 -38.098 1.00 58.06 314 ASN A N 1
ATOM 2597 C CA . ASN A 1 314 ? 41.917 -3.684 -39.467 1.00 58.06 314 ASN A CA 1
ATOM 2598 C C . ASN A 1 314 ? 40.808 -3.454 -40.521 1.00 58.06 314 ASN A C 1
ATOM 2600 O O . ASN A 1 314 ? 40.570 -4.283 -41.395 1.00 58.06 314 ASN A O 1
ATOM 2604 N N . ILE A 1 315 ? 40.059 -2.362 -40.368 1.00 59.75 315 ILE A N 1
ATOM 2605 C CA . ILE A 1 315 ? 38.988 -1.916 -41.260 1.00 59.75 315 ILE A CA 1
ATOM 2606 C C . ILE A 1 315 ? 39.440 -0.565 -41.801 1.00 59.75 315 ILE A C 1
ATOM 2608 O O . ILE A 1 315 ? 39.660 0.354 -41.016 1.00 59.75 315 ILE A O 1
ATOM 2612 N N . GLU A 1 316 ? 39.598 -0.449 -43.121 1.00 55.72 316 GLU A N 1
ATOM 2613 C CA . GLU A 1 316 ? 40.301 0.691 -43.722 1.00 55.72 316 GLU A CA 1
ATOM 2614 C C . GLU A 1 316 ? 39.652 2.047 -43.417 1.00 55.72 316 GLU A C 1
ATOM 2616 O O . GLU A 1 316 ? 40.410 2.994 -43.245 1.00 55.72 316 GLU A O 1
ATOM 2621 N N . ARG A 1 317 ? 38.316 2.139 -43.255 1.00 62.03 317 ARG A N 1
ATOM 2622 C CA . ARG A 1 317 ? 37.568 3.291 -42.686 1.00 62.03 317 ARG A CA 1
ATOM 2623 C C . ARG A 1 317 ? 36.159 2.867 -42.233 1.00 62.03 317 ARG A C 1
ATOM 2625 O O . ARG A 1 317 ? 35.225 2.899 -43.037 1.00 62.03 317 ARG A O 1
ATOM 2632 N N . PRO A 1 318 ? 35.950 2.444 -40.975 1.00 61.50 318 PRO A N 1
ATOM 2633 C CA . PRO A 1 318 ? 34.650 1.941 -40.524 1.00 61.50 318 PRO A CA 1
ATOM 2634 C C . PRO A 1 318 ? 33.534 2.999 -40.586 1.00 61.50 318 PRO A C 1
ATOM 2636 O O . PRO A 1 318 ? 32.378 2.637 -40.793 1.00 61.50 318 PRO A O 1
ATOM 2639 N N . VAL A 1 319 ? 33.863 4.294 -40.471 1.00 60.62 319 VAL A N 1
ATOM 2640 C CA . VAL A 1 319 ? 32.894 5.392 -40.636 1.00 60.62 319 VAL A CA 1
ATOM 2641 C C . VAL A 1 319 ? 32.358 5.441 -42.069 1.00 60.62 319 VAL A C 1
ATOM 2643 O O . VAL A 1 319 ? 31.148 5.372 -42.256 1.00 60.62 319 VAL A O 1
ATOM 2646 N N . MET A 1 320 ? 33.221 5.448 -43.090 1.00 61.03 320 MET A N 1
ATOM 2647 C CA . MET A 1 320 ? 32.785 5.441 -44.500 1.00 61.03 320 MET A CA 1
ATOM 2648 C C . MET A 1 320 ? 31.804 4.297 -44.791 1.00 61.03 320 MET A C 1
ATOM 2650 O O . MET A 1 320 ? 30.746 4.529 -45.361 1.00 61.03 320 MET A O 1
ATOM 2654 N N . LEU A 1 321 ? 32.091 3.086 -44.308 1.00 64.31 321 LEU A N 1
ATOM 2655 C CA . LEU A 1 321 ? 31.275 1.897 -44.578 1.00 64.31 321 LEU A CA 1
ATOM 2656 C C . LEU A 1 321 ? 29.894 1.934 -43.889 1.00 64.31 321 LEU A C 1
ATOM 2658 O O . LEU A 1 321 ? 28.906 1.432 -44.425 1.00 64.31 321 LEU A O 1
ATOM 2662 N N . LEU A 1 322 ? 29.801 2.561 -42.712 1.00 65.81 322 LEU A N 1
ATOM 2663 C CA . LEU A 1 322 ? 28.532 2.791 -42.009 1.00 65.81 322 LEU A CA 1
ATOM 2664 C C . LEU A 1 322 ? 27.671 3.864 -42.684 1.00 65.81 322 LEU A C 1
ATOM 2666 O O . LEU A 1 322 ? 26.448 3.720 -42.731 1.00 65.81 322 LEU A O 1
ATOM 2670 N N . PHE A 1 323 ? 28.297 4.918 -43.213 1.00 64.62 323 PHE A N 1
ATOM 2671 C CA . PHE A 1 323 ? 27.612 6.064 -43.819 1.00 64.62 323 PHE A CA 1
ATOM 2672 C C . PHE A 1 323 ? 27.362 5.922 -45.332 1.00 64.62 323 PHE A C 1
ATOM 2674 O O . PHE A 1 323 ? 26.461 6.572 -45.860 1.00 64.62 323 PHE A O 1
ATOM 2681 N N . GLU A 1 324 ? 28.068 5.028 -46.032 1.00 65.06 324 GLU A N 1
ATOM 2682 C CA . GLU A 1 324 ? 27.757 4.627 -47.416 1.00 65.06 324 GLU A CA 1
ATOM 2683 C C . GLU A 1 324 ? 26.373 3.968 -47.523 1.00 65.06 324 GLU A C 1
ATOM 2685 O O . GLU A 1 324 ? 25.677 4.089 -48.539 1.00 65.06 324 GLU A O 1
ATOM 2690 N N . ASN A 1 325 ? 25.920 3.317 -46.449 1.00 66.44 325 ASN A N 1
ATOM 2691 C CA . ASN A 1 325 ? 24.563 2.814 -46.363 1.00 66.44 325 ASN A CA 1
ATOM 2692 C C . ASN A 1 325 ? 23.591 3.969 -46.069 1.00 66.44 325 ASN A C 1
ATOM 2694 O O . ASN A 1 325 ? 23.381 4.350 -44.916 1.00 66.44 325 ASN A O 1
ATOM 2698 N N . LYS A 1 326 ? 22.932 4.482 -47.118 1.00 64.62 326 LYS A N 1
ATOM 2699 C CA . LYS A 1 326 ? 21.920 5.562 -47.048 1.00 64.62 326 LYS A CA 1
ATOM 2700 C C . LYS A 1 326 ? 20.821 5.334 -45.999 1.00 64.62 326 LYS A C 1
ATOM 2702 O O . LYS A 1 326 ? 20.155 6.282 -45.590 1.00 64.62 326 LYS A O 1
ATOM 2707 N N . ASN A 1 327 ? 20.633 4.096 -45.545 1.00 72.50 327 ASN A N 1
ATOM 2708 C CA . ASN A 1 327 ? 19.616 3.738 -44.568 1.00 72.50 327 ASN A CA 1
ATOM 2709 C C . ASN A 1 327 ? 20.073 3.918 -43.109 1.00 72.50 327 ASN A C 1
ATOM 2711 O O . ASN A 1 327 ? 19.222 3.919 -42.222 1.00 72.50 327 ASN A O 1
ATOM 2715 N N . PHE A 1 328 ? 21.363 4.106 -42.813 1.00 74.88 328 PHE A N 1
ATOM 2716 C CA . PHE A 1 328 ? 21.843 4.160 -41.425 1.00 74.88 328 PHE A CA 1
ATOM 2717 C C . PHE A 1 328 ? 21.256 5.342 -40.635 1.00 74.88 328 PHE A C 1
ATOM 2719 O O . PHE A 1 328 ? 20.723 5.158 -39.538 1.00 74.88 328 PHE A O 1
ATOM 2726 N N . GLY A 1 329 ? 21.221 6.537 -41.235 1.00 76.94 329 GLY A N 1
ATOM 2727 C CA . GLY A 1 329 ? 20.547 7.697 -40.640 1.00 76.94 329 GLY A CA 1
ATOM 2728 C C . GLY A 1 329 ? 19.046 7.463 -40.410 1.00 76.94 329 GLY A C 1
ATOM 2729 O O . GLY A 1 329 ? 18.500 7.879 -39.388 1.00 76.94 329 GLY A O 1
ATOM 2730 N N . SER A 1 330 ? 18.381 6.723 -41.308 1.00 81.00 330 SER A N 1
ATOM 2731 C CA . SER A 1 330 ? 16.964 6.365 -41.149 1.00 81.00 330 SER A CA 1
ATOM 2732 C C . SER A 1 330 ? 16.724 5.398 -39.983 1.00 81.00 330 SER A C 1
ATOM 2734 O O . SER A 1 330 ? 15.722 5.528 -39.283 1.00 81.00 330 SER A O 1
ATOM 2736 N N . ILE A 1 331 ? 17.670 4.490 -39.708 1.00 80.94 331 ILE A N 1
ATOM 2737 C CA . ILE A 1 331 ? 17.616 3.565 -38.567 1.00 80.94 331 ILE A CA 1
ATOM 2738 C C . ILE A 1 331 ? 17.742 4.341 -37.252 1.00 80.94 331 ILE A C 1
ATOM 2740 O O . ILE A 1 331 ? 16.945 4.122 -36.340 1.00 80.94 331 ILE A O 1
ATOM 2744 N N . ILE A 1 332 ? 18.679 5.292 -37.161 1.00 81.75 332 ILE A N 1
ATOM 2745 C CA . ILE A 1 332 ? 18.838 6.142 -35.968 1.00 81.75 332 ILE A CA 1
ATOM 2746 C C . ILE A 1 332 ? 17.562 6.948 -35.714 1.00 81.75 332 ILE A C 1
ATOM 2748 O O . ILE A 1 332 ? 17.042 6.944 -34.598 1.00 81.75 332 ILE A O 1
ATOM 2752 N N . MET A 1 333 ? 17.009 7.581 -36.751 1.00 82.75 333 MET A N 1
ATOM 2753 C CA . MET A 1 333 ? 15.754 8.329 -36.631 1.00 82.75 333 MET A CA 1
ATOM 2754 C C . MET A 1 333 ? 14.565 7.428 -36.273 1.00 82.75 333 MET A C 1
ATOM 2756 O O . MET A 1 333 ? 13.716 7.833 -35.481 1.00 82.75 333 MET A O 1
ATOM 2760 N N . GLY A 1 334 ? 14.525 6.194 -36.785 1.00 85.62 334 GLY A N 1
ATOM 2761 C CA . GLY A 1 334 ? 13.529 5.189 -36.413 1.00 85.62 334 GLY A CA 1
ATOM 2762 C C . GLY A 1 334 ? 13.597 4.808 -34.932 1.00 85.62 334 GLY A C 1
ATOM 2763 O O . GLY A 1 334 ? 12.563 4.738 -34.269 1.00 85.62 334 GLY A O 1
ATOM 2764 N N . VAL A 1 335 ? 14.802 4.644 -34.379 1.00 82.81 335 VAL A N 1
ATOM 2765 C CA . VAL A 1 335 ? 15.002 4.381 -32.943 1.00 82.81 335 VAL A CA 1
ATOM 2766 C C . VAL A 1 335 ? 14.595 5.590 -32.100 1.00 82.81 335 VAL A C 1
ATOM 2768 O O . VAL A 1 335 ? 13.891 5.427 -31.106 1.00 82.81 335 VAL A O 1
ATOM 2771 N N . VAL A 1 336 ? 14.956 6.810 -32.514 1.00 83.00 336 VAL A N 1
ATOM 2772 C CA . VAL A 1 336 ? 14.520 8.047 -31.841 1.00 83.00 336 VAL A CA 1
ATOM 2773 C C . VAL A 1 336 ? 12.993 8.149 -31.827 1.00 83.00 336 VAL A C 1
ATOM 2775 O O . VAL A 1 336 ? 12.410 8.414 -30.775 1.00 83.00 336 VAL A O 1
ATOM 2778 N N . ALA A 1 337 ? 12.335 7.887 -32.959 1.00 83.62 337 ALA A N 1
ATOM 2779 C CA . ALA A 1 337 ? 10.879 7.894 -33.058 1.00 83.62 337 ALA A CA 1
ATOM 2780 C C . ALA A 1 337 ? 10.246 6.837 -32.137 1.00 83.62 337 ALA A C 1
ATOM 2782 O O . ALA A 1 337 ? 9.372 7.176 -31.341 1.00 83.62 337 ALA A O 1
ATOM 2783 N N . ALA A 1 338 ? 10.743 5.594 -32.157 1.00 82.00 338 ALA A N 1
ATOM 2784 C CA . ALA A 1 338 ? 10.280 4.526 -31.270 1.00 82.00 338 ALA A CA 1
ATOM 2785 C C . ALA A 1 338 ? 10.419 4.904 -29.784 1.00 82.00 338 ALA A C 1
ATOM 2787 O O . ALA A 1 338 ? 9.538 4.617 -28.968 1.00 82.00 338 ALA A O 1
ATOM 2788 N N . VAL A 1 339 ? 11.490 5.607 -29.416 1.00 78.50 339 VAL A N 1
ATOM 2789 C CA . VAL A 1 339 ? 11.692 6.067 -28.039 1.00 78.50 339 VAL A CA 1
ATOM 2790 C C . VAL A 1 339 ? 10.735 7.196 -27.665 1.00 78.50 339 VAL A C 1
ATOM 2792 O O . VAL A 1 339 ? 10.190 7.196 -26.563 1.00 78.50 339 VAL A O 1
ATOM 2795 N N . ILE A 1 340 ? 10.488 8.149 -28.563 1.00 77.00 340 ILE A N 1
ATOM 2796 C CA . ILE A 1 340 ? 9.511 9.217 -28.316 1.00 77.00 340 ILE A CA 1
ATOM 2797 C C . ILE A 1 340 ? 8.119 8.606 -28.117 1.00 77.00 340 ILE A C 1
ATOM 2799 O O . ILE A 1 340 ? 7.449 8.920 -27.133 1.00 77.00 340 ILE A O 1
ATOM 2803 N N . THR A 1 341 ? 7.717 7.674 -28.986 1.00 77.56 341 THR A N 1
ATOM 2804 C CA . THR A 1 341 ? 6.421 6.991 -28.895 1.00 77.56 341 THR A CA 1
ATOM 2805 C C . THR A 1 341 ? 6.291 6.179 -27.608 1.00 77.56 341 THR A C 1
ATOM 2807 O O . THR A 1 341 ? 5.277 6.281 -26.918 1.00 77.56 341 THR A O 1
ATOM 2810 N N . THR A 1 342 ? 7.322 5.416 -27.230 1.00 73.00 342 THR A N 1
ATOM 2811 C CA . THR A 1 342 ? 7.307 4.686 -25.953 1.00 73.00 342 THR A CA 1
ATOM 2812 C C . THR A 1 342 ? 7.270 5.628 -24.761 1.00 73.00 342 THR A C 1
ATOM 2814 O O . THR A 1 342 ? 6.513 5.386 -23.830 1.00 73.00 342 THR A O 1
ATOM 2817 N N . ARG A 1 343 ? 8.001 6.745 -24.783 1.00 67.94 343 ARG A N 1
ATOM 2818 C CA . ARG A 1 343 ? 7.983 7.723 -23.691 1.00 67.94 343 ARG A CA 1
ATOM 2819 C C . ARG A 1 343 ? 6.604 8.342 -23.486 1.00 67.94 343 ARG A C 1
ATOM 2821 O O . ARG A 1 343 ? 6.193 8.488 -22.340 1.00 67.94 343 ARG A O 1
ATOM 2828 N N . SER A 1 344 ? 5.885 8.670 -24.559 1.00 64.75 344 SER A N 1
ATOM 2829 C CA . SER A 1 344 ? 4.509 9.175 -24.460 1.00 64.75 344 SER A CA 1
ATOM 2830 C C . SER A 1 344 ? 3.575 8.184 -23.768 1.00 64.75 344 SER A C 1
ATOM 2832 O O . SER A 1 344 ? 2.698 8.596 -23.017 1.00 64.75 344 SER A O 1
ATOM 2834 N N . TRP A 1 345 ? 3.807 6.887 -23.964 1.00 65.25 345 TRP A N 1
ATOM 2835 C CA . TRP A 1 345 ? 3.073 5.821 -23.286 1.00 65.25 345 TRP A CA 1
ATOM 2836 C C . TRP A 1 345 ? 3.496 5.655 -21.812 1.00 65.25 345 TRP A C 1
ATOM 2838 O O . TRP A 1 345 ? 2.680 5.351 -20.953 1.00 65.25 345 TRP A O 1
ATOM 2848 N N . LEU A 1 346 ? 4.764 5.935 -21.495 1.00 60.66 346 LEU A N 1
ATOM 2849 C CA . LEU A 1 346 ? 5.338 5.821 -20.148 1.00 60.66 346 LEU A CA 1
ATOM 2850 C C . LEU A 1 346 ? 5.020 6.998 -19.209 1.00 60.66 346 LEU A C 1
ATOM 2852 O O . LEU A 1 346 ? 5.200 6.869 -17.998 1.00 60.66 346 LEU A O 1
ATOM 2856 N N . ILE A 1 347 ? 4.564 8.141 -19.735 1.00 53.78 347 ILE A N 1
ATOM 2857 C CA . ILE A 1 347 ? 4.244 9.345 -18.943 1.00 53.78 347 ILE A CA 1
ATOM 2858 C C . ILE A 1 347 ? 3.118 9.090 -17.928 1.00 53.78 347 ILE A C 1
ATOM 2860 O O . ILE A 1 347 ? 3.108 9.711 -16.871 1.00 53.78 347 ILE A O 1
ATOM 2864 N N . SER A 1 348 ? 2.215 8.138 -18.180 1.00 52.47 348 SER A N 1
ATOM 2865 C CA . SER A 1 348 ? 1.184 7.748 -17.208 1.00 52.47 348 SER A CA 1
ATOM 2866 C C . SER A 1 348 ? 1.694 6.843 -16.077 1.00 52.47 348 SER A C 1
ATOM 2868 O O . SER A 1 348 ? 0.971 6.609 -15.113 1.00 52.47 348 SER A O 1
ATOM 2870 N N . GLU A 1 349 ? 2.925 6.327 -16.162 1.00 59.00 349 GLU A N 1
ATOM 2871 C CA . GLU A 1 349 ? 3.434 5.240 -15.312 1.00 59.00 349 GLU A CA 1
ATOM 2872 C C . GLU A 1 349 ? 4.792 5.596 -14.680 1.00 59.00 349 GLU A C 1
ATOM 2874 O O . GLU A 1 349 ? 5.712 4.779 -14.620 1.00 59.00 349 GLU A O 1
ATOM 2879 N N . GLU A 1 350 ? 4.896 6.835 -14.186 1.00 55.00 350 GLU A N 1
ATOM 2880 C CA . GLU A 1 350 ? 6.109 7.619 -13.884 1.00 55.00 350 GLU A CA 1
ATOM 2881 C C . GLU A 1 350 ? 7.222 6.982 -13.029 1.00 55.00 350 GLU A C 1
ATOM 2883 O O . GLU A 1 350 ? 8.207 7.660 -12.740 1.00 55.00 350 GLU A O 1
ATOM 2888 N N . THR A 1 351 ? 7.115 5.744 -12.541 1.00 59.66 351 THR A N 1
ATOM 2889 C CA . THR A 1 351 ? 7.973 5.266 -11.442 1.00 59.66 351 THR A CA 1
ATOM 2890 C C . THR A 1 351 ? 8.682 3.934 -11.675 1.00 59.66 351 THR A C 1
ATOM 2892 O O . THR A 1 351 ? 9.878 3.868 -11.397 1.00 59.66 351 THR A O 1
ATOM 2895 N N . ILE A 1 352 ? 8.032 2.901 -12.226 1.00 63.28 352 ILE A N 1
ATOM 2896 C CA . ILE A 1 352 ? 8.718 1.648 -12.628 1.00 63.28 352 ILE A CA 1
ATOM 2897 C C . ILE A 1 352 ? 9.608 1.897 -13.851 1.00 63.28 352 ILE A C 1
ATOM 2899 O O . ILE A 1 352 ? 10.723 1.388 -13.960 1.00 63.28 352 ILE A O 1
ATOM 2903 N N . THR A 1 353 ? 9.124 2.742 -14.754 1.00 69.56 353 THR A N 1
ATOM 2904 C CA . THR A 1 353 ? 9.727 3.023 -16.058 1.00 69.56 353 THR A CA 1
ATOM 2905 C C . THR A 1 353 ? 10.510 4.338 -16.058 1.00 69.56 353 THR A C 1
ATOM 2907 O O . THR A 1 353 ? 11.121 4.699 -17.062 1.00 69.56 353 THR A O 1
ATOM 2910 N N . ARG A 1 354 ? 10.570 5.040 -14.914 1.00 71.62 354 ARG A N 1
ATOM 2911 C CA . ARG A 1 354 ? 11.313 6.300 -14.751 1.00 71.62 354 ARG A CA 1
ATOM 2912 C C . ARG A 1 354 ? 12.786 6.144 -15.071 1.00 71.62 354 ARG A C 1
ATOM 2914 O O . ARG A 1 354 ? 13.339 6.921 -15.843 1.00 71.62 354 ARG A O 1
ATOM 2921 N N . TYR A 1 355 ? 13.416 5.150 -14.448 1.00 71.19 355 TYR A N 1
ATOM 2922 C CA . TYR A 1 355 ? 14.836 4.883 -14.635 1.00 71.19 355 TYR A CA 1
ATOM 2923 C C . TYR A 1 355 ? 15.098 4.508 -16.086 1.00 71.19 355 TYR A C 1
ATOM 2925 O O . TYR A 1 355 ? 15.920 5.158 -16.727 1.00 71.19 355 TYR A O 1
ATOM 2933 N N . TYR A 1 356 ? 14.318 3.568 -16.628 1.00 76.12 356 TYR A N 1
ATOM 2934 C CA . TYR A 1 356 ? 14.333 3.228 -18.049 1.00 76.12 356 TYR A CA 1
ATOM 2935 C C . TYR A 1 356 ? 14.281 4.479 -18.941 1.00 76.12 356 TYR A C 1
ATOM 2937 O O . TYR A 1 356 ? 15.173 4.683 -19.760 1.00 76.12 356 TYR A O 1
ATOM 2945 N N . SER A 1 357 ? 13.312 5.373 -18.721 1.00 75.62 357 SER A N 1
ATOM 2946 C CA . SER A 1 357 ? 13.147 6.601 -19.505 1.00 75.62 357 SER A CA 1
ATOM 2947 C C . SER A 1 357 ? 14.347 7.549 -19.392 1.00 75.62 357 SER A C 1
ATOM 2949 O O . SER A 1 357 ? 14.828 8.055 -20.408 1.00 75.62 357 SER A O 1
ATOM 2951 N N . ILE A 1 358 ? 14.878 7.767 -18.183 1.00 77.81 358 ILE A N 1
ATOM 2952 C CA . ILE A 1 358 ? 16.050 8.630 -17.959 1.00 77.81 358 ILE A CA 1
ATOM 2953 C C . ILE A 1 358 ? 17.285 8.061 -18.667 1.00 77.81 358 ILE A C 1
ATOM 2955 O O . ILE A 1 358 ? 17.986 8.799 -19.362 1.00 77.81 358 ILE A O 1
ATOM 2959 N N . TYR A 1 359 ? 17.563 6.765 -18.504 1.00 77.69 359 TYR A N 1
ATOM 2960 C CA . TYR A 1 359 ? 18.730 6.125 -19.113 1.00 77.69 359 TYR A CA 1
ATOM 2961 C C . TYR A 1 359 ? 18.626 6.082 -20.634 1.00 77.69 359 TYR A C 1
ATOM 2963 O O . TYR A 1 359 ? 19.584 6.446 -21.312 1.00 77.69 359 TYR A O 1
ATOM 2971 N N . LEU A 1 360 ? 17.462 5.720 -21.169 1.00 81.06 360 LEU A N 1
ATOM 2972 C CA . LEU A 1 360 ? 17.223 5.686 -22.607 1.00 81.06 360 LEU A CA 1
ATOM 2973 C C . LEU A 1 360 ? 17.379 7.079 -23.237 1.00 81.06 360 LEU A C 1
ATOM 2975 O O . LEU A 1 360 ? 18.025 7.219 -24.272 1.00 81.06 360 LEU A O 1
ATOM 2979 N N . THR A 1 361 ? 16.886 8.128 -22.568 1.00 82.50 361 THR A N 1
ATOM 2980 C CA . THR A 1 361 ? 17.069 9.519 -23.023 1.00 82.50 361 THR A CA 1
ATOM 2981 C C . THR A 1 361 ? 18.549 9.902 -23.076 1.00 82.50 361 THR A C 1
ATOM 2983 O O . THR A 1 361 ? 18.994 10.511 -24.047 1.00 82.50 361 THR A O 1
ATOM 2986 N N . ARG A 1 362 ? 19.335 9.524 -22.057 1.00 83.81 362 ARG A N 1
ATOM 2987 C CA . ARG A 1 362 ? 20.786 9.770 -22.044 1.00 83.81 362 ARG A CA 1
ATOM 2988 C C . ARG A 1 362 ? 21.487 9.035 -23.182 1.00 83.81 362 ARG A C 1
ATOM 2990 O O . ARG A 1 362 ? 22.275 9.656 -23.883 1.00 83.81 362 ARG A O 1
ATOM 2997 N N . ILE A 1 363 ? 21.182 7.752 -23.383 1.00 84.50 363 ILE A N 1
ATOM 2998 C CA . ILE A 1 363 ? 21.760 6.936 -24.463 1.00 84.50 363 ILE A CA 1
ATOM 2999 C C . ILE A 1 363 ? 21.507 7.592 -25.821 1.00 84.50 363 ILE A C 1
ATOM 3001 O O . ILE A 1 363 ? 22.441 7.760 -26.595 1.00 84.50 363 ILE A O 1
ATOM 3005 N N . ILE A 1 364 ? 20.282 8.041 -26.088 1.00 85.69 364 ILE A N 1
ATOM 3006 C CA . ILE A 1 364 ? 19.941 8.684 -27.365 1.00 85.69 364 ILE A CA 1
ATOM 3007 C C . ILE A 1 364 ? 20.655 10.015 -27.545 1.00 85.69 364 ILE A C 1
ATOM 3009 O O . ILE A 1 364 ? 21.147 10.291 -28.634 1.00 85.69 364 ILE A O 1
ATOM 3013 N N . ALA A 1 365 ? 20.747 10.828 -26.492 1.00 87.75 365 ALA A N 1
ATOM 3014 C CA . ALA A 1 365 ? 21.514 12.066 -26.555 1.00 87.75 365 ALA A CA 1
ATOM 3015 C C . ALA A 1 365 ? 22.983 11.787 -26.921 1.00 87.75 365 ALA A C 1
ATOM 3017 O O . ALA A 1 365 ? 23.531 12.458 -27.791 1.00 87.75 365 ALA A O 1
ATOM 3018 N N . PHE A 1 366 ? 23.593 10.752 -26.330 1.00 87.25 366 PHE A N 1
ATOM 3019 C CA . PHE A 1 366 ? 24.944 10.319 -26.696 1.00 87.25 366 PHE A CA 1
ATOM 3020 C C . PHE A 1 366 ? 25.034 9.797 -28.134 1.00 87.25 366 PHE A C 1
ATOM 3022 O O . PHE A 1 366 ? 25.970 10.171 -28.834 1.00 87.25 366 PHE A O 1
ATOM 3029 N N . ILE A 1 367 ? 24.066 8.998 -28.599 1.00 87.25 367 ILE A N 1
ATOM 3030 C CA . ILE A 1 367 ? 24.002 8.526 -29.993 1.00 87.25 367 ILE A CA 1
ATOM 3031 C C . ILE A 1 367 ? 23.973 9.713 -30.958 1.00 87.25 367 ILE A C 1
ATOM 3033 O O . ILE A 1 367 ? 24.746 9.733 -31.907 1.00 87.25 367 ILE A O 1
ATOM 3037 N N . LEU A 1 368 ? 23.127 10.717 -30.708 1.00 87.56 368 LEU A N 1
ATOM 3038 C CA . LEU A 1 368 ? 23.018 11.898 -31.569 1.00 87.56 368 LEU A CA 1
ATOM 3039 C C . LEU A 1 368 ? 24.315 12.714 -31.592 1.00 87.56 368 LEU A C 1
ATOM 3041 O O . LEU A 1 368 ? 24.758 13.116 -32.664 1.00 87.56 368 LEU A O 1
ATOM 3045 N N . ILE A 1 369 ? 24.949 12.922 -30.434 1.00 89.25 369 ILE A N 1
ATOM 3046 C CA . ILE A 1 369 ? 26.235 13.631 -30.348 1.00 89.25 369 ILE A CA 1
ATOM 3047 C C . ILE A 1 369 ? 27.319 12.876 -31.125 1.00 89.25 369 ILE A C 1
ATOM 3049 O O . ILE A 1 369 ? 28.001 13.470 -31.956 1.00 89.25 369 ILE A O 1
ATOM 3053 N N . LEU A 1 370 ? 27.461 11.568 -30.891 1.00 85.12 370 LEU A N 1
ATOM 3054 C CA . LEU A 1 370 ? 28.460 10.745 -31.574 1.00 85.12 370 LEU A CA 1
ATOM 3055 C C . LEU A 1 370 ? 28.195 10.644 -33.075 1.00 85.12 370 LEU A C 1
ATOM 3057 O O . LEU A 1 370 ? 29.141 10.660 -33.852 1.00 85.12 370 LEU A O 1
ATOM 3061 N N . TYR A 1 371 ? 26.930 10.591 -33.487 1.00 83.75 371 TYR A N 1
ATOM 3062 C CA . TYR A 1 371 ? 26.546 10.600 -34.894 1.00 83.75 371 TYR A CA 1
ATOM 3063 C C . TYR A 1 371 ? 26.960 11.902 -35.590 1.00 83.75 371 TYR A C 1
ATOM 3065 O O . TYR A 1 371 ? 27.529 11.859 -36.677 1.00 83.75 371 TYR A O 1
ATOM 3073 N N . VAL A 1 372 ? 26.740 13.059 -34.953 1.00 85.00 372 VAL A N 1
ATOM 3074 C CA . VAL A 1 372 ? 27.188 14.358 -35.485 1.00 85.00 372 VAL A CA 1
ATOM 3075 C C . VAL A 1 372 ? 28.713 14.429 -35.557 1.00 85.00 372 VAL A C 1
ATOM 3077 O O . VAL A 1 372 ? 29.248 14.875 -36.567 1.00 85.00 372 VAL A O 1
ATOM 3080 N N . ILE A 1 373 ? 29.422 13.959 -34.526 1.00 83.25 373 ILE A N 1
ATOM 3081 C CA . ILE A 1 373 ? 30.892 13.900 -34.539 1.00 83.25 373 ILE A CA 1
ATOM 3082 C C . ILE A 1 373 ? 31.385 12.996 -35.674 1.00 83.25 373 ILE A C 1
ATOM 3084 O O . ILE A 1 373 ? 32.284 13.387 -36.407 1.00 83.25 373 ILE A O 1
ATOM 3088 N N . ALA A 1 374 ? 30.778 11.823 -35.862 1.00 76.19 374 ALA A N 1
ATOM 3089 C CA . ALA A 1 374 ? 31.142 10.904 -36.936 1.00 76.19 374 ALA A CA 1
ATOM 3090 C C . ALA A 1 374 ? 30.920 11.518 -38.331 1.00 76.19 374 ALA A C 1
ATOM 3092 O O . ALA A 1 374 ? 31.773 11.358 -39.194 1.00 76.19 374 ALA A O 1
ATOM 3093 N N . MET A 1 375 ? 29.833 12.275 -38.526 1.00 76.56 375 MET A N 1
ATOM 3094 C CA . MET A 1 375 ? 29.581 13.031 -39.764 1.00 76.56 375 MET A CA 1
ATOM 3095 C C . MET A 1 375 ? 30.609 14.144 -40.015 1.00 76.56 375 MET A C 1
ATOM 3097 O O . MET A 1 375 ? 30.860 14.479 -41.164 1.00 76.56 375 MET A O 1
ATOM 3101 N N . LEU A 1 376 ? 31.172 14.745 -38.961 1.00 77.88 376 LEU A N 1
ATOM 3102 C CA . LEU A 1 376 ? 32.213 15.778 -39.077 1.00 77.88 376 LEU A CA 1
ATOM 3103 C C . LEU A 1 376 ? 33.617 15.201 -39.306 1.00 77.88 376 LEU A C 1
ATOM 3105 O O . LEU A 1 376 ? 34.497 15.928 -39.756 1.00 77.88 376 LEU A O 1
ATOM 3109 N N . LEU A 1 377 ? 33.836 13.939 -38.930 1.00 69.31 377 LEU A N 1
ATOM 3110 C CA . LEU A 1 377 ? 35.097 13.215 -39.123 1.00 69.31 377 LEU A CA 1
ATOM 3111 C C . LEU A 1 377 ? 35.190 12.533 -40.498 1.00 69.31 377 LEU A C 1
ATOM 3113 O O . LEU A 1 377 ? 36.271 12.074 -40.863 1.00 69.31 377 LEU A O 1
ATOM 3117 N N . GLN A 1 378 ? 34.072 12.444 -41.226 1.00 62.81 378 GLN A N 1
ATOM 3118 C CA . GLN A 1 378 ? 34.027 12.043 -42.634 1.00 62.81 378 GLN A CA 1
ATOM 3119 C C . GLN A 1 378 ? 34.645 13.129 -43.520 1.00 62.81 378 GLN A C 1
ATOM 3121 O O . GLN A 1 378 ? 35.380 12.746 -44.462 1.00 62.81 378 GLN A O 1
#

Radius of gyration: 29.33 Å; chains: 1; bounding box: 82×39×89 Å

Secondary structure (DSSP, 8-state):
-EEEEEE-TT----------TT--TTT-HHHHHHHH-HHHHHHHHS-BSTTTEEEEEEEEEEEETTEEEEEEEEEEE---TT--TTSEEEEE--SSPPEEEEEEETTEEPPBPPHHHHHHHHHHHHHHHHTTSSS-HHHHHHS-SS--EEEE----SSSEEEEEEEEEEEPEE----S--TTHHHH----EEEEEEEE-PPBTSEEEEEEEPPTT-EEEE-GGG----TTEEEEETTTT-TTS-TTEEEEEEEE------HHHH-EEEEEEEE--HHHHHHHHHHHHHHHHHHHHHHHHHHHHHHHTTSS-SS--S-HHHHHHHSTTHHHHHHHHHHHHHHHHHHHTTSTTTSHHHHHHHHHHHHHHHHHHHHHHHH-